Protein 5IY2 (pdb70)

CATH classification: 3.40.710.10

Organism: Acinetobacter baumannii (NCBI:txid470)

InterPro domains:
  IPR001460 Penicillin-binding protein, transpeptidase [PF00905] (71-269)
  IPR012338 Beta-lactamase/transpeptidase-like [G3DSA:3.40.710.10] (31-275)
  IPR012338 Beta-lactamase/transpeptidase-like [SSF56601] (67-267)

Nearest PDB structures (foldseek):
  5tg6-assembly1_A  TM=9.916E-01  e=1.988E-45  Acinetobacter baumannii
  5tg4-assembly1_A  TM=9.899E-01  e=1.759E-44  Acinetobacter baumannii
  5l2f-assembly4_D  TM=9.852E-01  e=3.954E-41  Acinetobacter baumannii
  6t1h-assembly1_A  TM=9.913E-01  e=1.077E-40  Acinetobacter baumannii
  5kzh-assembly4_D  TM=9.877E-01  e=3.498E-40  Acinetobacter baumannii

Structure (mmCIF, N/CA/C/O backbone):
data_5IY2
#
_entry.id   5IY2
#
_cell.length_a   40.955
_cell.length_b   62.333
_cell.length_c   87.093
_cell.angle_alpha   90.00
_cell.angle_beta   91.72
_cell.angle_gamma   90.00
#
_symmetry.space_group_name_H-M   'P 1 21 1'
#
loop_
_entity.id
_entity.type
_entity.pdbx_description
1 polymer 'Beta-lactamase OXA-143'
2 non-polymer GLYCEROL
3 water water
#
loop_
_atom_site.group_PDB
_atom_site.id
_atom_site.type_symbol
_atom_site.label_atom_id
_atom_site.label_alt_id
_atom_site.label_comp_id
_atom_site.label_asym_id
_atom_site.label_entity_id
_atom_site.label_seq_id
_atom_site.pdbx_PDB_ins_code
_atom_site.Cartn_x
_atom_site.Cartn_y
_atom_site.Cartn_z
_atom_site.occupancy
_atom_site.B_iso_or_equiv
_atom_site.auth_seq_id
_atom_site.auth_comp_id
_atom_site.auth_asym_id
_atom_site.auth_atom_id
_atom_site.pdbx_PDB_model_num
ATOM 1 N N . ASN A 1 1 ? -0.826 -9.885 13.507 1.00 38.88 35 ASN A N 1
ATOM 2 C CA . ASN A 1 1 ? -1.145 -9.401 14.846 1.00 38.44 35 ASN A CA 1
ATOM 3 C C . ASN A 1 1 ? -1.875 -10.449 15.676 1.00 36.07 35 ASN A C 1
ATOM 4 O O . ASN A 1 1 ? -1.523 -10.684 16.830 1.00 35.18 35 ASN A O 1
ATOM 9 N N . GLN A 1 2 ? -2.895 -11.074 15.081 1.00 34.22 36 GLN A N 1
ATOM 10 C CA . GLN A 1 2 ? -3.668 -12.082 15.801 1.00 32.04 36 GLN A CA 1
ATOM 11 C C . GLN A 1 2 ? -2.777 -13.208 16.314 1.00 27.16 36 GLN A C 1
ATOM 12 O O . GLN A 1 2 ? -2.942 -13.666 17.450 1.00 24.87 36 GLN A O 1
ATOM 18 N N . GLN A 1 3 ? -1.812 -13.652 15.502 1.00 24.81 37 GLN A N 1
ATOM 19 C CA . GLN A 1 3 ? -0.939 -14.745 15.923 1.00 23.61 37 GLN A CA 1
ATOM 20 C C . GLN A 1 3 ? -0.029 -14.328 17.074 1.00 19.40 37 GLN A C 1
ATOM 21 O O . GLN A 1 3 ? 0.150 -15.094 18.029 1.00 18.08 37 GLN A O 1
ATOM 27 N N . HIS A 1 4 ? 0.567 -13.131 16.997 1.00 18.10 38 HIS A N 1
ATOM 28 C CA . HIS A 1 4 ? 1.380 -12.635 18.106 1.00 16.09 38 HIS A CA 1
ATOM 29 C C . HIS A 1 4 ? 0.534 -12.435 19.353 1.00 13.59 38 HIS A C 1
ATOM 30 O O . HIS A 1 4 ? 0.966 -12.761 20.465 1.00 13.28 38 HIS A O 1
ATOM 37 N N . GLU A 1 5 ? -0.670 -11.880 19.189 1.00 13.08 39 GLU A N 1
ATOM 38 C CA . GLU A 1 5 ? -1.530 -11.633 20.341 1.00 13.09 39 GLU A CA 1
ATOM 39 C C . GLU A 1 5 ? -1.879 -12.933 21.048 1.00 12.21 39 GLU A C 1
ATOM 40 O O . GLU A 1 5 ? -1.822 -13.011 22.282 1.00 12.10 39 GLU A O 1
ATOM 46 N N . LYS A 1 6 ? -2.211 -13.973 20.279 1.00 12.98 40 LYS A N 1
ATOM 47 C CA A LYS A 1 6 ? -2.560 -15.262 20.866 0.64 13.54 40 LYS A CA 1
ATOM 48 C CA B LYS A 1 6 ? -2.562 -15.250 20.885 0.36 13.39 40 LYS A CA 1
ATOM 49 C C . LYS A 1 6 ? -1.359 -15.901 21.557 1.00 12.06 40 LYS A C 1
ATOM 50 O O . LYS A 1 6 ? -1.493 -16.483 22.641 1.00 11.63 40 LYS A O 1
ATOM 61 N N . ALA A 1 7 ? -0.178 -15.804 20.938 1.00 11.29 41 ALA A N 1
ATOM 62 C CA . ALA A 1 7 ? 1.023 -16.402 21.517 1.00 10.92 41 ALA A CA 1
ATOM 63 C C . ALA A 1 7 ? 1.399 -15.720 22.823 1.00 10.43 41 ALA A C 1
ATOM 64 O O . ALA A 1 7 ? 1.666 -16.383 23.832 1.00 10.55 41 ALA A O 1
ATOM 66 N N . ILE A 1 8 ? 1.430 -14.390 22.825 1.00 10.15 42 ILE A N 1
ATOM 67 C CA . ILE A 1 8 ? 1.835 -13.682 24.035 1.00 10.50 42 ILE A CA 1
ATOM 68 C C . ILE A 1 8 ? 0.810 -13.880 25.147 1.00 10.53 42 ILE A C 1
ATOM 69 O O . ILE A 1 8 ? 1.174 -14.118 26.303 1.00 10.04 42 ILE A O 1
ATOM 74 N N . LYS A 1 9 ? -0.484 -13.822 24.815 1.00 10.30 43 LYS A N 1
ATOM 75 C CA . LYS A 1 9 ? -1.512 -14.201 25.780 1.00 10.57 43 LYS A CA 1
ATOM 76 C C . LYS A 1 9 ? -1.212 -15.563 26.396 1.00 9.54 43 LYS A C 1
ATOM 77 O O . LYS A 1 9 ? -1.339 -15.748 27.614 1.00 9.99 43 LYS A O 1
ATOM 83 N N . SER A 1 10 ? -0.791 -16.524 25.568 1.00 9.71 44 SER A N 1
ATOM 84 C CA . SER A 1 10 ? -0.537 -17.872 26.066 1.00 10.22 44 SER A CA 1
ATOM 85 C C . SER A 1 10 ? 0.610 -17.921 27.071 1.00 9.07 44 SER A C 1
ATOM 86 O O . SER A 1 10 ? 0.636 -18.811 27.926 1.00 10.35 44 SER A O 1
ATOM 89 N N . TYR A 1 11 ? 1.583 -17.005 26.971 1.00 8.99 45 TYR A N 1
ATOM 90 C CA . TYR A 1 11 ? 2.678 -17.014 27.939 1.00 8.86 45 TYR A CA 1
ATOM 91 C C . TYR A 1 11 ? 2.192 -16.590 29.319 1.00 9.17 45 TYR A C 1
ATOM 92 O O . TYR A 1 11 ? 2.678 -17.107 30.331 1.00 10.05 45 TYR A O 1
ATOM 101 N N . PHE A 1 12 ? 1.237 -15.657 29.383 1.00 8.46 46 PHE A N 1
ATOM 102 C CA . PHE A 1 12 ? 0.634 -15.306 30.664 1.00 8.64 46 PHE A CA 1
ATOM 103 C C . PHE A 1 12 ? -0.274 -16.421 31.168 1.00 9.14 46 PHE A C 1
ATOM 104 O O . PHE A 1 12 ? -0.266 -16.741 32.363 1.00 9.59 46 PHE A O 1
ATOM 112 N N . ASP A 1 13 ? -1.048 -17.038 30.269 1.00 8.96 47 ASP A N 1
ATOM 113 C CA . ASP A 1 13 ? -1.895 -18.150 30.690 1.00 9.39 47 ASP A CA 1
ATOM 114 C C . ASP A 1 13 ? -1.051 -19.308 31.225 1.00 10.14 47 ASP A C 1
ATOM 115 O O . ASP A 1 13 ? -1.419 -19.951 32.214 1.00 11.08 47 ASP A O 1
ATOM 120 N N . GLU A 1 14 ? 0.090 -19.583 30.584 1.00 10.95 48 GLU A N 1
ATOM 121 C CA . GLU A 1 14 ? 0.983 -20.644 31.044 1.00 12.93 48 GLU A CA 1
ATOM 122 C C . GLU A 1 14 ? 1.512 -20.344 32.441 1.00 10.73 48 GLU A C 1
ATOM 123 O O . GLU A 1 14 ? 1.703 -21.258 33.259 1.00 12.26 48 GLU A O 1
ATOM 129 N N . ALA A 1 15 ? 1.756 -19.066 32.730 1.00 9.91 49 ALA A N 1
ATOM 130 C CA . ALA A 1 15 ? 2.216 -18.618 34.036 1.00 10.73 49 ALA A CA 1
ATOM 131 C C . ALA A 1 15 ? 1.114 -18.654 35.088 1.00 9.99 49 ALA A C 1
ATOM 132 O O . ALA A 1 15 ? 1.396 -18.433 36.273 1.00 11.57 49 ALA A O 1
ATOM 134 N N A GLN A 1 16 ? -0.125 -18.912 34.673 0.64 9.60 50 GLN A N 1
ATOM 135 N N B GLN A 1 16 ? -0.129 -18.926 34.690 0.36 10.87 50 GLN A N 1
ATOM 136 C CA A GLN A 1 16 ? -1.262 -19.059 35.579 0.64 9.59 50 GLN A CA 1
ATOM 137 C CA B GLN A 1 16 ? -1.253 -19.059 35.622 0.36 11.78 50 GLN A CA 1
ATOM 138 C C A GLN A 1 16 ? -1.500 -17.796 36.408 0.64 9.35 50 GLN A C 1
ATOM 139 C C B GLN A 1 16 ? -1.501 -17.782 36.420 0.36 10.51 50 GLN A C 1
ATOM 140 O O A GLN A 1 16 ? -1.828 -17.853 37.598 0.64 10.49 50 GLN A O 1
ATOM 141 O O B GLN A 1 16 ? -1.830 -17.819 37.610 0.36 11.06 50 GLN A O 1
ATOM 152 N N . THR A 1 17 ? -1.357 -16.640 35.756 1.00 9.27 51 THR A N 1
ATOM 153 C CA . THR A 1 17 ? -1.665 -15.362 36.378 1.00 9.38 51 THR A CA 1
ATOM 154 C C . THR A 1 17 ? -2.167 -14.402 35.313 1.00 8.67 51 THR A C 1
ATOM 155 O O . THR A 1 17 ? -2.151 -14.705 34.122 1.00 11.97 51 THR A O 1
ATOM 159 N N . GLN A 1 18 ? -2.606 -13.230 35.760 1.00 9.15 52 GLN A N 1
ATOM 160 C CA . GLN A 1 18 ? -3.067 -12.183 34.858 1.00 9.43 52 GLN A CA 1
ATOM 161 C C . GLN A 1 18 ? -1.977 -11.139 34.660 1.00 8.30 52 GLN A C 1
ATOM 162 O O . GLN A 1 18 ? -1.288 -10.748 35.610 1.00 9.50 52 GLN A O 1
ATOM 168 N N . GLY A 1 19 ? -1.833 -10.675 33.424 1.00 8.28 53 GLY A N 1
ATOM 169 C CA . GLY A 1 19 ? -0.800 -9.697 33.149 1.00 8.47 53 GLY A CA 1
ATOM 170 C C . GLY A 1 19 ? -0.899 -9.125 31.754 1.00 7.88 53 GLY A C 1
ATOM 171 O O . GLY A 1 19 ? -1.697 -9.566 30.917 1.00 9.08 53 GLY A O 1
ATOM 172 N N . VAL A 1 20 ? -0.060 -8.112 31.531 1.00 7.67 54 VAL A N 1
ATOM 173 C CA . VAL A 1 20 ? 0.141 -7.496 30.230 1.00 7.90 54 VAL A CA 1
ATOM 174 C C . VAL A 1 20 ? 1.631 -7.296 30.007 1.00 7.14 54 VAL A C 1
ATOM 175 O O . VAL A 1 20 ? 2.426 -7.209 30.948 1.00 7.68 54 VAL A O 1
ATOM 179 N N . ILE A 1 21 ? 2.005 -7.190 28.736 1.00 7.26 55 ILE A N 1
ATOM 180 C CA . ILE A 1 21 ? 3.277 -6.586 28.368 1.00 7.80 55 ILE A CA 1
ATOM 181 C C . ILE A 1 21 ? 3.002 -5.538 27.300 1.00 7.25 55 ILE A C 1
ATOM 182 O O . ILE A 1 21 ? 2.323 -5.819 26.303 1.00 8.59 55 ILE A O 1
ATOM 187 N N . ILE A 1 22 ? 3.480 -4.322 27.540 1.00 7.27 56 ILE A N 1
ATOM 188 C CA . ILE A 1 22 ? 3.352 -3.222 26.593 1.00 7.74 56 ILE A CA 1
ATOM 189 C C . ILE A 1 22 ? 4.663 -3.115 25.838 1.00 7.50 56 ILE A C 1
ATOM 190 O O . ILE A 1 22 ? 5.745 -3.203 26.437 1.00 8.33 56 ILE A O 1
ATOM 195 N N . ILE A 1 23 ? 4.573 -2.900 24.527 1.00 8.38 57 ILE A N 1
ATOM 196 C CA . ILE A 1 23 ? 5.732 -2.811 23.643 1.00 8.82 57 ILE A CA 1
ATOM 197 C C . ILE A 1 23 ? 5.653 -1.479 22.916 1.00 9.90 57 ILE A C 1
ATOM 198 O O . ILE A 1 23 ? 4.605 -1.135 22.361 1.00 11.60 57 ILE A O 1
ATOM 203 N N . LYS A 1 24 ? 6.758 -0.741 22.888 1.00 10.56 58 LYS A N 1
ATOM 204 C CA . LYS A 1 24 ? 6.793 0.523 22.160 1.00 12.31 58 LYS A CA 1
ATOM 205 C C . LYS A 1 24 ? 7.890 0.463 21.108 1.00 13.89 58 LYS A C 1
ATOM 206 O O . LYS A 1 24 ? 9.077 0.399 21.443 1.00 14.39 58 LYS A O 1
ATOM 212 N N . LYS A 1 25 ? 7.485 0.477 19.843 1.00 16.97 59 LYS A N 1
ATOM 213 C CA . LYS A 1 25 ? 8.395 0.492 18.704 1.00 19.45 59 LYS A CA 1
ATOM 214 C C . LYS A 1 25 ? 8.194 1.824 18.000 1.00 18.22 59 LYS A C 1
ATOM 215 O O . LYS A 1 25 ? 7.141 2.057 17.397 1.00 17.76 59 LYS A O 1
ATOM 221 N N . GLY A 1 26 ? 9.192 2.695 18.079 1.00 17.77 60 GLY A N 1
ATOM 222 C CA . GLY A 1 26 ? 9.065 3.984 17.417 1.00 16.81 60 GLY A CA 1
ATOM 223 C C . GLY A 1 26 ? 7.869 4.751 17.952 1.00 15.08 60 GLY A C 1
ATOM 224 O O . GLY A 1 26 ? 7.697 4.911 19.165 1.00 16.55 60 GLY A O 1
ATOM 225 N N . LYS A 1 27 ? 7.004 5.201 17.042 1.00 12.78 61 LYS A N 1
ATOM 226 C CA A LYS A 1 27 ? 5.848 6.016 17.397 0.34 13.04 61 LYS A CA 1
ATOM 227 C CA B LYS A 1 27 ? 5.859 6.017 17.425 0.66 12.23 61 LYS A CA 1
ATOM 228 C C . LYS A 1 27 ? 4.653 5.200 17.869 1.00 12.20 61 LYS A C 1
ATOM 229 O O . LYS A 1 27 ? 3.628 5.796 18.216 1.00 11.73 61 LYS A O 1
ATOM 240 N N . ASN A 1 28 ? 4.752 3.869 17.889 1.00 12.85 62 ASN A N 1
ATOM 241 C CA . ASN A 1 28 ? 3.594 2.997 18.046 1.00 14.04 62 ASN A CA 1
ATOM 242 C C . ASN A 1 28 ? 3.685 2.128 19.293 1.00 14.42 62 ASN A C 1
ATOM 243 O O . ASN A 1 28 ? 4.687 1.436 19.509 1.00 17.30 62 ASN A O 1
ATOM 248 N N . ILE A 1 29 ? 2.613 2.131 20.075 1.00 12.70 63 ILE A N 1
ATOM 249 C CA A ILE A 1 29 ? 2.487 1.317 21.284 0.57 13.08 63 ILE A CA 1
ATOM 250 C CA B ILE A 1 29 ? 2.505 1.313 21.271 0.43 12.27 63 ILE A CA 1
ATOM 251 C C . ILE A 1 29 ? 1.557 0.150 20.993 1.00 12.31 63 ILE A C 1
ATOM 252 O O . ILE A 1 29 ? 0.525 0.314 20.328 1.00 15.11 63 ILE A O 1
ATOM 261 N N . SER A 1 30 ? 1.917 -1.037 21.482 1.00 10.77 64 SER A N 1
ATOM 262 C CA . SER A 1 30 ? 1.084 -2.225 21.355 1.00 11.60 64 SER A CA 1
ATOM 263 C C . SER A 1 30 ? 0.929 -2.867 22.725 1.00 10.05 64 SER A C 1
ATOM 264 O O . SER A 1 30 ? 1.887 -2.930 23.499 1.00 10.82 64 SER A O 1
ATOM 267 N N . THR A 1 31 ? -0.270 -3.366 23.013 1.00 9.88 65 THR A N 1
ATOM 268 C CA . THR A 1 31 ? -0.590 -4.000 24.286 1.00 10.03 65 THR A CA 1
ATOM 269 C C . THR A 1 31 ? -0.883 -5.475 24.051 1.00 9.54 65 THR A C 1
ATOM 270 O O . THR A 1 31 ? -1.699 -5.818 23.190 1.00 10.86 65 THR A O 1
ATOM 274 N N . TYR A 1 32 ? -0.225 -6.341 24.815 1.00 9.48 66 TYR A N 1
ATOM 275 C CA . TYR A 1 32 ? -0.425 -7.779 24.746 1.00 8.90 66 TYR A CA 1
ATOM 276 C C . TYR A 1 32 ? -0.667 -8.313 26.152 1.00 8.87 66 TYR A C 1
ATOM 277 O O . TYR A 1 32 ? -0.317 -7.677 27.146 1.00 9.44 66 TYR A O 1
ATOM 286 N N . GLY A 1 33 ? -1.255 -9.502 26.237 1.00 9.99 67 GLY A N 1
ATOM 287 C CA . GLY A 1 33 ? -1.417 -10.155 27.518 1.00 10.81 67 GLY A CA 1
ATOM 288 C C . GLY A 1 33 ? -2.728 -10.906 27.594 1.00 9.54 67 GLY A C 1
ATOM 289 O O . GLY A 1 33 ? -3.427 -11.093 26.601 1.00 11.03 67 GLY A O 1
ATOM 290 N N . ASN A 1 34 ? -3.070 -11.350 28.801 1.00 8.83 68 ASN A N 1
ATOM 291 C CA . ASN A 1 34 ? -4.330 -12.045 29.021 1.00 9.97 68 ASN A CA 1
ATOM 292 C C . ASN A 1 34 ? -5.328 -11.253 29.856 1.00 10.55 68 ASN A C 1
ATOM 293 O O . ASN A 1 34 ? -6.447 -11.721 30.065 1.00 12.46 68 ASN A O 1
ATOM 298 N N . ASN A 1 35 ? -4.963 -10.074 30.356 1.00 10.61 69 ASN A N 1
ATOM 299 C CA . ASN A 1 35 ? -5.953 -9.180 30.963 1.00 11.30 69 ASN A CA 1
ATOM 300 C C . ASN A 1 35 ? -5.577 -7.769 30.534 1.00 10.18 69 ASN A C 1
ATOM 301 O O . ASN A 1 35 ? -4.876 -7.056 31.259 1.00 10.46 69 ASN A O 1
ATOM 306 N N . LEU A 1 36 ? -6.079 -7.369 29.367 1.00 10.67 70 LEU A N 1
ATOM 307 C CA . LEU A 1 36 ? -5.648 -6.121 28.755 1.00 10.97 70 LEU A CA 1
ATOM 308 C C . LEU A 1 36 ? -6.051 -4.891 29.561 1.00 11.00 70 LEU A C 1
ATOM 309 O O . LEU A 1 36 ? -5.440 -3.829 29.388 1.00 11.48 70 LEU A O 1
ATOM 314 N N . THR A 1 37 ? -7.058 -5.007 30.435 1.00 11.52 71 THR A N 1
ATOM 315 C CA . THR A 1 37 ? -7.451 -3.866 31.254 1.00 13.17 71 THR A CA 1
ATOM 316 C C . THR A 1 37 ? -6.348 -3.430 32.208 1.00 10.87 71 THR A C 1
ATOM 317 O O . THR A 1 37 ? -6.384 -2.294 32.695 1.00 12.00 71 THR A O 1
ATOM 321 N N . ARG A 1 38 ? -5.365 -4.295 32.481 1.00 9.35 72 ARG A N 1
ATOM 322 C CA . ARG A 1 38 ? -4.252 -3.894 33.332 1.00 8.55 72 ARG A CA 1
ATOM 323 C C . ARG A 1 38 ? -3.430 -2.764 32.710 1.00 8.50 72 ARG A C 1
ATOM 324 O O . ARG A 1 38 ? -2.763 -2.020 33.441 1.00 8.48 72 ARG A O 1
ATOM 332 N N . ALA A 1 39 ? -3.467 -2.613 31.379 1.00 8.69 73 ALA A N 1
ATOM 333 C CA . ALA A 1 39 ? -2.599 -1.649 30.704 1.00 8.74 73 ALA A CA 1
ATOM 334 C C . ALA A 1 39 ? -2.863 -0.219 31.157 1.00 8.30 73 ALA A C 1
ATOM 335 O O . ALA A 1 39 ? -1.933 0.594 31.200 1.00 8.47 73 ALA A O 1
ATOM 337 N N . HIS A 1 40 ? -4.117 0.108 31.494 1.00 8.42 74 HIS A N 1
ATOM 338 C CA . HIS A 1 40 ? -4.492 1.433 31.978 1.00 9.35 74 HIS A CA 1
ATOM 339 C C . HIS A 1 40 ? -4.841 1.446 33.463 1.00 9.13 74 HIS A C 1
ATOM 340 O O . HIS A 1 40 ? -5.451 2.408 33.946 1.00 10.64 74 HIS A O 1
ATOM 347 N N . THR A 1 41 ? -4.474 0.399 34.194 1.00 8.58 75 THR A N 1
ATOM 348 C CA . THR A 1 41 ? -4.680 0.354 35.635 1.00 8.55 75 THR A CA 1
ATOM 349 C C . THR A 1 41 ? -3.419 0.823 36.349 1.00 7.66 75 THR A C 1
ATOM 350 O O . THR A 1 41 ? -2.305 0.474 35.946 1.00 8.21 75 THR A O 1
ATOM 354 N N . GLU A 1 42 ? -3.609 1.645 37.389 1.00 8.18 76 GLU A N 1
ATOM 355 C CA A GLU A 1 42 ? -2.486 2.142 38.168 0.74 8.28 76 GLU A CA 1
ATOM 356 C CA B GLU A 1 42 ? -2.530 2.177 38.223 0.26 9.38 76 GLU A CA 1
ATOM 357 C C . GLU A 1 42 ? -2.068 1.129 39.229 1.00 8.15 76 GLU A C 1
ATOM 358 O O . GLU A 1 42 ? -2.900 0.513 39.900 1.00 9.72 76 GLU A O 1
ATOM 369 N N . TYR A 1 43 ? -0.747 0.977 39.385 1.00 7.24 77 TYR A N 1
ATOM 370 C CA . TYR A 1 43 ? -0.157 0.116 40.411 1.00 7.40 77 TYR A CA 1
ATOM 371 C C . TYR A 1 43 ? 1.008 0.862 41.050 1.00 6.81 77 TYR A C 1
ATOM 372 O O . TYR A 1 43 ? 1.591 1.757 40.436 1.00 8.02 77 TYR A O 1
ATOM 381 N N . VAL A 1 44 ? 1.371 0.471 42.273 1.00 7.19 78 VAL A N 1
ATOM 382 C CA . VAL A 1 44 ? 2.604 1.066 42.815 1.00 7.53 78 VAL A CA 1
ATOM 383 C C . VAL A 1 44 ? 3.771 0.704 41.908 1.00 6.89 78 VAL A C 1
ATOM 384 O O . VAL A 1 44 ? 3.803 -0.413 41.349 1.00 7.54 78 VAL A O 1
ATOM 388 N N . PRO A 1 45 ? 4.750 1.592 41.725 1.00 6.81 79 PRO A N 1
ATOM 389 C CA . PRO A 1 45 ? 5.884 1.256 40.854 1.00 7.11 79 PRO A CA 1
ATOM 390 C C . PRO A 1 45 ? 6.842 0.277 41.492 1.00 7.39 79 PRO A C 1
ATOM 391 O O . PRO A 1 45 ? 7.613 -0.378 40.772 1.00 7.68 79 PRO A O 1
ATOM 395 N N . ALA A 1 46 ? 6.815 0.155 42.822 1.00 7.72 80 ALA A N 1
ATOM 396 C CA . ALA A 1 46 ? 7.779 -0.671 43.541 1.00 7.79 80 ALA A CA 1
ATOM 397 C C . ALA A 1 46 ? 9.187 -0.291 43.093 1.00 7.26 80 ALA A C 1
ATOM 398 O O . ALA A 1 46 ? 9.445 0.884 42.818 1.00 7.61 80 ALA A O 1
ATOM 400 N N . SER A 1 47 ? 10.104 -1.257 43.033 1.00 7.28 81 SER A N 1
ATOM 401 C CA . SER A 1 47 ? 11.517 -0.916 42.715 1.00 7.55 81 SER A CA 1
ATOM 402 C C . SER A 1 47 ? 11.741 -0.340 41.305 1.00 6.86 81 SER A C 1
ATOM 403 O O . SER A 1 47 ? 12.829 0.107 41.024 1.00 7.30 81 SER A O 1
ATOM 406 N N . THR A 1 48 ? 10.747 -0.373 40.394 1.00 6.83 82 THR A N 1
ATOM 407 C CA . THR A 1 48 ? 10.967 0.345 39.138 1.00 6.90 82 THR A CA 1
ATOM 408 C C . THR A 1 48 ? 11.242 1.822 39.385 1.00 7.00 82 THR A C 1
ATOM 409 O O . THR A 1 48 ? 11.901 2.473 38.566 1.00 7.42 82 THR A O 1
ATOM 413 N N . PHE A 1 49 ? 10.752 2.365 40.501 1.00 6.88 83 PHE A N 1
ATOM 414 C CA . PHE A 1 49 ? 11.005 3.759 40.827 1.00 7.27 83 PHE A CA 1
ATOM 415 C C . PHE A 1 49 ? 12.496 4.063 41.031 1.00 6.93 83 PHE A C 1
ATOM 416 O O . PHE A 1 49 ? 12.909 5.216 40.914 1.00 7.23 83 PHE A O 1
ATOM 436 N N . MET A 1 51 ? 14.853 3.706 39.110 1.00 7.17 85 MET A N 1
ATOM 437 C CA . MET A 1 51 ? 15.372 4.385 37.929 1.00 7.44 85 MET A CA 1
ATOM 438 C C . MET A 1 51 ? 15.254 5.905 38.079 1.00 7.60 85 MET A C 1
ATOM 439 O O . MET A 1 51 ? 16.211 6.643 37.836 1.00 8.25 85 MET A O 1
ATOM 444 N N . LEU A 1 52 ? 14.060 6.366 38.460 1.00 6.79 86 LEU A N 1
ATOM 445 C CA . LEU A 1 52 ? 13.822 7.799 38.586 1.00 7.50 86 LEU A CA 1
ATOM 446 C C . LEU A 1 52 ? 14.476 8.366 39.847 1.00 7.03 86 LEU A C 1
ATOM 447 O O . LEU A 1 52 ? 14.992 9.494 39.828 1.00 7.52 86 LEU A O 1
ATOM 452 N N . ASN A 1 53 ? 14.465 7.606 40.948 1.00 7.06 87 ASN A N 1
ATOM 453 C CA . ASN A 1 53 ? 15.161 8.028 42.161 1.00 6.57 87 ASN A CA 1
ATOM 454 C C . ASN A 1 53 ? 16.631 8.320 41.851 1.00 6.67 87 ASN A C 1
ATOM 455 O O . ASN A 1 53 ? 17.163 9.377 42.210 1.00 7.41 87 ASN A O 1
ATOM 460 N N . ALA A 1 54 ? 17.288 7.405 41.134 1.00 6.81 88 ALA A N 1
ATOM 461 C CA . ALA A 1 54 ? 18.691 7.587 40.762 1.00 6.73 88 ALA A CA 1
ATOM 462 C C . ALA A 1 54 ? 18.893 8.812 39.872 1.00 7.12 88 ALA A C 1
ATOM 463 O O . ALA A 1 54 ? 19.831 9.590 40.080 1.00 7.88 88 ALA A O 1
ATOM 465 N N . LEU A 1 55 ? 18.052 8.981 38.845 1.00 7.29 89 LEU A N 1
ATOM 466 C CA . LEU A 1 55 ? 18.180 10.148 37.969 1.00 7.26 89 LEU A CA 1
ATOM 467 C C . LEU A 1 55 ? 18.090 11.444 38.767 1.00 7.47 89 LEU A C 1
ATOM 468 O O . LEU A 1 55 ? 18.917 12.352 38.605 1.00 8.62 89 LEU A O 1
ATOM 473 N N . ILE A 1 56 ? 17.092 11.535 39.650 1.00 7.27 90 ILE A N 1
ATOM 474 C CA . ILE A 1 56 ? 16.889 12.741 40.455 1.00 7.59 90 ILE A CA 1
ATOM 475 C C . ILE A 1 56 ? 18.079 12.981 41.380 1.00 8.58 90 ILE A C 1
ATOM 476 O O . ILE A 1 56 ? 18.568 14.108 41.513 1.00 8.42 90 ILE A O 1
ATOM 481 N N . GLY A 1 57 ? 18.557 11.926 42.042 1.00 8.35 91 GLY A N 1
ATOM 482 C CA . GLY A 1 57 ? 19.630 12.107 43.006 1.00 8.88 91 GLY A CA 1
ATOM 483 C C . GLY A 1 57 ? 20.938 12.513 42.354 1.00 9.28 91 GLY A C 1
ATOM 484 O O . GLY A 1 57 ? 21.663 13.370 42.872 1.00 10.19 91 GLY A O 1
ATOM 485 N N . LEU A 1 58 ? 21.252 11.920 41.202 1.00 8.95 92 LEU A N 1
ATOM 486 C CA . LEU A 1 58 ? 22.470 12.298 40.491 1.00 9.14 92 LEU A CA 1
ATOM 487 C C . LEU A 1 58 ? 22.364 13.705 39.917 1.00 8.93 92 LEU A C 1
ATOM 488 O O . LEU A 1 58 ? 23.297 14.506 40.039 1.00 9.93 92 LEU A O 1
ATOM 493 N N . GLU A 1 59 ? 21.221 14.039 39.324 1.00 8.98 93 GLU A N 1
ATOM 494 C CA . GLU A 1 59 ? 21.060 15.344 38.691 1.00 9.62 93 GLU A CA 1
ATOM 495 C C . GLU A 1 59 ? 21.211 16.474 39.705 1.00 10.27 93 GLU A C 1
ATOM 496 O O . GLU A 1 59 ? 21.775 17.529 39.395 1.00 11.45 93 GLU A O 1
ATOM 502 N N . ASN A 1 60 ? 20.702 16.278 40.918 1.00 9.39 94 ASN A N 1
ATOM 503 C CA A ASN A 1 60 ? 20.701 17.288 41.963 1.00 9.53 94 ASN A CA 1
ATOM 504 C CA B ASN A 1 60 ? 20.731 17.330 41.926 0.00 9.99 94 ASN A CA 1
ATOM 505 C C . ASN A 1 60 ? 21.921 17.206 42.868 1.00 10.48 94 ASN A C 1
ATOM 506 O O . ASN A 1 60 ? 21.914 17.801 43.950 1.00 11.12 94 ASN A O 1
ATOM 515 N N . HIS A 1 61 ? 22.956 16.470 42.462 1.00 10.46 95 HIS A N 1
ATOM 516 C CA . HIS A 1 61 ? 24.232 16.432 43.180 1.00 11.17 95 HIS A CA 1
ATOM 517 C C . HIS A 1 61 ? 24.095 15.846 44.582 1.00 9.76 95 HIS A C 1
ATOM 518 O O . HIS A 1 61 ? 24.848 16.207 45.496 1.00 10.62 95 HIS A O 1
ATOM 525 N N . LYS A 1 62 ? 23.157 14.914 44.755 1.00 8.83 96 LYS A N 1
ATOM 526 C CA . LYS A 1 62 ? 22.977 14.250 46.033 1.00 9.24 96 LYS A CA 1
ATOM 527 C C . LYS A 1 62 ? 23.779 12.967 46.138 1.00 9.78 96 LYS A C 1
ATOM 528 O O . LYS A 1 62 ? 23.849 12.392 47.225 1.00 13.52 96 LYS A O 1
ATOM 534 N N . ALA A 1 63 ? 24.382 12.518 45.042 1.00 9.29 97 ALA A N 1
ATOM 535 C CA . ALA A 1 63 ? 25.174 11.297 45.018 1.00 9.45 97 ALA A CA 1
ATOM 536 C C . ALA A 1 63 ? 26.015 11.330 43.751 1.00 9.82 97 ALA A C 1
ATOM 537 O O . ALA A 1 63 ? 25.847 12.205 42.896 1.00 11.33 97 ALA A O 1
ATOM 539 N N . THR A 1 64 ? 26.933 10.371 43.642 1.00 9.42 98 THR A N 1
ATOM 540 C CA . THR A 1 64 ? 27.606 10.075 42.384 1.00 9.20 98 THR A CA 1
ATOM 541 C C . THR A 1 64 ? 27.597 8.569 42.182 1.00 9.11 98 THR A C 1
ATOM 542 O O . THR A 1 64 ? 27.242 7.802 43.081 1.00 9.78 98 THR A O 1
ATOM 546 N N . THR A 1 65 ? 28.032 8.147 40.990 1.00 9.80 99 THR A N 1
ATOM 547 C CA . THR A 1 65 ? 28.069 6.724 40.663 1.00 9.93 99 THR A CA 1
ATOM 548 C C . THR A 1 65 ? 29.212 5.987 41.355 1.00 10.07 99 THR A C 1
ATOM 549 O O . THR A 1 65 ? 29.193 4.754 41.407 1.00 10.99 99 THR A O 1
ATOM 553 N N . THR A 1 66 ? 30.220 6.695 41.859 1.00 9.54 100 THR A N 1
ATOM 554 C CA . THR A 1 66 ? 31.326 6.043 42.548 1.00 9.86 100 THR A CA 1
ATOM 555 C C . THR A 1 66 ? 31.218 6.145 44.062 1.00 9.72 100 THR A C 1
ATOM 556 O O . THR A 1 66 ? 31.969 5.462 44.767 1.00 11.09 100 THR A O 1
ATOM 560 N N . GLU A 1 67 ? 30.304 6.969 44.570 1.00 9.38 101 GLU A N 1
ATOM 561 C CA . GLU A 1 67 ? 30.110 7.101 46.005 1.00 9.79 101 GLU A C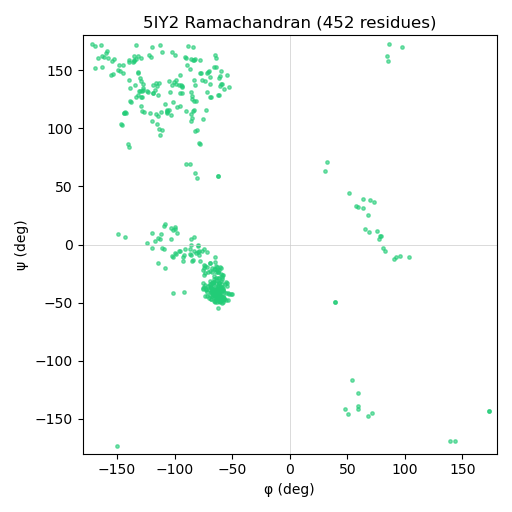A 1
ATOM 562 C C . GLU A 1 67 ? 29.750 5.758 46.628 1.00 9.65 101 GLU A C 1
ATOM 563 O O . GLU A 1 67 ? 28.932 5.006 46.093 1.00 10.23 101 GLU A O 1
ATOM 569 N N . ILE A 1 68 ? 30.344 5.470 47.782 1.00 9.87 102 ILE A N 1
ATOM 570 C CA . ILE A 1 68 ? 30.030 4.266 48.536 1.00 9.87 102 ILE A CA 1
ATOM 571 C C . ILE A 1 68 ? 29.030 4.627 49.628 1.00 9.78 102 ILE A C 1
ATOM 572 O O . ILE A 1 68 ? 29.323 5.449 50.506 1.00 12.06 102 ILE A O 1
ATOM 577 N N . PHE A 1 69 ? 27.841 4.024 49.565 1.00 9.45 103 PHE A N 1
ATOM 578 C CA . PHE A 1 69 ? 26.832 4.152 50.613 1.00 9.55 103 PHE A CA 1
ATOM 579 C C . PHE A 1 69 ? 27.150 3.132 51.703 1.00 10.53 103 PHE A C 1
ATOM 580 O O . PHE A 1 69 ? 27.081 1.918 51.476 1.00 12.21 103 PHE A O 1
ATOM 588 N N . LYS A 1 70 ? 27.491 3.619 52.890 1.00 11.90 104 LYS A N 1
ATOM 589 C CA . LYS A 1 70 ? 27.948 2.735 53.953 1.00 13.11 104 LYS A CA 1
ATOM 590 C C . LYS A 1 70 ? 26.765 2.125 54.694 1.00 11.99 104 LYS A C 1
ATOM 591 O O . LYS A 1 70 ? 25.763 2.792 54.949 1.00 13.35 104 LYS A O 1
ATOM 597 N N . TRP A 1 71 ? 26.893 0.852 55.055 1.00 11.42 105 TRP A N 1
ATOM 598 C CA . TRP A 1 71 ? 25.915 0.248 55.944 1.00 11.29 105 TRP A CA 1
ATOM 599 C C . TRP A 1 71 ? 26.066 0.854 57.334 1.00 12.04 105 TRP A C 1
ATOM 600 O O . TRP A 1 71 ? 27.183 1.070 57.813 1.00 13.08 105 TRP A O 1
ATOM 611 N N . ASP A 1 72 ? 24.936 1.151 57.972 1.00 12.41 106 ASP A N 1
ATOM 612 C CA . ASP A 1 72 ? 24.914 1.752 59.298 1.00 13.50 106 ASP A CA 1
ATOM 613 C C . ASP A 1 72 ? 24.697 0.738 60.412 1.00 13.17 106 ASP A C 1
ATOM 614 O O . ASP A 1 72 ? 24.471 1.135 61.561 1.00 15.24 106 ASP A O 1
ATOM 619 N N . GLY A 1 73 ? 24.757 -0.556 60.100 1.00 12.29 107 GLY A N 1
ATOM 620 C CA . GLY A 1 73 ? 24.574 -1.594 61.085 1.00 13.74 107 GLY A CA 1
ATOM 621 C C . GLY A 1 73 ? 23.140 -1.949 61.403 1.00 14.04 107 GLY A C 1
ATOM 622 O O . GLY A 1 73 ? 22.914 -2.892 62.172 1.00 15.98 107 GLY A O 1
ATOM 623 N N . LYS A 1 74 ? 22.163 -1.232 60.855 1.00 14.10 108 LYS A N 1
ATOM 624 C CA . LYS A 1 74 ? 20.772 -1.556 61.125 1.00 14.78 108 LYS A CA 1
ATOM 625 C C . LYS A 1 74 ? 20.349 -2.772 60.314 1.00 14.52 108 LYS A C 1
ATOM 626 O O . LYS A 1 74 ? 20.810 -2.986 59.189 1.00 14.82 108 LYS A O 1
ATOM 632 N N . LYS A 1 75 ? 19.446 -3.560 60.894 1.00 15.73 109 LYS A N 1
ATOM 633 C CA . LYS A 1 75 ? 19.006 -4.795 60.267 1.00 17.04 109 LYS A CA 1
ATOM 634 C C . LYS A 1 75 ? 18.348 -4.500 58.928 1.00 15.38 109 LYS A C 1
ATOM 635 O O . LYS A 1 75 ? 17.458 -3.651 58.836 1.00 16.21 109 LYS A O 1
ATOM 641 N N . ARG A 1 76 ? 18.790 -5.195 57.888 1.00 14.14 110 ARG A N 1
ATOM 642 C CA . ARG A 1 76 ? 18.174 -5.089 56.574 1.00 12.89 110 ARG A CA 1
ATOM 643 C C . ARG A 1 76 ? 17.455 -6.392 56.240 1.00 13.41 110 ARG A C 1
ATOM 644 O O . ARG A 1 76 ? 17.633 -7.413 56.906 1.00 14.78 110 ARG A O 1
ATOM 652 N N . SER A 1 77 ? 16.605 -6.346 55.212 1.00 13.99 111 SER A N 1
ATOM 653 C CA . SER A 1 77 ? 15.763 -7.504 54.916 1.00 14.14 111 SER A CA 1
ATOM 654 C C . SER A 1 77 ? 16.574 -8.717 54.475 1.00 13.42 111 SER A C 1
ATOM 655 O O . SER A 1 77 ? 16.142 -9.855 54.690 1.00 15.17 111 SER A O 1
ATOM 658 N N . TYR A 1 78 ? 17.727 -8.505 53.842 1.00 10.91 112 TYR A N 1
ATOM 659 C CA . TYR A 1 78 ? 18.571 -9.589 53.362 1.00 11.02 112 TYR A CA 1
ATOM 660 C C . TYR A 1 78 ? 19.977 -9.369 53.902 1.00 10.54 112 TYR A C 1
ATOM 661 O O . TYR A 1 78 ? 20.491 -8.243 53.834 1.00 11.27 112 TYR A O 1
ATOM 670 N N . PRO A 1 79 ? 20.631 -10.408 54.431 1.00 10.55 113 PRO A N 1
ATOM 671 C CA . PRO A 1 79 ? 22.032 -10.253 54.854 1.00 11.15 113 PRO A CA 1
ATOM 672 C C . PRO A 1 79 ? 22.941 -9.725 53.758 1.00 10.67 113 PRO A C 1
ATOM 673 O O . PRO A 1 79 ? 23.872 -8.966 54.054 1.00 10.59 113 PRO A O 1
ATOM 677 N N . MET A 1 80 ? 22.679 -10.077 52.492 1.00 10.72 114 MET A N 1
ATOM 678 C CA . MET A 1 80 ? 23.484 -9.553 51.388 1.00 10.96 114 MET A CA 1
ATOM 679 C C . MET A 1 80 ? 23.519 -8.031 51.378 1.00 11.01 114 MET A C 1
ATOM 680 O O . MET A 1 80 ? 24.518 -7.437 50.956 1.00 13.03 114 MET A O 1
ATOM 685 N N . TRP A 1 81 ? 22.442 -7.382 51.819 1.00 9.81 115 TRP A N 1
ATOM 686 C CA . TRP A 1 81 ? 22.372 -5.930 51.777 1.00 10.20 115 TRP A CA 1
ATOM 687 C C . TRP A 1 81 ? 23.142 -5.266 52.905 1.00 10.06 115 TRP A C 1
ATOM 688 O O . TRP A 1 81 ? 23.288 -4.040 52.894 1.00 10.33 115 TRP A O 1
ATOM 699 N N . GLU A 1 82 ? 23.613 -6.035 53.883 1.00 9.36 116 GLU A N 1
ATOM 700 C CA . GLU A 1 82 ? 24.293 -5.476 55.051 1.00 10.49 116 GLU A CA 1
ATOM 701 C C . GLU A 1 82 ? 25.778 -5.306 54.732 1.00 10.45 116 GLU A C 1
ATOM 702 O O . GLU A 1 82 ? 26.652 -5.993 55.255 1.00 12.12 116 GLU A O 1
ATOM 708 N N . LYS A 1 83 ? 26.043 -4.358 53.835 1.00 10.38 117 LYS A N 1
ATOM 709 C CA . LYS A 1 83 ? 27.384 -4.092 53.335 1.00 10.14 117 LYS A CA 1
ATOM 710 C C . LYS A 1 83 ? 27.390 -2.699 52.728 1.00 10.31 117 LYS A C 1
ATOM 711 O O . LYS A 1 83 ? 26.339 -2.145 52.401 1.00 10.96 117 LYS A O 1
ATOM 717 N N . ASP A 1 84 ? 28.589 -2.145 52.570 1.00 10.30 118 ASP A N 1
ATOM 718 C CA . ASP A 1 84 ? 28.748 -0.899 51.833 1.00 10.24 118 ASP A CA 1
ATOM 719 C C . ASP A 1 84 ? 28.589 -1.170 50.339 1.00 9.82 118 ASP A C 1
ATOM 720 O O . ASP A 1 84 ? 29.057 -2.195 49.836 1.00 12.03 118 ASP A O 1
ATOM 725 N N . MET A 1 85 ? 27.930 -0.258 49.615 1.00 9.80 119 MET A N 1
ATOM 726 C CA . MET A 1 85 ? 27.758 -0.495 48.183 1.00 10.56 119 MET A CA 1
ATOM 727 C C . MET A 1 85 ? 27.462 0.808 47.446 1.00 9.05 119 MET A C 1
ATOM 728 O O . MET A 1 85 ? 27.116 1.824 48.049 1.00 9.70 119 MET A O 1
ATOM 733 N N . THR A 1 86 ? 27.597 0.762 46.120 1.00 8.53 120 THR A N 1
ATOM 734 C CA . THR A 1 86 ? 27.285 1.906 45.271 1.00 8.43 120 THR A CA 1
ATOM 735 C C . THR A 1 86 ? 25.809 1.901 44.862 1.00 8.54 120 THR A C 1
ATOM 736 O O . THR A 1 86 ? 25.082 0.923 45.055 1.00 8.36 120 THR A O 1
ATOM 740 N N . LEU A 1 87 ? 25.379 3.008 44.243 1.00 8.56 121 LEU A N 1
ATOM 741 C CA . LEU A 1 87 ? 24.035 3.057 43.667 1.00 8.78 121 LEU A CA 1
ATOM 742 C C . LEU A 1 87 ? 23.826 1.954 42.636 1.00 7.96 121 LEU A C 1
ATOM 743 O O . LEU A 1 87 ? 22.738 1.368 42.562 1.00 8.42 121 LEU A O 1
ATOM 748 N N . GLY A 1 88 ? 24.846 1.669 41.823 1.00 8.37 122 GLY A N 1
ATOM 749 C CA . GLY A 1 88 ? 24.711 0.621 40.824 1.00 8.50 122 GLY A CA 1
ATOM 750 C C . GLY A 1 88 ? 24.631 -0.762 41.440 1.00 8.62 122 GLY A C 1
ATOM 751 O O . GLY A 1 88 ? 23.852 -1.611 40.988 1.00 8.96 122 GLY A O 1
ATOM 752 N N . ASP A 1 89 ? 25.425 -1.010 42.486 1.00 8.24 123 ASP A N 1
ATOM 753 C CA . ASP A 1 89 ? 25.286 -2.268 43.212 1.00 8.31 123 ASP A CA 1
ATOM 754 C C . ASP A 1 89 ? 23.866 -2.414 43.732 1.00 8.02 123 ASP A C 1
ATOM 755 O O . ASP A 1 89 ? 23.251 -3.481 43.616 1.00 8.77 123 ASP A O 1
ATOM 760 N N . ALA A 1 90 ? 23.351 -1.358 44.364 1.00 7.70 124 ALA A N 1
ATOM 761 C CA . ALA A 1 90 ? 22.023 -1.421 44.960 1.00 7.59 124 ALA A CA 1
ATOM 762 C C . ALA A 1 90 ? 20.935 -1.556 43.905 1.00 8.03 124 ALA A C 1
ATOM 763 O O . ALA A 1 90 ? 19.890 -2.169 44.164 1.00 8.36 124 ALA A O 1
ATOM 765 N N . MET A 1 91 ? 21.149 -0.974 42.722 1.00 7.35 125 MET A N 1
ATOM 766 C CA . MET A 1 91 ? 20.170 -1.109 41.649 1.00 7.39 125 MET A CA 1
ATOM 767 C C . MET A 1 91 ? 20.001 -2.571 41.266 1.00 7.36 125 MET A C 1
ATOM 768 O O . MET A 1 91 ? 18.875 -3.079 41.169 1.00 8.16 125 MET A O 1
ATOM 773 N N . ALA A 1 92 ? 21.119 -3.271 41.051 1.00 8.06 126 ALA A N 1
ATOM 774 C CA . ALA A 1 92 ? 21.052 -4.660 40.618 1.00 8.92 126 ALA A CA 1
ATOM 775 C C . ALA A 1 92 ? 20.453 -5.562 41.691 1.00 9.16 126 ALA A C 1
ATOM 776 O O . ALA A 1 92 ? 19.775 -6.542 41.359 1.00 10.09 126 ALA A O 1
ATOM 778 N N . LEU A 1 93 ? 20.678 -5.251 42.968 1.00 8.37 127 LEU A N 1
ATOM 779 C CA . LEU A 1 93 ? 20.143 -6.022 44.083 1.00 8.56 127 LEU A CA 1
ATOM 780 C C . LEU A 1 93 ? 18.746 -5.578 44.497 1.00 8.72 127 LEU A C 1
ATOM 781 O O . LEU A 1 93 ? 18.123 -6.241 45.335 1.00 9.59 127 LEU A O 1
ATOM 786 N N . SER A 1 94 ? 18.251 -4.477 43.938 1.00 8.02 128 SER A N 1
ATOM 787 C CA A SER A 1 94 ? 17.029 -3.835 44.415 0.25 8.03 128 SER A CA 1
ATOM 788 C CA B SER A 1 94 ? 17.019 -3.845 44.422 0.75 7.84 128 SER A CA 1
ATOM 789 C C . SER A 1 94 ? 17.100 -3.546 45.916 1.00 7.81 128 SER A C 1
ATOM 790 O O . SER A 1 94 ? 16.137 -3.739 46.658 1.00 9.14 128 SER A O 1
ATOM 795 N N . ALA A 1 95 ? 18.266 -3.071 46.367 1.00 7.89 129 ALA A N 1
ATOM 796 C CA . ALA A 1 95 ? 18.516 -2.839 47.796 1.00 8.10 129 ALA A CA 1
ATOM 797 C C . ALA A 1 95 ? 17.860 -1.530 48.243 1.00 8.11 129 ALA A C 1
ATOM 798 O O . ALA A 1 95 ? 18.484 -0.467 48.304 1.00 8.44 129 ALA A O 1
ATOM 800 N N . VAL A 1 96 ? 16.591 -1.668 48.632 1.00 7.77 130 VAL A N 1
ATOM 801 C CA A VAL A 1 96 ? 15.782 -0.509 48.986 0.61 8.16 130 VAL A CA 1
ATOM 802 C CA B VAL A 1 96 ? 15.747 -0.534 49.044 0.39 7.98 130 VAL A CA 1
ATOM 803 C C . VAL A 1 96 ? 16.423 0.423 50.019 1.00 8.35 130 VAL A C 1
ATOM 804 O O . VAL A 1 96 ? 16.297 1.643 49.841 1.00 8.72 130 VAL A O 1
ATOM 811 N N . PRO A 1 97 ? 17.102 -0.043 51.082 1.00 8.84 131 PRO A N 1
ATOM 812 C CA . PRO A 1 97 ? 17.608 0.935 52.064 1.00 9.34 131 PRO A CA 1
ATOM 813 C C . PRO A 1 97 ? 18.562 1.961 51.480 1.00 8.58 131 PRO A C 1
ATOM 814 O O . PRO A 1 97 ? 18.574 3.108 51.947 1.00 9.40 131 PRO A O 1
ATOM 818 N N . VAL A 1 98 ? 19.370 1.585 50.485 1.00 8.78 132 VAL A N 1
ATOM 819 C CA . VAL A 1 98 ? 20.271 2.545 49.848 1.00 9.00 132 VAL A CA 1
ATOM 820 C C . VAL A 1 98 ? 19.473 3.630 49.140 1.00 8.44 132 VAL A C 1
ATOM 821 O O . VAL A 1 98 ? 19.788 4.824 49.238 1.00 8.77 132 VAL A O 1
ATOM 825 N N . TYR A 1 99 ? 18.402 3.232 48.447 1.00 7.68 133 TYR A N 1
ATOM 826 C CA . TYR A 1 99 ? 17.564 4.189 47.736 1.00 8.23 133 TYR A CA 1
ATOM 827 C C . TYR A 1 99 ? 16.680 5.006 48.678 1.00 8.47 133 TYR A C 1
ATOM 828 O O . TYR A 1 99 ? 16.315 6.146 48.348 1.00 8.26 133 TYR A O 1
ATOM 837 N N . GLN A 1 100 ? 16.349 4.469 49.856 1.00 8.35 134 GLN A N 1
ATOM 838 C CA . GLN A 1 100 ? 15.712 5.296 50.875 1.00 9.09 134 GLN A CA 1
ATOM 839 C C . GLN A 1 100 ? 16.661 6.376 51.369 1.00 8.97 134 GLN A C 1
ATOM 840 O O . GLN A 1 100 ? 16.246 7.520 51.591 1.00 9.31 134 GLN A O 1
ATOM 846 N N . GLU A 1 101 ? 17.933 6.020 51.586 1.00 9.09 135 GLU A N 1
ATOM 847 C CA A GLU A 1 101 ? 18.909 7.026 51.985 0.46 9.23 135 GLU A CA 1
ATOM 848 C CA B GLU A 1 101 ? 18.925 7.019 51.977 0.54 10.04 135 GLU A CA 1
ATOM 849 C C . GLU A 1 101 ? 19.039 8.109 50.922 1.00 9.51 135 GLU A C 1
ATOM 850 O O . GLU A 1 101 ? 19.069 9.302 51.245 1.00 9.76 135 GLU A O 1
ATOM 861 N N . LEU A 1 102 ? 19.078 7.718 49.647 1.00 8.61 136 LEU A N 1
ATOM 862 C CA . LEU A 1 102 ? 19.141 8.712 48.580 1.00 8.80 136 LEU A CA 1
ATOM 863 C C . LEU A 1 102 ? 17.902 9.602 48.581 1.00 8.45 136 LEU A C 1
ATOM 864 O O . LEU A 1 102 ? 18.011 10.828 48.467 1.00 9.04 136 LEU A O 1
ATOM 869 N N . ALA A 1 103 ? 16.719 9.000 48.715 1.00 8.53 137 ALA A N 1
ATOM 870 C CA . ALA A 1 103 ? 15.484 9.782 48.729 1.00 9.26 137 ALA A CA 1
ATOM 871 C C . ALA A 1 103 ? 15.476 10.797 49.866 1.00 8.85 137 ALA A C 1
ATOM 872 O O . ALA A 1 103 ? 14.985 11.921 49.701 1.00 9.24 137 ALA A O 1
ATOM 874 N N . ARG A 1 104 ? 16.013 10.421 51.029 1.00 9.45 138 ARG A N 1
ATOM 875 C CA . ARG A 1 104 ? 16.051 11.352 52.150 1.00 10.30 138 ARG A CA 1
ATOM 876 C C . ARG A 1 104 ? 16.990 12.524 51.887 1.00 9.91 138 ARG A C 1
ATOM 877 O O . ARG A 1 104 ? 16.729 13.634 52.366 1.00 11.07 138 ARG A O 1
ATOM 885 N N . ARG A 1 105 ? 18.088 12.303 51.157 1.00 9.70 139 ARG A N 1
ATOM 886 C CA . ARG A 1 105 ? 18.958 13.415 50.768 1.00 9.67 139 ARG A CA 1
ATOM 887 C C . ARG A 1 105 ? 18.220 14.375 49.850 1.00 9.85 139 ARG A C 1
ATOM 888 O O . ARG A 1 105 ? 18.271 15.597 50.026 1.00 10.84 139 ARG A O 1
ATOM 896 N N . THR A 1 106 ? 17.536 13.832 48.847 1.00 8.62 140 THR A N 1
ATOM 897 C CA . THR A 1 106 ? 16.757 14.670 47.947 1.00 8.98 140 THR A CA 1
ATOM 898 C C . THR A 1 106 ? 15.715 15.470 48.720 1.00 9.80 140 THR A C 1
ATOM 899 O O . THR A 1 106 ? 15.578 16.685 48.530 1.00 9.91 140 THR A O 1
ATOM 903 N N . GLY A 1 107 ? 15.012 14.815 49.635 1.00 9.09 141 GLY A N 1
ATOM 904 C CA . GLY A 1 107 ? 14.019 15.463 50.465 1.00 10.11 141 GLY A CA 1
ATOM 905 C C . GLY A 1 107 ? 12.658 15.547 49.794 1.00 8.95 141 GLY A C 1
ATOM 906 O O . GLY A 1 107 ? 12.525 15.503 48.569 1.00 9.45 141 GLY A O 1
ATOM 907 N N . LEU A 1 108 ? 11.633 15.696 50.632 1.00 10.11 142 LEU A N 1
ATOM 908 C CA . LEU A 1 108 ? 10.253 15.608 50.160 1.00 10.43 142 LEU A CA 1
ATOM 909 C C . LEU A 1 108 ? 9.936 16.674 49.120 1.00 9.34 142 LEU A C 1
ATOM 910 O O . LEU A 1 108 ? 9.339 16.380 48.081 1.00 10.56 142 LEU A O 1
ATOM 915 N N . ASP A 1 109 ? 10.301 17.928 49.392 1.00 10.17 143 ASP A N 1
ATOM 916 C CA . ASP A 1 109 ? 9.876 19.010 48.507 1.00 11.12 143 ASP A CA 1
ATOM 917 C C . ASP A 1 109 ? 10.484 18.871 47.116 1.00 10.12 143 ASP A C 1
ATOM 918 O O . ASP A 1 109 ? 9.775 18.957 46.103 1.00 10.27 143 ASP A O 1
ATOM 923 N N . LEU A 1 110 ? 11.801 18.663 47.046 1.00 9.56 144 LEU A N 1
ATOM 924 C CA . LEU A 1 110 ? 12.452 18.497 45.752 1.00 9.05 144 LEU A CA 1
ATOM 925 C C . LEU A 1 110 ? 11.983 17.223 45.057 1.00 8.87 144 LEU A C 1
ATOM 926 O O . LEU A 1 110 ? 11.729 17.226 43.845 1.00 9.20 144 LEU A O 1
ATOM 931 N N . MET A 1 111 ? 11.858 16.119 45.804 1.00 8.74 145 MET A N 1
ATOM 932 C CA . MET A 1 111 ? 11.383 14.882 45.185 1.00 8.58 145 MET A CA 1
ATOM 933 C C . MET A 1 111 ? 10.008 15.080 44.556 1.00 8.03 145 MET A C 1
ATOM 934 O O . MET A 1 111 ? 9.757 14.622 43.433 1.00 8.42 145 MET A O 1
ATOM 939 N N . GLN A 1 112 ? 9.104 15.758 45.267 1.00 8.68 146 GLN A N 1
ATOM 940 C CA . GLN A 1 112 ? 7.766 15.981 44.730 1.00 8.57 146 GLN A CA 1
ATOM 941 C C . GLN A 1 112 ? 7.814 16.854 43.482 1.00 9.25 146 GLN A C 1
ATOM 942 O O . GLN A 1 112 ? 7.129 16.573 42.489 1.00 8.99 146 GLN A O 1
ATOM 948 N N . LYS A 1 113 ? 8.613 17.920 43.510 1.00 9.11 147 LYS A N 1
ATOM 949 C CA . LYS A 1 113 ? 8.687 18.785 42.339 1.00 9.51 147 LYS A CA 1
ATOM 950 C C . LYS A 1 113 ? 9.243 18.033 41.136 1.00 9.13 147 LYS A C 1
ATOM 951 O O . LYS A 1 113 ? 8.764 18.208 40.007 1.00 9.83 147 LYS A O 1
ATOM 957 N N . GLU A 1 114 ? 10.228 17.162 41.369 1.00 8.64 148 GLU A N 1
ATOM 958 C CA . GLU A 1 114 ? 10.819 16.380 40.285 1.00 8.97 148 GLU A CA 1
ATOM 959 C C . GLU A 1 114 ? 9.842 15.355 39.723 1.00 8.77 148 GLU A C 1
ATOM 960 O O . GLU A 1 114 ? 9.720 15.205 38.501 1.00 9.18 148 GLU A O 1
ATOM 966 N N . VAL A 1 115 ? 9.164 14.614 40.599 1.00 8.68 149 VAL A N 1
ATOM 967 C CA . VAL A 1 115 ? 8.214 13.610 40.126 1.00 8.79 149 VAL A CA 1
ATOM 968 C C . VAL A 1 115 ? 7.096 14.266 39.322 1.00 9.04 149 VAL A C 1
ATOM 969 O O . VAL A 1 115 ? 6.647 13.733 38.296 1.00 9.51 149 VAL A O 1
ATOM 973 N N . LYS A 1 116 ? 6.633 15.434 39.772 1.00 9.25 150 LYS A N 1
ATOM 974 C CA . LYS A 1 116 ? 5.631 16.175 39.014 1.00 10.10 150 LYS A CA 1
ATOM 975 C C . LYS A 1 116 ? 6.192 16.656 37.683 1.00 9.16 150 LYS A C 1
ATOM 976 O O . LYS A 1 116 ? 5.533 16.528 36.646 1.00 10.66 150 LYS A O 1
ATOM 982 N N . ARG A 1 117 ? 7.418 17.186 37.688 1.00 9.51 151 ARG A N 1
ATOM 983 C CA . ARG A 1 117 ? 8.015 17.713 36.464 1.00 10.46 151 ARG A CA 1
ATOM 984 C C . ARG A 1 117 ? 8.192 16.626 35.413 1.00 10.75 151 ARG A C 1
ATOM 985 O O . ARG A 1 117 ? 7.976 16.865 34.221 1.00 11.67 151 ARG A O 1
ATOM 993 N N . VAL A 1 118 ? 8.609 15.430 35.836 1.00 10.04 152 VAL A N 1
ATOM 994 C CA . VAL A 1 118 ? 8.782 14.310 34.918 1.00 10.76 152 VAL A CA 1
ATOM 995 C C . VAL A 1 118 ? 7.440 13.734 34.474 1.00 10.28 152 VAL A C 1
ATOM 996 O O . VAL A 1 118 ? 7.371 13.025 33.463 1.00 12.97 152 VAL A O 1
ATOM 1000 N N . GLY A 1 119 ? 6.366 14.011 35.205 1.00 10.01 153 GLY A N 1
ATOM 1001 C CA . GLY A 1 119 ? 5.055 13.503 34.837 1.00 10.17 153 GLY A CA 1
ATOM 1002 C C . GLY A 1 119 ? 4.894 12.019 35.099 1.00 9.95 153 GLY A C 1
ATOM 1003 O O . GLY A 1 119 ? 4.223 11.331 34.325 1.00 12.61 153 GLY A O 1
ATOM 1004 N N . PHE A 1 120 ? 5.475 11.508 36.185 1.00 9.05 154 PHE A N 1
ATOM 1005 C CA . PHE A 1 120 ? 5.536 10.067 36.444 1.00 8.82 154 PHE A CA 1
ATOM 1006 C C . PHE A 1 120 ? 4.257 9.603 37.138 1.00 8.28 154 PHE A C 1
ATOM 1007 O O . PHE A 1 120 ? 4.002 9.961 38.296 1.00 8.60 154 PHE A O 1
ATOM 1015 N N . GLY A 1 121 ? 3.465 8.796 36.434 1.00 8.70 155 GLY A N 1
ATOM 1016 C CA . GLY A 1 121 ? 2.263 8.223 37.029 1.00 9.02 155 GLY A CA 1
ATOM 1017 C C . GLY A 1 121 ? 1.288 9.288 37.500 1.00 8.77 155 GLY A C 1
ATOM 1018 O O . GLY A 1 121 ? 1.077 10.309 36.838 1.00 9.58 155 GLY A O 1
ATOM 1019 N N . ASN A 1 122 ? 0.685 9.056 38.669 1.00 8.49 156 ASN A N 1
ATOM 1020 C CA . ASN A 1 122 ? -0.252 10.013 39.247 1.00 8.29 156 ASN A CA 1
ATOM 1021 C C . ASN A 1 122 ? 0.447 11.175 39.940 1.00 8.60 156 ASN A C 1
ATOM 1022 O O . ASN A 1 122 ? -0.229 12.058 40.483 1.00 9.44 156 ASN A O 1
ATOM 1027 N N . MET A 1 123 ? 1.777 11.186 39.943 1.00 7.94 157 MET A N 1
ATOM 1028 C CA . MET A 1 123 ? 2.605 12.324 40.326 1.00 8.18 157 MET A CA 1
ATOM 1029 C C . MET A 1 123 ? 2.551 12.680 41.801 1.00 8.84 157 MET A C 1
ATOM 1030 O O . MET A 1 123 ? 3.082 13.723 42.175 1.00 10.78 157 MET A O 1
ATOM 1035 N N . ASN A 1 124 ? 1.970 11.843 42.656 1.00 8.53 158 ASN A N 1
ATOM 1036 C CA . ASN A 1 124 ? 1.873 12.169 44.076 1.00 8.84 158 ASN A CA 1
ATOM 1037 C C . ASN A 1 124 ? 2.821 11.299 44.888 1.00 8.35 158 ASN A C 1
ATOM 1038 O O . ASN A 1 124 ? 2.692 10.071 44.882 1.00 9.34 158 ASN A O 1
ATOM 1043 N N . ILE A 1 125 ? 3.744 11.932 45.618 1.00 7.90 159 ILE A N 1
ATOM 1044 C CA . ILE A 1 125 ? 4.597 11.190 46.545 1.00 8.53 159 ILE A CA 1
ATOM 1045 C C . ILE A 1 125 ? 4.116 11.262 47.989 1.00 9.01 159 ILE A C 1
ATOM 1046 O O . ILE A 1 125 ? 4.675 10.566 48.849 1.00 9.87 159 ILE A O 1
ATOM 1051 N N . GLY A 1 126 ? 3.115 12.088 48.290 1.00 9.58 160 GLY A N 1
ATOM 1052 C CA . GLY A 1 126 ? 2.613 12.142 49.654 1.00 9.68 160 GLY A CA 1
ATOM 1053 C C . GLY A 1 126 ? 3.598 12.805 50.601 1.00 10.14 160 GLY A C 1
ATOM 1054 O O . GLY A 1 126 ? 4.322 13.738 50.240 1.00 11.39 160 GLY A O 1
ATOM 1055 N N . THR A 1 127 ? 3.626 12.313 51.839 1.00 10.43 161 THR A N 1
ATOM 1056 C CA . THR A 1 127 ? 4.362 12.959 52.917 1.00 12.32 161 THR A CA 1
ATOM 1057 C C . THR A 1 127 ? 5.451 12.087 53.529 1.00 11.91 161 THR A C 1
ATOM 1058 O O . THR A 1 127 ? 6.170 12.563 54.418 1.00 13.99 161 THR A O 1
ATOM 1062 N N . GLN A 1 128 ? 5.588 10.834 53.092 1.00 11.39 162 GLN A N 1
ATOM 1063 C CA . GLN A 1 128 ? 6.562 9.884 53.630 1.00 12.71 162 GLN A CA 1
ATOM 1064 C C . GLN A 1 128 ? 7.601 9.649 52.534 1.00 11.97 162 GLN A C 1
ATOM 1065 O O . GLN A 1 128 ? 7.381 8.854 51.615 1.00 11.31 162 GLN A O 1
ATOM 1071 N N . VAL A 1 129 ? 8.737 10.348 52.635 1.00 12.65 163 VAL A N 1
ATOM 1072 C CA . VAL A 1 129 ? 9.685 10.432 51.526 1.00 13.09 163 VAL A CA 1
ATOM 1073 C C . VAL A 1 129 ? 10.387 9.108 51.236 1.00 11.59 163 VAL A C 1
ATOM 1074 O O . VAL A 1 129 ? 10.990 8.954 50.164 1.00 11.50 163 VAL A O 1
ATOM 1078 N N . ASP A 1 130 ? 10.341 8.147 52.161 1.00 11.54 164 ASP A N 1
ATOM 1079 C CA . ASP A 1 130 ? 11.141 6.936 52.029 1.00 12.07 164 ASP A CA 1
ATOM 1080 C C . ASP A 1 130 ? 10.334 5.664 51.783 1.00 11.18 164 ASP A C 1
ATOM 1081 O O . ASP A 1 130 ? 10.911 4.576 51.800 1.00 12.35 164 ASP A O 1
ATOM 1086 N N . ASN A 1 131 ? 9.026 5.755 51.520 1.00 10.43 165 ASN A N 1
ATOM 1087 C CA . ASN A 1 131 ? 8.303 4.531 51.187 1.00 10.46 165 ASN A CA 1
ATOM 1088 C C . ASN A 1 131 ? 7.228 4.718 50.123 1.00 9.82 165 ASN A C 1
ATOM 1089 O O . ASN A 1 131 ? 6.479 3.765 49.855 1.00 10.36 165 ASN A O 1
ATOM 1094 N N . PHE A 1 132 ? 7.133 5.901 49.504 1.00 8.97 166 PHE A N 1
ATOM 1095 C CA . PHE A 1 132 ? 5.965 6.212 48.684 1.00 8.97 166 PHE A CA 1
ATOM 1096 C C . PHE A 1 132 ? 5.876 5.358 47.424 1.00 8.97 166 PHE A C 1
ATOM 1097 O O . PHE A 1 132 ? 4.780 5.204 46.874 1.00 11.26 166 PHE A O 1
ATOM 1105 N N . TRP A 1 133 ? 6.994 4.822 46.948 1.00 7.58 167 TRP A N 1
ATOM 1106 C CA . TRP A 1 133 ? 6.985 3.982 45.760 1.00 7.73 167 TRP A CA 1
ATOM 1107 C C . TRP A 1 133 ? 6.645 2.533 46.070 1.00 7.90 167 TRP A C 1
ATOM 1108 O O . TRP A 1 133 ? 6.359 1.766 45.141 1.00 8.63 167 TRP A O 1
ATOM 1119 N N . LEU A 1 134 ? 6.669 2.155 47.345 1.00 8.94 168 LEU A N 1
ATOM 1120 C CA . LEU A 1 134 ? 6.378 0.798 47.781 1.00 9.69 168 LEU A CA 1
ATOM 1121 C C . LEU A 1 134 ? 4.908 0.608 48.110 1.00 9.20 168 LEU A C 1
ATOM 1122 O O . LEU A 1 134 ? 4.326 -0.432 47.784 1.00 10.65 168 LEU A O 1
ATOM 1127 N N . VAL A 1 135 ? 4.297 1.590 48.770 1.00 9.59 169 VAL A N 1
ATOM 1128 C CA . VAL A 1 135 ? 2.962 1.429 49.326 1.00 10.55 169 VAL A CA 1
ATOM 1129 C C . VAL A 1 135 ? 1.984 2.476 48.829 1.00 10.81 169 VAL A C 1
ATOM 1130 O O . VAL A 1 135 ? 0.818 2.455 49.234 1.00 13.06 169 VAL A O 1
ATOM 1134 N N . GLY A 1 136 ? 2.415 3.378 47.957 1.00 10.56 170 GLY A N 1
ATOM 1135 C CA . GLY A 1 136 ? 1.600 4.509 47.573 1.00 10.33 170 GLY A CA 1
ATOM 1136 C C . GLY A 1 136 ? 2.017 5.712 48.392 1.00 9.67 170 GLY A C 1
ATOM 1137 O O . GLY A 1 136 ? 2.754 5.584 49.361 1.00 10.05 170 GLY A O 1
ATOM 1138 N N . PRO A 1 137 ? 1.512 6.895 48.036 1.00 9.03 171 PRO A N 1
ATOM 1139 C CA . PRO A 1 137 ? 0.410 7.120 47.093 1.00 9.49 171 PRO A CA 1
ATOM 1140 C C . PRO A 1 137 ? 0.795 7.099 45.616 1.00 8.58 171 PRO A C 1
ATOM 1141 O O . PRO A 1 137 ? -0.100 7.121 44.774 1.00 9.71 171 PRO A O 1
ATOM 1145 N N . LEU A 1 138 ? 2.085 7.040 45.301 1.00 7.79 172 LEU A N 1
ATOM 1146 C CA . LEU A 1 138 ? 2.506 7.080 43.906 1.00 7.64 172 LEU A CA 1
ATOM 1147 C C . LEU A 1 138 ? 2.104 5.789 43.202 1.00 6.88 172 LEU A C 1
ATOM 1148 O O . LEU A 1 138 ? 2.391 4.685 43.680 1.00 7.95 172 LEU A O 1
ATOM 1153 N N . LYS A 1 139 ? 1.404 5.933 42.079 1.00 6.98 173 LYS A N 1
ATOM 1154 C CA A LYS A 1 139 ? 0.983 4.795 41.277 0.46 7.80 173 LYS A CA 1
ATOM 1155 C CA B LYS A 1 139 ? 0.981 4.796 41.275 0.54 8.20 173 LYS A CA 1
ATOM 1156 C C . LYS A 1 139 ? 1.135 5.167 39.809 1.00 7.51 173 LYS A C 1
ATOM 1157 O O . LYS A 1 139 ? 1.137 6.344 39.445 1.00 8.64 173 LYS A O 1
ATOM 1168 N N . ILE A 1 140 ? 1.266 4.145 38.965 1.00 7.23 174 ILE A N 1
ATOM 1169 C CA . ILE A 1 140 ? 1.588 4.335 37.553 1.00 7.58 174 ILE A CA 1
ATOM 1170 C C . ILE A 1 140 ? 1.027 3.152 36.774 1.00 7.25 174 ILE A C 1
ATOM 1171 O O . ILE A 1 140 ? 0.989 2.026 37.280 1.00 7.94 174 ILE A O 1
ATOM 1176 N N . THR A 1 141 ? 0.588 3.407 35.506 1.00 7.30 175 THR A N 1
ATOM 1177 C CA . THR A 1 141 ? 0.072 2.314 34.686 1.00 7.49 175 THR A CA 1
ATOM 1178 C C . THR A 1 141 ? 1.191 1.687 33.868 1.00 7.24 175 THR A C 1
ATOM 1179 O O . THR A 1 141 ? 2.254 2.289 33.671 1.00 7.28 175 THR A O 1
ATOM 1183 N N . PRO A 1 142 ? 0.978 0.468 33.363 1.00 6.96 176 PRO A N 1
ATOM 1184 C CA . PRO A 1 142 ? 1.985 -0.130 32.472 1.00 7.12 176 PRO A CA 1
ATOM 1185 C C . PRO A 1 142 ? 2.264 0.688 31.215 1.00 7.09 176 PRO A C 1
ATOM 1186 O O . PRO A 1 142 ? 3.415 0.755 30.765 1.00 7.26 176 PRO A O 1
ATOM 1190 N N . ILE A 1 143 ? 1.240 1.319 30.632 1.00 7.12 177 ILE A N 1
ATOM 1191 C CA . ILE A 1 143 ? 1.479 2.186 29.481 1.00 8.12 177 ILE A CA 1
ATOM 1192 C C . ILE A 1 143 ? 2.327 3.394 29.873 1.00 8.34 177 ILE A C 1
ATOM 1193 O O . ILE A 1 143 ? 3.244 3.791 29.141 1.00 8.16 177 ILE A O 1
ATOM 1198 N N . GLN A 1 144 ? 2.046 3.998 31.030 1.00 8.24 178 GLN A N 1
ATOM 1199 C CA . GLN A 1 144 ? 2.912 5.074 31.510 1.00 7.65 178 GLN A CA 1
ATOM 1200 C C . GLN A 1 144 ? 4.347 4.591 31.712 1.00 7.67 178 GLN A C 1
ATOM 1201 O O . GLN A 1 144 ? 5.299 5.314 31.391 1.00 8.63 178 GLN A O 1
ATOM 1207 N N . GLU A 1 145 ? 4.534 3.384 32.265 1.00 7.14 179 GLU A N 1
ATOM 1208 C CA . GLU A 1 145 ? 5.892 2.865 32.435 1.00 7.42 179 GLU A CA 1
ATOM 1209 C C . GLU A 1 145 ? 6.600 2.658 31.099 1.00 7.22 179 GLU A C 1
ATOM 1210 O O . GLU A 1 145 ? 7.798 2.949 30.986 1.00 7.87 179 GLU A O 1
ATOM 1216 N N . VAL A 1 146 ? 5.894 2.142 30.081 1.00 8.17 180 VAL A N 1
ATOM 1217 C CA . VAL A 1 146 ? 6.572 1.935 28.800 1.00 8.48 180 VAL A CA 1
ATOM 1218 C C . VAL A 1 146 ? 6.953 3.263 28.164 1.00 8.38 180 VAL A C 1
ATOM 1219 O O . VAL A 1 146 ? 7.990 3.362 27.500 1.00 8.61 180 VAL A O 1
ATOM 1223 N N . ASN A 1 147 ? 6.138 4.304 28.363 1.00 9.02 181 ASN A N 1
ATOM 1224 C CA . ASN A 1 147 ? 6.476 5.609 27.808 1.00 9.18 181 ASN A CA 1
ATOM 1225 C C . ASN A 1 147 ? 7.658 6.232 28.540 1.00 8.99 181 ASN A C 1
ATOM 1226 O O . ASN A 1 147 ? 8.492 6.898 27.917 1.00 9.53 181 ASN A O 1
ATOM 1231 N N . PHE A 1 148 ? 7.754 6.017 29.855 1.00 8.58 182 PHE A N 1
ATOM 1232 C CA . PHE A 1 148 ? 8.950 6.411 30.598 1.00 8.65 182 PHE A CA 1
ATOM 1233 C C . PHE A 1 148 ? 10.181 5.690 30.063 1.00 8.31 182 PHE A C 1
ATOM 1234 O O . PHE A 1 148 ? 11.224 6.309 29.809 1.00 8.74 182 PHE A O 1
ATOM 1242 N N . ALA A 1 149 ? 10.071 4.370 29.873 1.00 8.47 183 ALA A N 1
ATOM 1243 C CA . ALA A 1 149 ? 11.201 3.584 29.385 1.00 8.78 183 ALA A CA 1
ATOM 1244 C C . ALA A 1 149 ? 11.605 3.999 27.977 1.00 8.57 183 ALA A C 1
ATOM 1245 O O . ALA A 1 149 ? 12.797 4.029 27.652 1.00 8.90 183 ALA A O 1
ATOM 1247 N N . ASP A 1 150 ? 10.619 4.283 27.117 1.00 9.48 184 ASP A N 1
ATOM 1248 C CA . ASP A 1 150 ? 10.891 4.750 25.759 1.00 10.20 184 ASP A CA 1
ATOM 1249 C C . ASP A 1 150 ? 11.655 6.070 25.778 1.00 9.59 184 ASP A C 1
ATOM 1250 O O . ASP A 1 150 ? 12.633 6.249 25.040 1.00 10.25 184 ASP A O 1
ATOM 1255 N N . ASP A 1 151 ? 11.211 7.019 26.604 1.00 9.73 185 ASP A N 1
ATOM 1256 C CA . ASP A 1 151 ? 11.945 8.276 26.735 1.00 10.09 185 ASP A CA 1
ATOM 1257 C C . ASP A 1 151 ? 13.363 8.031 27.237 1.00 9.50 185 ASP A C 1
ATOM 1258 O O . ASP A 1 151 ? 14.329 8.594 26.710 1.00 10.70 185 ASP A O 1
ATOM 1263 N N . PHE A 1 152 ? 13.503 7.198 28.270 1.00 9.12 186 PHE A N 1
ATOM 1264 C CA . PHE A 1 152 ? 14.823 6.913 28.836 1.00 8.66 186 PHE A CA 1
ATOM 1265 C C . PHE A 1 152 ? 15.735 6.299 27.779 1.00 8.75 186 PHE A C 1
ATOM 1266 O O . PHE A 1 152 ? 16.877 6.737 27.593 1.00 9.91 186 PHE A O 1
ATOM 1274 N N . ALA A 1 153 ? 15.229 5.298 27.049 1.00 9.68 187 ALA A N 1
ATOM 1275 C CA . ALA A 1 153 ? 16.029 4.644 26.021 1.00 9.73 187 ALA A CA 1
ATOM 1276 C C . ALA A 1 153 ? 16.548 5.637 24.996 1.00 10.35 187 ALA A C 1
ATOM 1277 O O . ALA A 1 153 ? 17.647 5.460 24.457 1.00 12.11 187 ALA A O 1
ATOM 1279 N N . ASN A 1 154 ? 15.766 6.668 24.701 1.00 10.48 188 ASN A N 1
ATOM 1280 C CA . ASN A 1 154 ? 16.114 7.636 23.675 1.00 11.46 188 ASN A CA 1
ATOM 1281 C C . ASN A 1 154 ? 16.708 8.919 24.239 1.00 11.67 188 ASN A C 1
ATOM 1282 O O . ASN A 1 154 ? 16.842 9.903 23.503 1.00 12.78 188 ASN A O 1
ATOM 1287 N N . ASN A 1 155 ? 17.087 8.916 25.519 1.00 12.50 189 ASN A N 1
ATOM 1288 C CA . ASN A 1 155 ? 17.679 10.082 26.175 1.00 12.66 189 ASN A CA 1
ATOM 1289 C C . ASN A 1 155 ? 16.767 11.304 26.109 1.00 12.47 189 ASN A C 1
ATOM 1290 O O . ASN A 1 155 ? 17.243 12.443 26.042 1.00 13.82 189 ASN A O 1
ATOM 1295 N N . ARG A 1 156 ? 15.451 11.074 26.145 1.00 11.72 190 ARG A N 1
ATOM 1296 C CA A ARG A 1 156 ? 14.450 12.130 26.052 0.51 12.84 190 ARG A CA 1
ATOM 1297 C CA B ARG A 1 156 ? 14.473 12.148 26.056 0.49 13.08 190 ARG A CA 1
ATOM 1298 C C . ARG A 1 156 ? 13.864 12.521 27.399 1.00 12.48 190 ARG A C 1
ATOM 1299 O O . ARG A 1 156 ? 13.024 13.423 27.450 1.00 13.83 190 ARG A O 1
ATOM 1314 N N . LEU A 1 157 ? 14.251 11.856 28.482 1.00 11.18 191 LEU A N 1
ATOM 1315 C CA . LEU A 1 157 ? 13.782 12.306 29.780 1.00 11.18 191 LEU A CA 1
ATOM 1316 C C . LEU A 1 157 ? 14.373 13.684 30.063 1.00 10.70 191 LEU A C 1
ATOM 1317 O O . LEU A 1 157 ? 15.437 14.024 29.540 1.00 10.67 191 LEU A O 1
ATOM 1322 N N . PRO A 1 158 ? 13.699 14.502 30.870 1.00 10.98 192 PRO A N 1
ATOM 1323 C CA . PRO A 1 158 ? 14.174 15.879 31.111 1.00 10.61 192 PRO A CA 1
ATOM 1324 C C . PRO A 1 158 ? 15.257 15.947 32.186 1.00 10.38 192 PRO A C 1
ATOM 1325 O O . PRO A 1 158 ? 15.097 16.568 33.241 1.00 10.41 192 PRO A O 1
ATOM 1329 N N . PHE A 1 159 ? 16.375 15.281 31.905 1.00 9.57 193 PHE A N 1
ATOM 1330 C CA . PHE A 1 159 ? 17.589 15.320 32.705 1.00 9.54 193 PHE A CA 1
ATOM 1331 C C . PHE A 1 159 ? 18.752 15.469 31.737 1.00 9.89 193 PHE A C 1
ATOM 1332 O O . PHE A 1 159 ? 18.615 15.196 30.543 1.00 10.88 193 PHE A O 1
ATOM 1340 N N . LYS A 1 160 ? 19.903 15.893 32.255 1.00 10.27 194 LYS A N 1
ATOM 1341 C CA . LYS A 1 160 ? 21.097 15.947 31.423 1.00 10.80 194 LYS A CA 1
ATOM 1342 C C . LYS A 1 160 ? 21.354 14.592 30.777 1.00 10.76 194 LYS A C 1
ATOM 1343 O O . LYS A 1 160 ? 21.099 13.535 31.365 1.00 11.32 194 LYS A O 1
ATOM 1349 N N . LEU A 1 161 ? 21.889 14.633 29.554 1.00 11.96 195 LEU A N 1
ATOM 1350 C CA A LEU A 1 161 ? 22.253 13.403 28.860 0.50 12.27 195 LEU A CA 1
ATOM 1351 C CA B LEU A 1 161 ? 22.240 13.397 28.866 0.50 12.45 195 LEU A CA 1
ATOM 1352 C C . LEU A 1 161 ? 23.193 12.551 29.703 1.00 11.76 195 LEU A C 1
ATOM 1353 O O . LEU A 1 161 ? 23.027 11.328 29.799 1.00 12.07 195 LEU A O 1
ATOM 1362 N N . GLU A 1 162 ? 24.193 13.184 30.330 1.00 11.52 196 GLU A N 1
ATOM 1363 C CA . GLU A 1 162 ? 25.161 12.407 31.098 1.00 12.24 196 GLU A CA 1
ATOM 1364 C C . GLU A 1 162 ? 24.511 11.701 32.279 1.00 10.61 196 GLU A C 1
ATOM 1365 O O . GLU A 1 162 ? 24.919 10.593 32.638 1.00 11.17 196 GLU A O 1
ATOM 1371 N N . THR A 1 163 ? 23.489 12.313 32.882 1.00 10.39 197 THR A N 1
ATOM 1372 C CA . THR A 1 163 ? 22.797 11.663 33.986 1.00 9.79 197 THR A CA 1
ATOM 1373 C C . THR A 1 163 ? 22.047 10.427 33.506 1.00 8.94 197 THR A C 1
ATOM 1374 O O . THR A 1 163 ? 22.073 9.380 34.168 1.00 9.30 197 THR A O 1
ATOM 1378 N N . GLN A 1 164 ? 21.359 10.538 32.367 1.00 9.00 198 GLN A N 1
ATOM 1379 C CA . GLN A 1 164 ? 20.647 9.391 31.811 1.00 9.14 198 GLN A CA 1
ATOM 1380 C C . GLN A 1 164 ? 21.614 8.261 31.472 1.00 9.12 198 GLN A C 1
ATOM 1381 O O . GLN A 1 164 ? 21.343 7.090 31.774 1.00 9.83 198 GLN A O 1
ATOM 1387 N N . GLU A 1 165 ? 22.773 8.597 30.893 1.00 9.68 199 GLU A N 1
ATOM 1388 C CA . GLU A 1 165 ? 23.768 7.575 30.573 1.00 10.83 199 GLU A CA 1
ATOM 1389 C C . GLU A 1 165 ? 24.289 6.891 31.832 1.00 9.89 199 G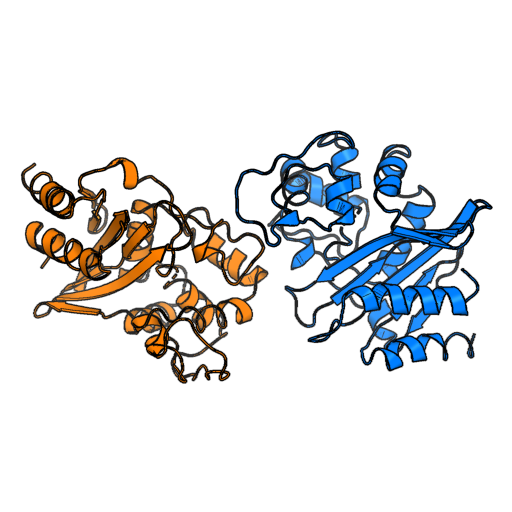LU A C 1
ATOM 1390 O O . GLU A 1 165 ? 24.504 5.675 31.840 1.00 11.27 199 GLU A O 1
ATOM 1396 N N . GLU A 1 166 ? 24.515 7.656 32.902 1.00 9.66 200 GLU A N 1
ATOM 1397 C CA . GLU A 1 166 ? 25.000 7.057 34.143 1.00 10.19 200 GLU A CA 1
ATOM 1398 C C . GLU A 1 166 ? 24.010 6.041 34.700 1.00 9.92 200 GLU A C 1
ATOM 1399 O O . GLU A 1 166 ? 24.405 4.960 35.158 1.00 10.62 200 GLU A O 1
ATOM 1405 N N . VAL A 1 167 ? 22.721 6.372 34.696 1.00 9.16 201 VAL A N 1
ATOM 1406 C CA . VAL A 1 167 ? 21.739 5.438 35.247 1.00 9.04 201 VAL A CA 1
ATOM 1407 C C . VAL A 1 167 ? 21.544 4.248 34.312 1.00 8.73 201 VAL A C 1
ATOM 1408 O O . VAL A 1 167 ? 21.411 3.105 34.767 1.00 9.28 201 VAL A O 1
ATOM 1412 N N . LYS A 1 168 ? 21.547 4.492 32.993 1.00 9.29 202 LYS A N 1
ATOM 1413 C CA . LYS A 1 168 ? 21.455 3.393 32.030 1.00 9.99 202 LYS A CA 1
ATOM 1414 C C . LYS A 1 168 ? 22.494 2.310 32.318 1.00 9.78 202 LYS A C 1
ATOM 1415 O O . LYS A 1 168 ? 22.198 1.110 32.251 1.00 10.16 202 LYS A O 1
ATOM 1421 N N . LYS A 1 169 ? 23.725 2.718 32.636 1.00 10.57 203 LYS A N 1
ATOM 1422 C CA . LYS A 1 169 ? 24.795 1.756 32.868 1.00 11.89 203 LYS A CA 1
ATOM 1423 C C . LYS A 1 169 ? 24.499 0.841 34.049 1.00 12.10 203 LYS A C 1
ATOM 1424 O O . LYS A 1 169 ? 25.039 -0.269 34.112 1.00 15.30 203 LYS A O 1
ATOM 1430 N N . MET A 1 170 ? 23.654 1.277 34.978 1.00 9.43 204 MET A N 1
ATOM 1431 C CA . MET A 1 170 ? 23.291 0.473 36.136 1.00 9.54 204 MET A CA 1
ATOM 1432 C C . MET A 1 170 ? 22.242 -0.582 35.826 1.00 9.32 204 MET A C 1
ATOM 1433 O O . MET A 1 170 ? 21.951 -1.393 36.706 1.00 10.07 204 MET A O 1
ATOM 1438 N N . LEU A 1 171 ? 21.673 -0.580 34.620 1.00 9.19 205 LEU A N 1
ATOM 1439 C CA . LEU A 1 171 ? 20.471 -1.345 34.309 1.00 8.89 205 LEU A CA 1
ATOM 1440 C C . LEU A 1 171 ? 20.690 -2.499 33.333 1.00 8.77 205 LEU A C 1
ATOM 1441 O O . LEU A 1 171 ? 19.709 -3.139 32.937 1.00 9.12 205 LEU A O 1
ATOM 1446 N N . LEU A 1 172 ? 21.926 -2.780 32.920 1.00 9.68 206 LEU A N 1
ATOM 1447 C CA . LEU A 1 172 ? 22.164 -3.881 31.992 1.00 11.26 206 LEU A CA 1
ATOM 1448 C C . LEU A 1 172 ? 21.985 -5.218 32.712 1.00 11.26 206 LEU A C 1
ATOM 1449 O O . LEU A 1 172 ? 22.757 -5.553 33.620 1.00 13.29 206 LEU A O 1
ATOM 1454 N N . ILE A 1 173 ? 20.989 -6.000 32.295 1.00 11.40 207 ILE A N 1
ATOM 1455 C CA . ILE A 1 173 ? 20.679 -7.251 32.978 1.00 12.66 207 ILE A CA 1
ATOM 1456 C C . ILE A 1 173 ? 20.924 -8.500 32.139 1.00 14.23 207 ILE A C 1
ATOM 1457 O O . ILE A 1 173 ? 20.992 -9.598 32.714 1.00 15.95 207 ILE A O 1
ATOM 1462 N N . LYS A 1 174 ? 21.071 -8.379 30.820 1.00 14.69 208 LYS A N 1
ATOM 1463 C CA . LYS A 1 174 ? 21.139 -9.559 29.967 1.00 16.13 208 LYS A CA 1
ATOM 1464 C C . LYS A 1 174 ? 21.581 -9.132 28.573 1.00 14.77 208 LYS A C 1
ATOM 1465 O O . LYS A 1 174 ? 21.339 -7.998 28.158 1.00 14.79 208 LYS A O 1
ATOM 1471 N N . GLU A 1 175 ? 22.230 -10.044 27.853 1.00 17.06 209 GLU A N 1
ATOM 1472 C CA . GLU A 1 175 ? 22.518 -9.819 26.445 1.00 20.14 209 GLU A CA 1
ATOM 1473 C C . GLU A 1 175 ? 22.176 -11.059 25.633 1.00 22.47 209 GLU A C 1
ATOM 1474 O O . GLU A 1 175 ? 22.460 -12.184 26.056 1.00 24.44 209 GLU A O 1
ATOM 1480 N N . PHE A 1 176 ? 21.555 -10.841 24.472 1.00 22.96 210 PHE A N 1
ATOM 1481 C CA . PHE A 1 176 ? 21.271 -11.884 23.489 1.00 23.79 210 PHE A CA 1
ATOM 1482 C C . PHE A 1 176 ? 21.990 -11.502 22.198 1.00 27.09 210 PHE A C 1
ATOM 1483 O O . PHE A 1 176 ? 21.549 -10.587 21.495 1.00 28.25 210 PHE A O 1
ATOM 1491 N N . ASN A 1 177 ? 23.087 -12.203 21.886 1.00 30.60 211 ASN A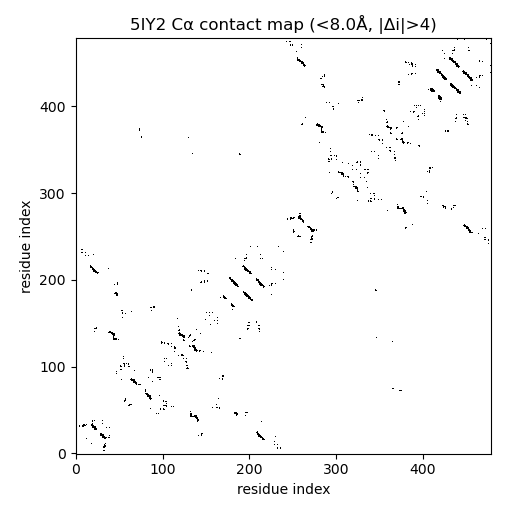 N 1
ATOM 1492 C CA . ASN A 1 177 ? 23.862 -12.031 20.652 1.00 32.86 211 ASN A CA 1
ATOM 1493 C C . ASN A 1 177 ? 23.852 -10.612 20.080 1.00 33.26 211 ASN A C 1
ATOM 1494 O O . ASN A 1 177 ? 23.345 -10.390 18.976 1.00 33.63 211 ASN A O 1
ATOM 1499 N N . GLY A 1 178 ? 24.389 -9.642 20.816 1.00 32.84 212 GLY A N 1
ATOM 1500 C CA . GLY A 1 178 ? 24.418 -8.269 20.355 1.00 31.63 212 GLY A CA 1
ATOM 1501 C C . GLY A 1 178 ? 23.227 -7.418 20.749 1.00 30.07 212 GLY A C 1
ATOM 1502 O O . GLY A 1 178 ? 23.288 -6.190 20.589 1.00 31.47 212 GLY A O 1
ATOM 1503 N N . SER A 1 179 ? 22.146 -8.019 21.249 1.00 26.11 213 SER A N 1
ATOM 1504 C CA . SER A 1 179 ? 20.986 -7.283 21.738 1.00 23.67 213 SER A CA 1
ATOM 1505 C C . SER A 1 179 ? 21.043 -7.239 23.259 1.00 20.83 213 SER A C 1
ATOM 1506 O O . SER A 1 179 ? 21.074 -8.285 23.917 1.00 23.88 213 SER A O 1
ATOM 1509 N N . LYS A 1 180 ? 21.046 -6.036 23.814 1.00 15.59 214 LYS A N 1
ATOM 1510 C CA . LYS A 1 180 ? 21.216 -5.838 25.245 1.00 13.85 214 LYS A CA 1
ATOM 1511 C C . LYS A 1 180 ? 19.881 -5.471 25.880 1.00 12.54 214 LYS A C 1
ATOM 1512 O O . LYS A 1 180 ? 19.091 -4.725 25.295 1.00 13.90 214 LYS A O 1
ATOM 1518 N N . ILE A 1 181 ? 19.634 -6.006 27.074 1.00 11.63 215 ILE A N 1
ATOM 1519 C CA . ILE A 1 181 ? 18.431 -5.716 27.848 1.00 11.02 215 ILE A CA 1
ATOM 1520 C C . ILE A 1 181 ? 18.811 -4.772 28.980 1.00 9.88 215 ILE A C 1
ATOM 1521 O O . ILE A 1 181 ? 19.572 -5.150 29.879 1.00 10.79 215 ILE A O 1
ATOM 1526 N N . TYR A 1 182 ? 18.269 -3.560 28.950 1.00 9.27 216 TYR A N 1
ATOM 1527 C CA . TYR A 1 182 ? 18.365 -2.594 30.043 1.00 8.87 216 TYR A CA 1
ATOM 1528 C C . TYR A 1 182 ? 17.000 -2.537 30.707 1.00 8.98 216 TYR A C 1
ATOM 1529 O O . TYR A 1 182 ? 16.028 -2.119 30.075 1.00 11.47 216 TYR A O 1
ATOM 1538 N N . ALA A 1 183 ? 16.909 -2.970 31.963 1.00 7.95 217 ALA A N 1
ATOM 1539 C CA . ALA A 1 183 ? 15.594 -3.056 32.582 1.00 8.71 217 ALA A CA 1
ATOM 1540 C C . ALA A 1 183 ? 15.719 -3.039 34.097 1.00 7.24 217 ALA A C 1
ATOM 1541 O O . ALA A 1 183 ? 16.777 -3.339 34.650 1.00 9.44 217 ALA A O 1
ATOM 1543 N N . LYS A 1 184 ? 14.609 -2.706 34.756 1.00 7.01 218 LYS A N 1
ATOM 1544 C CA . LYS A 1 184 ? 14.505 -2.732 36.210 1.00 7.57 218 LYS A CA 1
ATOM 1545 C C . LYS A 1 184 ? 13.278 -3.538 36.614 1.00 6.97 218 LYS A C 1
ATOM 1546 O O . LYS A 1 184 ? 12.166 -3.270 36.143 1.00 7.48 218 LYS A O 1
ATOM 1552 N N . SER A 1 185 ? 13.481 -4.519 37.488 1.00 7.21 219 SER A N 1
ATOM 1553 C CA . SER A 1 185 ? 12.381 -5.296 38.029 1.00 7.35 219 SER A CA 1
ATOM 1554 C C . SER A 1 185 ? 11.713 -4.558 39.190 1.00 7.27 219 SER A C 1
ATOM 1555 O O . SER A 1 185 ? 12.296 -3.679 39.827 1.00 8.01 219 SER A O 1
ATOM 1558 N N . GLY A 1 186 ? 10.481 -4.946 39.477 1.00 7.00 220 GLY A N 1
ATOM 1559 C CA . GLY A 1 186 ? 9.816 -4.494 40.686 1.00 8.01 220 GLY A CA 1
ATOM 1560 C C . GLY A 1 186 ? 8.891 -5.571 41.201 1.00 7.55 220 GLY A C 1
ATOM 1561 O O . GLY A 1 186 ? 8.333 -6.357 40.427 1.00 7.97 220 GLY A O 1
ATOM 1562 N N . TRP A 1 187 ? 8.715 -5.601 42.518 1.00 7.78 221 TRP A N 1
ATOM 1563 C CA . TRP A 1 187 ? 7.799 -6.552 43.137 1.00 8.18 221 TRP A CA 1
ATOM 1564 C C . TRP A 1 187 ? 7.207 -5.848 44.349 1.00 8.18 221 TRP A C 1
ATOM 1565 O O . TRP A 1 187 ? 7.879 -5.695 45.372 1.00 10.58 221 TRP A O 1
ATOM 1576 N N . GLY A 1 188 ? 5.963 -5.407 44.216 1.00 7.90 222 GLY A N 1
ATOM 1577 C CA . GLY A 1 188 ? 5.263 -4.787 45.319 1.00 9.25 222 GLY A CA 1
ATOM 1578 C C . GLY A 1 188 ? 4.723 -5.855 46.233 1.00 8.74 222 GLY A C 1
ATOM 1579 O O . GLY A 1 188 ? 3.689 -6.451 45.919 1.00 10.70 222 GLY A O 1
ATOM 1580 N N . MET A 1 189 ? 5.427 -6.134 47.332 1.00 9.51 223 MET A N 1
ATOM 1581 C CA . MET A 1 189 ? 5.020 -7.167 48.271 1.00 11.29 223 MET A CA 1
ATOM 1582 C C . MET A 1 189 ? 4.166 -6.617 49.397 1.00 11.29 223 MET A C 1
ATOM 1583 O O . MET A 1 189 ? 3.584 -7.403 50.153 1.00 13.97 223 MET A O 1
ATOM 1588 N N . ASP A 1 190 ? 4.075 -5.292 49.520 1.00 11.19 224 ASP A N 1
ATOM 1589 C CA . ASP A 1 190 ? 3.357 -4.652 50.614 1.00 12.50 224 ASP A CA 1
ATOM 1590 C C . ASP A 1 190 ? 2.056 -4.012 50.155 1.00 13.15 224 ASP A C 1
ATOM 1591 O O . ASP A 1 190 ? 1.487 -3.179 50.867 1.00 15.89 224 ASP A O 1
ATOM 1596 N N . VAL A 1 191 ? 1.576 -4.406 48.980 1.00 10.86 225 VAL A N 1
ATOM 1597 C CA . VAL A 1 191 ? 0.242 -4.095 48.501 1.00 10.70 225 VAL A CA 1
ATOM 1598 C C . VAL A 1 191 ? -0.444 -5.423 48.214 1.00 11.32 225 VAL A C 1
ATOM 1599 O O . VAL A 1 191 ? 0.201 -6.470 48.101 1.00 11.23 225 VAL A O 1
ATOM 1603 N N . THR A 1 192 ? -1.767 -5.377 48.110 1.00 13.03 226 THR A N 1
ATOM 1604 C CA A THR A 1 192 ? -2.555 -6.571 47.810 0.36 14.89 226 THR A CA 1
ATOM 1605 C CA B THR A 1 192 ? -2.527 -6.577 47.788 0.64 14.25 226 THR A CA 1
ATOM 1606 C C . THR A 1 192 ? -3.605 -6.290 46.735 1.00 14.42 226 THR A C 1
ATOM 1607 O O . THR A 1 192 ? -4.359 -5.334 46.854 1.00 15.93 226 THR A O 1
ATOM 1614 N N . PRO A 1 193 ? -3.642 -7.108 45.664 1.00 13.49 227 PRO A N 1
ATOM 1615 C CA . PRO A 1 193 ? -2.700 -8.188 45.333 1.00 12.22 227 PRO A CA 1
ATOM 1616 C C . PRO A 1 193 ? -1.295 -7.658 45.055 1.00 10.86 227 PRO A C 1
ATOM 1617 O O . PRO A 1 193 ? -1.133 -6.462 44.816 1.00 10.58 227 PRO A O 1
ATOM 1621 N N . GLN A 1 194 ? -0.300 -8.528 45.138 1.00 9.78 228 GLN A N 1
ATOM 1622 C CA . GLN A 1 194 ? 1.060 -8.124 44.832 1.00 8.92 228 GLN A CA 1
ATOM 1623 C C . GLN A 1 194 ? 1.214 -7.871 43.336 1.00 8.53 228 GLN A C 1
ATOM 1624 O O . GLN A 1 194 ? 0.535 -8.484 42.509 1.00 10.24 228 GLN A O 1
ATOM 1630 N N . VAL A 1 195 ? 2.113 -6.950 42.992 1.00 8.02 229 VAL A N 1
ATOM 1631 C CA . VAL A 1 195 ? 2.362 -6.565 41.610 1.00 7.77 229 VAL A CA 1
ATOM 1632 C C . VAL A 1 195 ? 3.805 -6.883 41.247 1.00 7.09 229 VAL A C 1
ATOM 1633 O O . VAL A 1 195 ? 4.727 -6.630 42.032 1.00 8.35 229 VAL A O 1
ATOM 1637 N N . GLY A 1 196 ? 3.994 -7.439 40.058 1.00 6.95 230 GLY A N 1
ATOM 1638 C CA . GLY A 1 196 ? 5.321 -7.676 39.510 1.00 6.77 230 GLY A CA 1
ATOM 1639 C C . GLY A 1 196 ? 5.533 -6.864 38.248 1.00 6.61 230 GLY A C 1
ATOM 1640 O O . GLY A 1 196 ? 4.636 -6.766 37.405 1.00 7.56 230 GLY A O 1
ATOM 1641 N N . TRP A 1 197 ? 6.728 -6.302 38.115 1.00 6.67 231 TRP A N 1
ATOM 1642 C CA . TRP A 1 197 ? 7.085 -5.454 36.995 1.00 6.20 231 TRP A CA 1
ATOM 1643 C C . TRP A 1 197 ? 8.423 -5.891 36.416 1.00 6.44 231 TRP A C 1
ATOM 1644 O O . TRP A 1 197 ? 9.327 -6.316 37.144 1.00 7.00 231 TRP A O 1
ATOM 1655 N N . LEU A 1 198 ? 8.566 -5.723 35.102 1.00 6.75 232 LEU A N 1
ATOM 1656 C CA . LEU A 1 198 ? 9.885 -5.643 34.475 1.00 6.66 232 LEU A CA 1
ATOM 1657 C C . LEU A 1 198 ? 9.781 -4.607 33.363 1.00 6.75 232 LEU A C 1
ATOM 1658 O O . LEU A 1 198 ? 9.040 -4.807 32.390 1.00 7.47 232 LEU A O 1
ATOM 1663 N N . THR A 1 199 ? 10.481 -3.488 33.521 1.00 6.76 233 THR A N 1
ATOM 1664 C CA . THR A 1 199 ? 10.336 -2.358 32.614 1.00 6.72 233 THR A CA 1
ATOM 1665 C C . THR A 1 199 ? 11.701 -1.939 32.101 1.00 7.23 233 THR A C 1
ATOM 1666 O O . THR A 1 199 ? 12.642 -1.772 32.881 1.00 7.81 233 THR A O 1
ATOM 1670 N N . GLY A 1 200 ? 11.802 -1.737 30.790 1.00 7.69 234 GLY A N 1
ATOM 1671 C CA . GLY A 1 200 ? 13.063 -1.298 30.229 1.00 8.57 234 GLY A CA 1
ATOM 1672 C C . GLY A 1 200 ? 13.044 -1.293 28.719 1.00 8.28 234 GLY A C 1
ATOM 1673 O O . GLY A 1 200 ? 12.018 -0.966 28.112 1.00 7.82 234 GLY A O 1
ATOM 1674 N N . TRP A 1 201 ? 14.161 -1.659 28.095 1.00 8.09 235 TRP A N 1
ATOM 1675 C CA . TRP A 1 201 ? 14.204 -1.684 26.644 1.00 8.61 235 TRP A CA 1
ATOM 1676 C C . TRP A 1 201 ? 15.248 -2.673 26.152 1.00 9.00 235 TRP A C 1
ATOM 1677 O O . TRP A 1 201 ? 16.194 -3.032 26.862 1.00 9.95 235 TRP A O 1
ATOM 1688 N N . VAL A 1 202 ? 15.055 -3.097 24.904 1.00 9.69 236 VAL A N 1
ATOM 1689 C CA . VAL A 1 202 ? 16.063 -3.825 24.144 1.00 10.10 236 VAL A CA 1
ATOM 1690 C C . VAL A 1 202 ? 16.848 -2.808 23.333 1.00 10.97 236 VAL A C 1
ATOM 1691 O O . VAL A 1 202 ? 16.260 -1.959 22.652 1.00 11.16 236 VAL A O 1
ATOM 1695 N N . GLU A 1 203 ? 18.172 -2.877 23.410 1.00 11.35 237 GLU A N 1
ATOM 1696 C CA . GLU A 1 203 ? 19.053 -2.042 22.605 1.00 13.96 237 GLU A CA 1
ATOM 1697 C C . GLU A 1 203 ? 19.765 -2.947 21.612 1.00 14.75 237 GLU A C 1
ATOM 1698 O O . GLU A 1 203 ? 20.554 -3.811 22.005 1.00 15.06 237 GLU A O 1
ATOM 1704 N N . LYS A 1 204 ? 19.479 -2.754 20.332 1.00 16.31 238 LYS A N 1
ATOM 1705 C CA . LYS A 1 204 ? 20.088 -3.581 19.306 1.00 18.94 238 LYS A CA 1
ATOM 1706 C C . LYS A 1 204 ? 21.448 -3.014 18.907 1.00 20.69 238 LYS A C 1
ATOM 1707 O O . LYS A 1 204 ? 21.744 -1.835 19.114 1.00 20.79 238 LYS A O 1
ATOM 1713 N N . SER A 1 205 ? 22.281 -3.875 18.316 1.00 24.00 239 SER A N 1
ATOM 1714 C CA . SER A 1 205 ? 23.625 -3.449 17.940 1.00 26.50 239 SER A CA 1
ATOM 1715 C C . SER A 1 205 ? 23.618 -2.327 16.906 1.00 25.95 239 SER A C 1
ATOM 1716 O O . SER A 1 205 ? 24.592 -1.571 16.825 1.00 27.20 239 SER A O 1
ATOM 1719 N N . ASN A 1 206 ? 22.545 -2.188 16.129 1.00 24.55 240 ASN A N 1
ATOM 1720 C CA . ASN A 1 206 ? 22.437 -1.105 15.159 1.00 23.52 240 ASN A CA 1
ATOM 1721 C C . ASN A 1 206 ? 21.895 0.187 15.760 1.00 24.30 240 ASN A C 1
ATOM 1722 O O . ASN A 1 206 ? 21.645 1.140 15.018 1.00 26.01 240 ASN A O 1
ATOM 1727 N N . GLY A 1 207 ? 21.680 0.235 17.075 1.00 23.46 241 GLY A N 1
ATOM 1728 C CA . GLY A 1 207 ? 21.238 1.443 17.738 1.00 23.22 241 GLY A CA 1
ATOM 1729 C C . GLY A 1 207 ? 19.744 1.550 17.953 1.00 22.15 241 GLY A C 1
ATOM 1730 O O . GLY A 1 207 ? 19.304 2.451 18.680 1.00 23.91 241 GLY A O 1
ATOM 1731 N N . GLU A 1 208 ? 18.952 0.663 17.360 1.00 19.50 242 GLU A N 1
ATOM 1732 C CA . GLU A 1 208 ? 17.515 0.714 17.574 1.00 17.86 242 GLU A CA 1
ATOM 1733 C C . GLU A 1 208 ? 17.161 0.283 18.988 1.00 15.73 242 GLU A C 1
ATOM 1734 O O . GLU A 1 208 ? 17.825 -0.559 19.597 1.00 15.78 242 GLU A O 1
ATOM 1740 N N . LYS A 1 209 ? 16.091 0.871 19.504 1.00 13.49 243 LYS A N 1
ATOM 1741 C CA . LYS A 1 209 ? 15.615 0.579 20.846 1.00 12.97 243 LYS A CA 1
ATOM 1742 C C . LYS A 1 209 ? 14.139 0.216 20.788 1.00 11.44 243 LYS A C 1
ATOM 1743 O O . LYS A 1 209 ? 13.370 0.828 20.041 1.00 12.39 243 LYS A O 1
ATOM 1749 N N . VAL A 1 210 ? 13.756 -0.802 21.554 1.00 10.21 244 VAL A N 1
ATOM 1750 C CA . VAL A 1 210 ? 12.359 -1.202 21.698 1.00 9.88 244 VAL A CA 1
ATOM 1751 C C . VAL A 1 210 ? 12.061 -1.282 23.187 1.00 8.69 244 VAL A C 1
ATOM 1752 O O . VAL A 1 210 ? 12.620 -2.132 23.888 1.00 9.52 244 VAL A O 1
ATOM 1756 N N . ALA A 1 211 ? 11.183 -0.415 23.667 1.00 8.79 245 ALA A N 1
ATOM 1757 C CA . ALA A 1 211 ? 10.849 -0.361 25.080 1.00 8.74 245 ALA A CA 1
ATOM 1758 C C . ALA A 1 211 ? 9.734 -1.347 25.403 1.00 8.06 245 ALA A C 1
ATOM 1759 O O . ALA A 1 211 ? 8.889 -1.661 24.557 1.00 8.56 245 ALA A O 1
ATOM 1761 N N . PHE A 1 212 ? 9.741 -1.837 26.640 1.00 8.31 246 PHE A N 1
ATOM 1762 C CA . PHE A 1 212 ? 8.725 -2.775 27.092 1.00 7.97 246 PHE A CA 1
ATOM 1763 C C . PHE A 1 212 ? 8.395 -2.532 28.561 1.00 7.09 246 PHE A C 1
ATOM 1764 O O . PHE A 1 212 ? 9.221 -2.030 29.332 1.00 7.63 246 PHE A O 1
ATOM 1772 N N . SER A 1 213 ? 7.181 -2.923 28.953 1.00 6.98 247 SER A N 1
ATOM 1773 C CA . SER A 1 213 ? 6.816 -2.965 30.368 1.00 7.25 247 SER A CA 1
ATOM 1774 C C . SER A 1 213 ? 5.912 -4.165 30.598 1.00 6.42 247 SER A C 1
ATOM 1775 O O . SER A 1 213 ? 4.780 -4.202 30.092 1.00 7.71 247 SER A O 1
ATOM 1778 N N . LEU A 1 214 ? 6.414 -5.133 31.357 1.00 6.62 248 LEU A N 1
ATOM 1779 C CA . LEU A 1 214 ? 5.625 -6.272 31.798 1.00 7.20 248 LEU A CA 1
ATOM 1780 C C . LEU A 1 214 ? 5.049 -5.972 33.177 1.00 6.53 248 LEU A C 1
ATOM 1781 O O . LEU A 1 214 ? 5.756 -5.472 34.064 1.00 6.64 248 LEU A O 1
ATOM 1786 N N . ASN A 1 215 ? 3.763 -6.288 33.352 1.00 6.64 249 ASN A N 1
ATOM 1787 C CA . ASN A 1 215 ? 3.061 -6.074 34.612 1.00 6.80 249 ASN A CA 1
ATOM 1788 C C . ASN A 1 215 ? 2.180 -7.292 34.862 1.00 7.06 249 ASN A C 1
ATOM 1789 O O . ASN A 1 215 ? 1.345 -7.639 34.020 1.00 8.58 249 ASN A O 1
ATOM 1794 N N . ILE A 1 216 ? 2.362 -7.944 36.012 1.00 6.61 250 ILE A N 1
ATOM 1795 C CA A ILE A 1 216 ? 1.623 -9.157 36.346 0.87 7.48 250 ILE A CA 1
ATOM 1796 C CA B ILE A 1 216 ? 1.597 -9.140 36.337 0.13 7.75 250 ILE A CA 1
ATOM 1797 C C . ILE A 1 216 ? 1.214 -9.139 37.811 1.00 7.26 250 ILE A C 1
ATOM 1798 O O . ILE A 1 216 ? 1.805 -8.439 38.640 1.00 8.26 250 ILE A O 1
ATOM 1807 N N . GLU A 1 217 ? 0.213 -9.957 38.133 1.00 7.99 251 GLU A N 1
ATOM 1808 C CA . GLU A 1 217 ? -0.092 -10.237 39.529 1.00 8.24 251 GLU A CA 1
ATOM 1809 C C . GLU A 1 217 ? 0.840 -11.348 40.018 1.00 8.95 251 GLU A C 1
ATOM 1810 O O . GLU A 1 217 ? 0.920 -12.419 39.404 1.00 10.00 251 GLU A O 1
ATOM 1816 N N . MET A 1 218 ? 1.586 -11.085 41.089 1.00 8.58 252 MET A N 1
ATOM 1817 C CA . MET A 1 218 ? 2.457 -12.118 41.649 1.00 9.09 252 MET A CA 1
ATOM 1818 C C . MET A 1 218 ? 1.655 -13.006 42.598 1.00 10.98 252 MET A C 1
ATOM 1819 O O . MET A 1 218 ? 0.977 -12.511 43.501 1.00 14.94 252 MET A O 1
ATOM 1824 N N . LYS A 1 219 ? 1.727 -14.316 42.394 1.00 10.53 253 LYS A N 1
ATOM 1825 C CA . LYS A 1 219 ? 0.970 -15.292 43.171 1.00 10.59 253 LYS A CA 1
ATOM 1826 C C . LYS A 1 219 ? 1.844 -15.906 44.257 1.00 10.68 253 LYS A C 1
ATOM 1827 O O . LYS A 1 219 ? 3.072 -15.848 44.205 1.00 11.47 253 LYS A O 1
ATOM 1833 N N . GLN A 1 220 ? 1.194 -16.527 45.241 1.00 11.04 254 GLN A N 1
ATOM 1834 C CA . GLN A 1 220 ? 1.932 -17.202 46.301 1.00 11.04 254 GLN A CA 1
ATOM 1835 C C . GLN A 1 220 ? 2.763 -18.330 45.705 1.00 11.54 254 GLN A C 1
ATOM 1836 O O . GLN A 1 220 ? 2.255 -19.152 44.941 1.00 12.37 254 GLN A O 1
ATOM 1842 N N . GLY A 1 221 ? 4.054 -18.353 46.035 1.00 12.55 255 GLY A N 1
ATOM 1843 C CA . GLY A 1 221 ? 4.935 -19.388 45.523 1.00 13.78 255 GLY A CA 1
ATOM 1844 C C . GLY A 1 221 ? 5.407 -19.194 44.101 1.00 12.58 255 GLY A C 1
ATOM 1845 O O . GLY A 1 221 ? 6.057 -20.091 43.549 1.00 13.85 255 GLY A O 1
ATOM 1846 N N . MET A 1 222 ? 5.113 -18.062 43.498 1.00 12.14 256 MET A N 1
ATOM 1847 C CA . MET A 1 222 ? 5.544 -17.749 42.142 1.00 11.21 256 MET A CA 1
ATOM 1848 C C . MET A 1 222 ? 6.946 -17.148 42.175 1.00 10.96 256 MET A C 1
ATOM 1849 O O . MET A 1 222 ? 7.204 -16.240 42.975 1.00 11.83 256 MET A O 1
ATOM 1854 N N . PRO A 1 223 ? 7.870 -17.626 41.344 1.00 10.58 257 PRO A N 1
ATOM 1855 C CA . PRO A 1 223 ? 9.242 -17.109 41.385 1.00 10.22 257 PRO A CA 1
ATOM 1856 C C . PRO A 1 223 ? 9.368 -15.756 40.699 1.00 9.72 257 PRO A C 1
ATOM 1857 O O . PRO A 1 223 ? 8.696 -15.467 39.709 1.00 9.93 257 PRO A O 1
ATOM 1861 N N . GLY A 1 224 ? 10.280 -14.927 41.222 1.00 9.78 258 GLY A N 1
ATOM 1862 C CA . GLY A 1 224 ? 10.542 -13.640 40.590 1.00 9.95 258 GLY A CA 1
ATOM 1863 C C . GLY A 1 224 ? 11.003 -13.769 39.150 1.00 9.65 258 GLY A C 1
ATOM 1864 O O . GLY A 1 224 ? 10.713 -12.904 38.312 1.00 9.59 258 GLY A O 1
ATOM 1865 N N . SER A 1 225 ? 11.678 -14.874 38.827 1.00 9.61 259 SER A N 1
ATOM 1866 C CA . SER A 1 225 ? 12.189 -15.127 37.485 1.00 10.84 259 SER A CA 1
ATOM 1867 C C . SER A 1 225 ? 11.087 -15.277 36.447 1.00 9.75 259 SER A C 1
ATOM 1868 O O . SER A 1 225 ? 11.382 -15.204 35.250 1.00 10.50 259 SER A O 1
ATOM 1871 N N . ILE A 1 226 ? 9.834 -15.474 36.865 1.00 9.20 260 ILE A N 1
ATOM 1872 C CA . ILE A 1 226 ? 8.740 -15.539 35.894 1.00 9.58 260 ILE A CA 1
ATOM 1873 C C . ILE A 1 226 ? 8.604 -14.239 35.108 1.00 8.87 260 ILE A C 1
ATOM 1874 O O . ILE A 1 226 ? 8.153 -14.248 33.956 1.00 9.33 260 ILE A O 1
ATOM 1879 N N . ARG A 1 227 ? 8.978 -13.108 35.712 1.00 8.17 261 ARG A N 1
ATOM 1880 C CA . ARG A 1 227 ? 8.890 -11.830 35.013 1.00 8.36 261 ARG A CA 1
ATOM 1881 C C . ARG A 1 227 ? 9.804 -11.817 33.796 1.00 9.32 261 ARG A C 1
ATOM 1882 O O . ARG A 1 227 ? 9.393 -11.430 32.692 1.00 9.52 261 ARG A O 1
ATOM 1890 N N . ASN A 1 228 ? 11.044 -12.269 33.981 1.00 9.51 262 ASN A N 1
ATOM 1891 C CA . ASN A 1 228 ? 11.992 -12.349 32.876 1.00 9.92 262 ASN A CA 1
ATOM 1892 C C . ASN A 1 228 ? 11.556 -13.389 31.858 1.00 9.81 262 ASN A C 1
ATOM 1893 O O . ASN A 1 228 ? 11.648 -13.154 30.649 1.00 10.54 262 ASN A O 1
ATOM 1898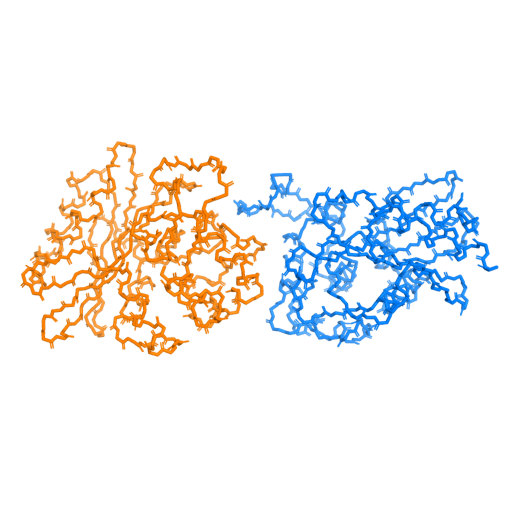 N N . GLU A 1 229 ? 11.050 -14.534 32.329 1.00 10.31 263 GLU A N 1
ATOM 1899 C CA . GLU A 1 229 ? 10.668 -15.612 31.425 1.00 11.47 263 GLU A CA 1
ATOM 1900 C C . GLU A 1 229 ? 9.568 -15.168 30.466 1.00 10.99 263 GLU A C 1
ATOM 1901 O O . GLU A 1 229 ? 9.665 -15.386 29.253 1.00 11.81 263 GLU A O 1
ATOM 1907 N N . ILE A 1 230 ? 8.505 -14.553 30.991 1.00 10.13 264 ILE A N 1
ATOM 1908 C CA . ILE A 1 230 ? 7.428 -14.084 30.118 1.00 9.52 264 ILE A CA 1
ATOM 1909 C C . ILE A 1 230 ? 7.937 -13.005 29.170 1.00 9.44 264 ILE A C 1
ATOM 1910 O O . ILE A 1 230 ? 7.605 -12.995 27.974 1.00 9.69 264 ILE A O 1
ATOM 1915 N N . THR A 1 231 ? 8.736 -12.070 29.694 1.00 8.79 265 THR A N 1
ATOM 1916 C CA . THR A 1 231 ? 9.242 -10.976 28.873 1.00 8.69 265 THR A CA 1
ATOM 1917 C C . THR A 1 231 ? 10.042 -11.514 27.698 1.00 9.19 265 THR A C 1
ATOM 1918 O O . THR A 1 231 ? 9.815 -11.126 26.546 1.00 10.11 265 THR A O 1
ATOM 1922 N N . TYR A 1 232 ? 10.986 -12.413 27.971 1.00 9.95 266 TYR A N 1
ATOM 1923 C CA . TYR A 1 232 ? 11.861 -12.883 26.903 1.00 10.09 266 TYR A CA 1
ATOM 1924 C C . TYR A 1 232 ? 11.104 -13.733 25.885 1.00 10.46 266 TYR A C 1
ATOM 1925 O O . TYR A 1 232 ? 11.364 -13.637 24.681 1.00 12.38 266 TYR A O 1
ATOM 1934 N N . LYS A 1 233 ? 10.157 -14.559 26.341 1.00 9.64 267 LYS A N 1
ATOM 1935 C CA . LYS A 1 233 ? 9.335 -15.312 25.395 1.00 10.61 267 LYS A CA 1
ATOM 1936 C C . LYS A 1 233 ? 8.555 -14.369 24.492 1.00 10.51 267 LYS A C 1
ATOM 1937 O O . LYS A 1 233 ? 8.412 -14.621 23.289 1.00 11.23 267 LYS A O 1
ATOM 1943 N N . SER A 1 234 ? 8.039 -13.277 25.061 1.00 9.59 268 SER A N 1
ATOM 1944 C CA . SER A 1 234 ? 7.261 -12.317 24.282 1.00 9.73 268 SER A CA 1
ATOM 1945 C C . SER A 1 234 ? 8.137 -11.581 23.274 1.00 9.71 268 SER A C 1
ATOM 1946 O O . SER A 1 234 ? 7.772 -11.443 22.100 1.00 10.81 268 SER A O 1
ATOM 1949 N N . LEU A 1 235 ? 9.296 -11.091 23.718 1.00 10.47 269 LEU A N 1
ATOM 1950 C CA . LEU A 1 235 ? 10.207 -10.395 22.813 1.00 11.25 269 LEU A CA 1
ATOM 1951 C C . LEU A 1 235 ? 10.687 -11.309 21.692 1.00 11.68 269 LEU A C 1
ATOM 1952 O O . LEU A 1 235 ? 10.813 -10.879 20.541 1.00 12.75 269 LEU A O 1
ATOM 1957 N N . GLU A 1 236 ? 10.969 -12.574 22.010 1.00 11.64 270 GLU A N 1
ATOM 1958 C CA . GLU A 1 236 ? 11.360 -13.537 20.982 1.00 13.01 270 GLU A CA 1
ATOM 1959 C C . GLU A 1 236 ? 10.236 -13.765 19.980 1.00 12.57 270 GLU A C 1
ATOM 1960 O O . GLU A 1 236 ? 10.475 -13.802 18.765 1.00 13.99 270 GLU A O 1
ATOM 1966 N N . ASN A 1 237 ? 9.004 -13.925 20.469 1.00 12.02 271 ASN A N 1
ATOM 1967 C CA . ASN A 1 237 ? 7.888 -14.168 19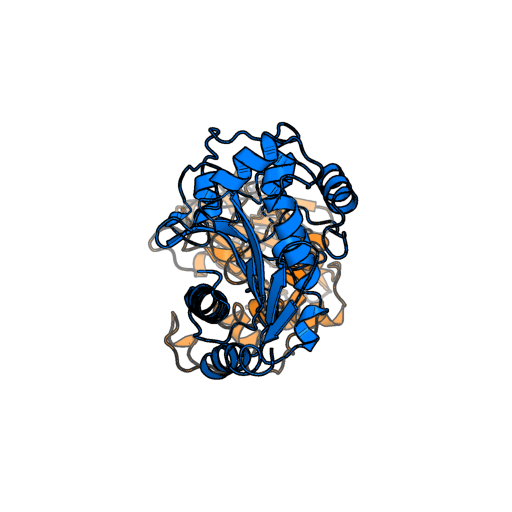.560 1.00 12.95 271 ASN A CA 1
ATOM 1968 C C . ASN A 1 237 ? 7.719 -13.013 18.582 1.00 13.07 271 ASN A C 1
ATOM 1969 O O . ASN A 1 237 ? 7.382 -13.223 17.409 1.00 14.13 271 ASN A O 1
ATOM 1974 N N . LEU A 1 238 ? 7.950 -11.786 19.052 1.00 12.44 272 LEU A N 1
ATOM 1975 C CA . LEU A 1 238 ? 7.840 -10.593 18.225 1.00 13.21 272 LEU A CA 1
ATOM 1976 C C . LEU A 1 238 ? 9.047 -10.377 17.323 1.00 14.66 272 LEU A C 1
ATOM 1977 O O . LEU A 1 238 ? 9.023 -9.458 16.499 1.00 17.69 272 LEU A O 1
ATOM 1982 N N . GLY A 1 239 ? 10.089 -11.197 17.447 1.00 14.34 273 GLY A N 1
ATOM 1983 C CA . GLY A 1 239 ? 11.288 -11.012 16.653 1.00 15.54 273 GLY A CA 1
ATOM 1984 C C . GLY A 1 239 ? 12.178 -9.879 17.110 1.00 16.06 273 GLY A C 1
ATOM 1985 O O . GLY A 1 239 ? 13.099 -9.493 16.378 1.00 17.80 273 GLY A O 1
ATOM 1986 N N . ILE A 1 240 ? 11.927 -9.327 18.298 1.00 15.82 274 ILE A N 1
ATOM 1987 C CA . ILE A 1 240 ? 12.754 -8.245 18.821 1.00 16.09 274 ILE A CA 1
ATOM 1988 C C . ILE A 1 240 ? 14.092 -8.782 19.316 1.00 17.35 274 ILE A C 1
ATOM 1989 O O . ILE A 1 240 ? 15.117 -8.093 19.229 1.00 19.77 274 ILE A O 1
ATOM 1994 N N . ILE A 1 241 ? 14.104 -9.999 19.847 1.00 17.90 275 ILE A N 1
ATOM 1995 C CA . ILE A 1 241 ? 15.340 -10.698 20.165 1.00 19.99 275 ILE A CA 1
ATOM 1996 C C . ILE A 1 241 ? 15.322 -12.050 19.472 1.00 22.91 275 ILE A C 1
ATOM 1997 O O . ILE A 1 241 ? 16.345 -12.731 19.388 1.00 24.90 275 ILE A O 1
ATOM 2003 N N . GLN B 1 2 ? 18.099 10.954 98.550 1.00 43.56 36 GLN B N 1
ATOM 2004 C CA . GLN B 1 2 ? 16.746 10.451 98.761 1.00 42.99 36 GLN B CA 1
ATOM 2005 C C . GLN B 1 2 ? 16.752 8.973 99.141 1.00 40.34 36 GLN B C 1
ATOM 2006 O O . GLN B 1 2 ? 17.496 8.174 98.569 1.00 39.20 36 GLN B O 1
ATOM 2012 N N . GLN B 1 3 ? 15.911 8.620 100.116 1.00 38.97 37 GLN B N 1
ATOM 2013 C CA . GLN B 1 3 ? 15.849 7.239 100.582 1.00 37.38 37 GLN B CA 1
ATOM 2014 C C . GLN B 1 3 ? 15.159 6.326 99.575 1.00 33.91 37 GLN B C 1
ATOM 2015 O O . GLN B 1 3 ? 15.530 5.152 99.459 1.00 33.46 37 GLN B O 1
ATOM 2021 N N . HIS B 1 4 ? 14.149 6.833 98.857 1.00 31.09 38 HIS B N 1
ATOM 2022 C CA . HIS B 1 4 ? 13.536 6.047 97.788 1.00 28.79 38 HIS B CA 1
ATOM 2023 C C . HIS B 1 4 ? 14.552 5.718 96.705 1.00 26.17 38 HIS B C 1
ATOM 2024 O O . HIS B 1 4 ? 14.606 4.586 96.211 1.00 25.20 38 HIS B O 1
ATOM 2031 N N . GLU B 1 5 ? 15.360 6.704 96.315 1.00 25.08 39 GLU B N 1
ATOM 2032 C CA . GLU B 1 5 ? 16.362 6.471 95.282 1.00 24.17 39 GLU B CA 1
ATOM 2033 C C . GLU B 1 5 ? 17.340 5.377 95.696 1.00 23.24 39 GLU B C 1
ATOM 2034 O O . GLU B 1 5 ? 17.650 4.481 94.904 1.00 22.12 39 GLU B O 1
ATOM 2040 N N . LYS B 1 6 ? 17.812 5.418 96.946 1.00 23.81 40 LYS B N 1
ATOM 2041 C CA A LYS B 1 6 ? 18.776 4.422 97.405 0.53 24.08 40 LYS B CA 1
ATOM 2042 C CA B LYS B 1 6 ? 18.774 4.423 97.413 0.47 24.09 40 LYS B CA 1
ATOM 2043 C C . LYS B 1 6 ? 18.148 3.035 97.486 1.00 22.90 40 LYS B C 1
ATOM 2044 O O . LYS B 1 6 ? 18.782 2.039 97.114 1.00 21.78 40 LYS B O 1
ATOM 2055 N N . ALA B 1 7 ? 16.905 2.946 97.961 1.00 21.65 41 ALA B N 1
ATOM 2056 C CA . ALA B 1 7 ? 16.243 1.648 98.064 1.00 21.64 41 ALA B CA 1
ATOM 2057 C C . ALA B 1 7 ? 16.026 1.028 96.688 1.00 20.93 41 ALA B C 1
ATOM 2058 O O . ALA B 1 7 ? 16.336 -0.148 96.465 1.00 20.56 41 ALA B O 1
ATOM 2060 N N . ILE B 1 8 ? 15.490 1.806 95.747 1.00 19.93 42 ILE B N 1
ATOM 2061 C CA . ILE B 1 8 ? 15.200 1.243 94.432 1.00 19.60 42 ILE B CA 1
ATOM 2062 C C . ILE B 1 8 ? 16.490 0.894 93.698 1.00 18.91 42 ILE B C 1
ATOM 2063 O O . ILE B 1 8 ? 16.579 -0.147 93.035 1.00 19.19 42 ILE B O 1
ATOM 2068 N N . LYS B 1 9 ? 17.523 1.730 93.836 1.00 18.70 43 LYS B N 1
ATOM 2069 C CA . LYS B 1 9 ? 18.830 1.382 93.289 1.00 19.06 43 LYS B CA 1
ATOM 2070 C C . LYS B 1 9 ? 19.288 0.016 93.786 1.00 19.72 43 LYS B C 1
ATOM 2071 O O . LYS B 1 9 ? 19.804 -0.796 93.009 1.00 19.96 43 LYS B O 1
ATOM 2077 N N . SER B 1 10 ? 19.079 -0.268 95.077 1.00 20.11 44 SER B N 1
ATOM 2078 C CA . SER B 1 10 ? 19.537 -1.536 95.637 1.00 20.94 44 SER B CA 1
ATOM 2079 C C . SER B 1 10 ? 18.839 -2.736 95.004 1.00 20.95 44 SER B C 1
ATOM 2080 O O . SER B 1 10 ? 19.435 -3.815 94.912 1.00 21.54 44 SER B O 1
ATOM 2083 N N . TYR B 1 11 ? 17.585 -2.579 94.566 1.00 20.42 45 TYR B N 1
ATOM 2084 C CA . TYR B 1 11 ? 16.883 -3.708 93.958 1.00 20.88 45 TYR B CA 1
ATOM 2085 C C . TYR B 1 11 ? 17.554 -4.125 92.657 1.00 21.43 45 TYR B C 1
ATOM 2086 O O . TYR B 1 11 ? 17.662 -5.321 92.355 1.00 22.94 45 TYR B O 1
ATOM 2095 N N . PHE B 1 12 ? 18.007 -3.149 91.870 1.00 20.39 46 PHE B N 1
ATOM 2096 C CA . PHE B 1 12 ? 18.714 -3.471 90.636 1.00 20.17 46 PHE B CA 1
ATOM 2097 C C . PHE B 1 12 ? 20.111 -4.005 90.929 1.00 21.56 46 PHE B C 1
ATOM 2098 O O . PHE B 1 12 ? 20.573 -4.944 90.271 1.00 22.36 46 PHE B O 1
ATOM 2106 N N . ASP B 1 13 ? 20.794 -3.428 91.921 1.00 22.16 47 ASP B N 1
ATOM 2107 C CA . ASP B 1 13 ? 22.133 -3.897 92.268 1.00 24.37 47 ASP B CA 1
ATOM 2108 C C . ASP B 1 13 ? 22.109 -5.355 92.714 1.00 26.66 47 ASP B C 1
ATOM 2109 O O . ASP B 1 13 ? 22.946 -6.158 92.288 1.00 27.04 47 ASP B O 1
ATOM 2114 N N . GLU B 1 14 ? 21.152 -5.719 93.573 1.00 28.16 48 GLU B N 1
ATOM 2115 C CA . GLU B 1 14 ? 21.099 -7.096 94.053 1.00 30.51 48 GLU B CA 1
ATOM 2116 C C . GLU B 1 14 ? 20.699 -8.074 92.958 1.00 31.27 48 GLU B C 1
ATOM 2117 O O . GLU B 1 14 ? 21.018 -9.264 93.061 1.00 32.33 48 GLU B O 1
ATOM 2123 N N . ALA B 1 15 ? 20.024 -7.600 91.909 1.00 30.44 49 ALA B N 1
ATOM 2124 C CA . ALA B 1 15 ? 19.733 -8.428 90.746 1.00 30.25 49 ALA B CA 1
ATOM 2125 C C . ALA B 1 15 ? 20.943 -8.618 89.841 1.00 30.68 49 ALA B C 1
ATOM 2126 O O . ALA B 1 15 ? 20.853 -9.375 88.868 1.00 31.21 49 ALA B O 1
ATOM 2128 N N . GLN B 1 16 ? 22.058 -7.943 90.131 1.00 30.74 50 GLN B N 1
ATOM 2129 C CA . GLN B 1 16 ? 23.308 -8.106 89.387 1.00 31.49 50 GLN B CA 1
ATOM 2130 C C . GLN B 1 16 ? 23.174 -7.664 87.930 1.00 30.08 50 GLN B C 1
ATOM 2131 O O . GLN B 1 16 ? 23.723 -8.289 87.022 1.00 30.79 50 GLN B O 1
ATOM 2137 N N . THR B 1 17 ? 22.450 -6.574 87.702 1.00 27.45 51 THR B N 1
ATOM 2138 C CA . THR B 1 17 ? 22.308 -6.042 86.353 1.00 25.46 51 THR B CA 1
ATOM 2139 C C . THR B 1 17 ? 22.126 -4.529 86.433 1.00 23.23 51 THR B C 1
ATOM 2140 O O . THR B 1 17 ? 22.242 -3.925 87.502 1.00 24.15 51 THR B O 1
ATOM 2144 N N . GLN B 1 18 ? 21.850 -3.919 85.286 1.00 20.07 52 GLN B N 1
ATOM 2145 C CA . GLN B 1 18 ? 21.655 -2.484 85.165 1.00 19.01 52 GLN B CA 1
ATOM 2146 C C . GLN B 1 18 ? 20.219 -2.218 84.737 1.00 16.47 52 GLN B C 1
ATOM 2147 O O . GLN B 1 18 ? 19.695 -2.890 83.841 1.00 16.34 52 GLN B O 1
ATOM 2153 N N . GLY B 1 19 ? 19.585 -1.234 85.361 1.00 15.46 53 GLY B N 1
ATOM 2154 C CA . GLY B 1 19 ? 18.210 -0.951 84.993 1.00 14.21 53 GLY B CA 1
ATOM 2155 C C . GLY B 1 19 ? 17.703 0.343 85.585 1.00 14.31 53 GLY B C 1
ATOM 2156 O O . GLY B 1 19 ? 18.357 0.977 86.421 1.00 15.92 53 GLY B O 1
ATOM 2157 N N . VAL B 1 20 ? 16.513 0.726 85.106 1.00 13.87 54 VAL B N 1
ATOM 2158 C CA A VAL B 1 20 ? 15.780 1.881 85.609 0.89 14.23 54 VAL B CA 1
ATOM 2159 C CA B VAL B 1 20 ? 15.780 1.896 85.570 0.11 13.71 54 VAL B CA 1
ATOM 2160 C C . VAL B 1 20 ? 14.309 1.518 85.704 1.00 13.29 54 VAL B C 1
ATOM 2161 O O . VAL B 1 20 ? 13.820 0.586 85.057 1.00 13.89 54 VAL B O 1
ATOM 2168 N N . ILE B 1 21 ? 13.599 2.263 86.545 1.00 13.33 55 ILE B N 1
ATOM 2169 C CA . ILE B 1 21 ? 12.144 2.280 86.532 1.00 13.46 55 ILE B CA 1
ATOM 2170 C C . ILE B 1 21 ? 11.690 3.735 86.545 1.00 13.53 55 ILE B C 1
ATOM 2171 O O . ILE B 1 21 ? 12.167 4.537 87.359 1.00 14.53 55 ILE B O 1
ATOM 2176 N N . ILE B 1 22 ? 10.814 4.082 85.605 1.00 12.84 56 ILE B N 1
ATOM 2177 C CA . ILE B 1 22 ? 10.234 5.414 85.489 1.00 14.14 56 ILE B CA 1
ATOM 2178 C C . ILE B 1 22 ? 8.825 5.357 86.054 1.00 14.14 56 ILE B C 1
ATOM 2179 O O . ILE B 1 22 ? 8.085 4.400 85.797 1.00 14.25 56 ILE B O 1
ATOM 2184 N N . ILE B 1 23 ? 8.452 6.378 86.826 1.00 14.43 57 ILE B N 1
ATOM 2185 C CA . ILE B 1 23 ? 7.132 6.490 87.440 1.00 15.39 57 ILE B CA 1
ATOM 2186 C C . ILE B 1 23 ? 6.527 7.810 86.992 1.00 16.98 57 ILE B C 1
ATOM 2187 O O . ILE B 1 23 ? 7.183 8.853 87.079 1.00 17.73 57 ILE B O 1
ATOM 2192 N N . LYS B 1 24 ? 5.281 7.777 86.526 1.00 18.23 58 LYS B N 1
ATOM 2193 C CA . LYS B 1 24 ? 4.586 8.994 86.117 1.00 19.44 58 LYS B CA 1
ATOM 2194 C C . LYS B 1 24 ? 3.255 9.075 86.848 1.00 21.47 58 LYS B C 1
ATOM 2195 O O . LYS B 1 24 ? 2.366 8.245 86.626 1.00 21.23 58 LYS B O 1
ATOM 2201 N N . LYS B 1 25 ? 3.121 10.069 87.719 1.00 23.79 59 LYS B N 1
ATOM 2202 C CA . LYS B 1 25 ? 1.858 10.358 88.391 1.00 27.43 59 LYS B CA 1
ATOM 2203 C C . LYS B 1 25 ? 1.418 11.737 87.918 1.00 28.78 59 LYS B C 1
ATOM 2204 O O . LYS B 1 25 ? 1.963 12.757 88.356 1.00 28.43 59 LYS B O 1
ATOM 2210 N N . GLY B 1 26 ? 0.436 11.760 87.022 1.00 30.44 60 GLY B N 1
ATOM 2211 C CA . GLY B 1 26 ? 0.054 12.980 86.346 1.00 31.59 60 GLY B CA 1
ATOM 2212 C C . GLY B 1 26 ? 1.231 13.650 85.670 1.00 32.92 60 GLY B C 1
ATOM 2213 O O . GLY B 1 26 ? 1.864 13.086 84.771 1.00 33.28 60 GLY B O 1
ATOM 2214 N N . LYS B 1 27 ? 1.552 14.852 86.143 1.00 34.36 61 LYS B N 1
ATOM 2215 C CA A LYS B 1 27 ? 2.617 15.641 85.539 0.55 35.21 61 LYS B CA 1
ATOM 2216 C CA B LYS B 1 27 ? 2.617 15.653 85.551 0.45 35.05 61 LYS B CA 1
ATOM 2217 C C . LYS B 1 27 ? 4.001 15.201 86.001 1.00 35.20 61 LYS B C 1
ATOM 2218 O O . LYS B 1 27 ? 4.982 15.404 85.278 1.00 36.41 61 LYS B O 1
ATOM 2229 N N . ASN B 1 28 ? 4.100 14.586 87.175 1.00 34.16 62 ASN B N 1
ATOM 2230 C CA . ASN B 1 28 ? 5.390 14.280 87.783 1.00 33.92 62 ASN B CA 1
ATOM 2231 C C . ASN B 1 28 ? 5.969 12.983 87.224 1.00 30.43 62 ASN B C 1
ATOM 2232 O O . ASN B 1 28 ? 5.405 11.903 87.430 1.00 29.46 62 ASN B O 1
ATOM 2237 N N . ILE B 1 29 ? 7.106 13.091 86.538 1.00 28.54 63 ILE B N 1
ATOM 2238 C CA . ILE B 1 29 ? 7.889 11.941 86.100 1.00 27.38 63 ILE B CA 1
ATOM 2239 C C . ILE B 1 29 ? 9.096 11.816 87.018 1.00 25.41 63 ILE B C 1
ATOM 2240 O O . ILE B 1 29 ? 9.803 12.802 87.261 1.00 26.28 63 ILE B O 1
ATOM 2245 N N . SER B 1 30 ? 9.336 10.612 87.526 1.00 23.16 64 SER B N 1
ATOM 2246 C CA . SER B 1 30 ? 10.479 10.341 88.387 1.00 22.51 64 SER B CA 1
ATOM 2247 C C . SER B 1 30 ? 11.221 9.115 87.879 1.00 20.68 64 SER B C 1
ATOM 2248 O O . SER B 1 30 ? 10.605 8.153 87.415 1.00 20.00 64 SER B O 1
ATOM 2251 N N . THR B 1 31 ? 12.544 9.150 87.993 1.00 20.00 65 THR B N 1
ATOM 2252 C CA . THR B 1 31 ? 13.426 8.107 87.490 1.00 19.41 65 THR B CA 1
ATOM 2253 C C . THR B 1 31 ? 14.199 7.514 88.659 1.00 18.94 65 THR B C 1
ATOM 2254 O O . THR B 1 31 ? 14.779 8.252 89.462 1.00 19.81 65 THR B O 1
ATOM 2258 N N . TYR B 1 32 ? 14.211 6.185 88.752 1.00 18.01 66 TYR B N 1
ATOM 2259 C CA . TYR B 1 32 ? 14.922 5.465 89.800 1.00 18.10 66 TYR B CA 1
ATOM 2260 C C . TYR B 1 32 ? 15.703 4.323 89.166 1.00 17.40 66 TYR B C 1
ATOM 2261 O O . TYR B 1 32 ? 15.396 3.891 88.056 1.00 17.98 66 TYR B O 1
ATOM 2270 N N . GLY B 1 33 ? 16.721 3.832 89.870 1.00 18.14 67 GLY B N 1
ATOM 2271 C CA . GLY B 1 33 ? 17.461 2.677 89.410 1.00 18.57 67 GLY B CA 1
ATOM 2272 C C . GLY B 1 33 ? 18.944 2.838 89.652 1.00 18.77 67 GLY B C 1
ATOM 2273 O O . GLY B 1 33 ? 19.392 3.742 90.358 1.00 19.42 67 GLY B O 1
ATOM 2274 N N . ASN B 1 34 ? 19.727 1.938 89.054 1.00 18.89 68 ASN B N 1
ATOM 2275 C CA . ASN B 1 34 ? 21.174 1.954 89.230 1.00 19.20 68 ASN B CA 1
ATOM 2276 C C . ASN B 1 34 ? 21.944 2.383 87.989 1.00 19.94 68 ASN B C 1
ATOM 2277 O O . ASN B 1 34 ? 23.167 2.509 88.057 1.00 20.33 68 ASN B O 1
ATOM 2282 N N . ASN B 1 35 ? 21.269 2.618 86.857 1.00 20.03 69 ASN B N 1
ATOM 2283 C CA . ASN B 1 35 ? 21.919 3.229 85.691 1.00 20.57 69 ASN B CA 1
ATOM 2284 C C . ASN B 1 35 ? 20.932 4.221 85.084 1.00 18.88 69 ASN B C 1
ATOM 2285 O O . ASN B 1 35 ? 20.238 3.914 84.117 1.00 19.09 69 ASN B O 1
ATOM 2290 N N . LEU B 1 36 ? 20.902 5.431 85.643 1.00 19.45 70 LEU B N 1
ATOM 2291 C CA . LEU B 1 36 ? 19.875 6.405 85.291 1.00 20.07 70 LEU B CA 1
ATOM 2292 C C . LEU B 1 36 ? 19.933 6.831 83.829 1.00 19.47 70 LEU B C 1
ATOM 2293 O O . LEU B 1 36 ? 18.916 7.289 83.293 1.00 19.52 70 LEU B O 1
ATOM 2298 N N . THR B 1 37 ? 21.085 6.680 83.165 1.00 19.57 71 THR B N 1
ATOM 2299 C CA . THR B 1 37 ? 21.180 7.066 81.759 1.00 19.18 71 THR B CA 1
ATOM 2300 C C . THR B 1 37 ? 20.287 6.220 80.862 1.00 17.49 71 THR B C 1
ATOM 2301 O O . THR B 1 37 ? 19.949 6.658 79.756 1.00 17.60 71 THR B O 1
ATOM 2305 N N . ARG B 1 38 ? 19.894 5.025 81.309 1.00 15.85 72 ARG B N 1
ATOM 2306 C CA . ARG B 1 38 ? 18.974 4.219 80.516 1.00 14.95 72 ARG B CA 1
ATOM 2307 C C . ARG B 1 38 ? 17.649 4.929 80.265 1.00 14.38 72 ARG B C 1
ATOM 2308 O O . ARG B 1 38 ? 16.978 4.626 79.274 1.00 14.05 72 ARG B O 1
ATOM 2316 N N . ALA B 1 39 ? 17.262 5.867 81.136 1.00 14.82 73 ALA B N 1
ATOM 2317 C CA . ALA B 1 39 ? 15.945 6.494 81.037 1.00 15.11 73 ALA B CA 1
ATOM 2318 C C . ALA B 1 39 ? 15.757 7.233 79.719 1.00 14.76 73 ALA B C 1
ATOM 2319 O O . ALA B 1 39 ? 14.637 7.296 79.196 1.00 15.08 73 ALA B O 1
ATOM 2321 N N . HIS B 1 40 ? 16.829 7.810 79.178 1.00 15.93 74 HIS B N 1
ATOM 2322 C CA A HIS B 1 40 ? 16.771 8.548 77.924 0.46 17.78 74 HIS B CA 1
ATOM 2323 C CA B HIS B 1 40 ? 16.776 8.551 77.925 0.54 17.85 74 HIS B CA 1
ATOM 2324 C C . HIS B 1 40 ? 17.450 7.811 76.777 1.00 16.77 74 HIS B C 1
ATOM 2325 O O . HIS B 1 40 ? 17.712 8.417 75.731 1.00 18.22 74 HIS B O 1
ATOM 2338 N N . THR B 1 41 ? 17.737 6.525 76.947 1.00 15.64 75 THR B N 1
ATOM 2339 C CA . THR B 1 41 ? 18.360 5.705 75.918 1.00 15.18 75 THR B CA 1
ATOM 2340 C C . THR B 1 41 ? 17.282 4.940 75.157 1.00 14.24 75 THR B C 1
ATOM 2341 O O . THR B 1 41 ? 16.338 4.415 75.757 1.00 13.67 75 THR B O 1
ATOM 2345 N N . GLU B 1 42 ? 17.419 4.887 73.833 1.00 14.74 76 GLU B N 1
ATOM 2346 C CA . GLU B 1 42 ? 16.465 4.165 72.998 1.00 14.60 76 GLU B CA 1
ATOM 2347 C C . GLU B 1 42 ? 16.783 2.673 72.958 1.00 13.45 76 GLU B C 1
ATOM 2348 O O . GLU B 1 42 ? 17.943 2.275 72.822 1.00 14.30 76 GLU B O 1
ATOM 2354 N N . TYR B 1 43 ? 15.736 1.849 73.067 1.00 12.29 77 TYR B N 1
ATOM 2355 C CA . TYR B 1 43 ? 15.841 0.399 72.940 1.00 11.19 77 TYR B CA 1
ATOM 2356 C C . TYR B 1 43 ? 14.701 -0.099 72.064 1.00 11.35 77 TYR B C 1
ATOM 2357 O O . TYR B 1 43 ? 13.670 0.565 71.921 1.00 12.04 77 TYR B O 1
ATOM 2366 N N . VAL B 1 44 ? 14.881 -1.287 71.488 1.00 11.00 78 VAL B N 1
ATOM 2367 C CA . VAL B 1 44 ? 13.720 -1.866 70.799 1.00 10.57 78 VAL B CA 1
ATOM 2368 C C . VAL B 1 44 ? 12.603 -2.079 71.807 1.00 10.47 78 VAL B C 1
ATOM 2369 O O . VAL B 1 44 ? 12.875 -2.435 72.975 1.00 10.77 78 VAL B O 1
ATOM 2373 N N . PRO B 1 45 ? 11.342 -1.870 71.431 1.00 9.84 79 PRO B N 1
ATOM 2374 C CA . PRO B 1 45 ? 10.246 -2.099 72.380 1.00 9.41 79 PRO B CA 1
ATOM 2375 C C . PRO B 1 45 ? 9.989 -3.570 72.660 1.00 9.59 79 PRO B C 1
ATOM 2376 O O . PRO B 1 45 ? 9.352 -3.883 73.678 1.00 9.44 79 PRO B O 1
ATOM 2380 N N . ALA B 1 46 ? 10.450 -4.473 71.788 1.00 9.65 80 ALA B N 1
ATOM 2381 C CA . ALA B 1 46 ? 10.115 -5.893 71.873 1.00 9.81 80 ALA B CA 1
ATOM 2382 C C . ALA B 1 46 ? 8.605 -6.042 72.064 1.00 8.85 80 ALA B C 1
ATOM 2383 O O . ALA B 1 46 ? 7.835 -5.261 71.491 1.00 9.32 80 ALA B O 1
ATOM 2385 N N . SER B 1 47 ? 8.158 -6.997 72.885 1.00 9.10 81 SER B N 1
ATOM 2386 C CA . SER B 1 47 ? 6.726 -7.275 72.942 1.00 8.76 81 SER B CA 1
ATOM 2387 C C . SER B 1 47 ? 5.907 -6.196 73.633 1.00 8.50 81 SER B C 1
ATOM 2388 O O . SER B 1 47 ? 4.676 -6.305 73.612 1.00 8.30 81 SER B O 1
ATOM 2391 N N . THR B 1 48 ? 6.520 -5.166 74.233 1.00 8.65 82 THR B N 1
ATOM 2392 C CA . THR B 1 48 ? 5.688 -4.045 74.665 1.00 7.85 82 THR B CA 1
ATOM 2393 C C . THR B 1 48 ? 4.927 -3.450 73.489 1.00 7.87 82 THR B C 1
ATOM 2394 O O . THR B 1 48 ? 3.850 -2.871 73.679 1.00 8.74 82 THR B O 1
ATOM 2398 N N . PHE B 1 49 ? 5.453 -3.599 72.272 1.00 7.97 83 PHE B N 1
ATOM 2399 C CA . PHE B 1 49 ? 4.767 -3.105 71.096 1.00 8.22 83 PHE B CA 1
ATOM 2400 C C . PHE B 1 49 ? 3.416 -3.787 70.867 1.00 7.93 83 PHE B C 1
ATOM 2401 O O . PHE B 1 49 ? 2.558 -3.224 70.186 1.00 8.35 83 PHE B O 1
ATOM 2421 N N . MET B 1 51 ? 0.973 -3.920 72.719 1.00 8.32 85 MET B N 1
ATOM 2422 C CA . MET B 1 51 ? -0.082 -2.995 73.137 1.00 8.21 85 MET B CA 1
ATOM 2423 C C . MET B 1 51 ? -0.546 -2.129 71.969 1.00 8.00 85 MET B C 1
ATOM 2424 O O . MET B 1 51 ? -1.748 -1.981 71.718 1.00 9.14 85 MET B O 1
ATOM 2429 N N . LEU B 1 52 ? 0.429 -1.538 71.275 1.00 8.27 86 LEU B N 1
ATOM 2430 C CA . LEU B 1 52 ? 0.118 -0.634 70.173 1.00 9.06 86 LEU B CA 1
ATOM 2431 C C . LEU B 1 52 ? -0.342 -1.394 68.929 1.00 8.66 86 LEU B C 1
ATOM 2432 O O . LEU B 1 52 ? -1.247 -0.940 68.221 1.00 9.39 86 LEU B O 1
ATOM 2437 N N . ASN B 1 53 ? 0.273 -2.545 68.645 1.00 8.23 87 ASN B N 1
ATOM 2438 C CA . ASN B 1 53 ? -0.180 -3.410 67.558 1.00 8.72 87 ASN B CA 1
ATOM 2439 C C . ASN B 1 53 ? -1.666 -3.739 67.721 1.00 8.12 87 ASN B C 1
ATOM 2440 O O . ASN B 1 53 ? -2.461 -3.605 66.777 1.00 8.68 87 ASN B O 1
ATOM 2445 N N . ALA B 1 54 ? -2.069 -4.145 68.933 1.00 8.58 88 ALA B N 1
ATOM 2446 C CA . ALA B 1 54 ? -3.474 -4.456 69.196 1.00 8.77 88 ALA B CA 1
ATOM 2447 C C . ALA B 1 54 ? -4.368 -3.234 69.005 1.00 9.28 88 ALA B C 1
ATOM 2448 O O . ALA B 1 54 ? -5.435 -3.332 68.390 1.00 9.69 88 ALA B O 1
ATOM 2450 N N . LEU B 1 55 ? -3.969 -2.077 69.554 1.00 8.90 89 LEU B N 1
ATOM 2451 C CA . LEU B 1 55 ? -4.766 -0.861 69.384 1.00 9.35 89 LEU B CA 1
ATOM 2452 C C . LEU B 1 55 ? -4.972 -0.543 67.908 1.00 9.34 89 LEU B C 1
ATOM 2453 O O . LEU B 1 55 ? -6.093 -0.252 67.471 1.00 9.98 89 LEU B O 1
ATOM 2458 N N . ILE B 1 56 ? -3.894 -0.604 67.123 1.00 8.99 90 ILE B N 1
ATOM 2459 C CA . ILE B 1 56 ? -3.963 -0.307 65.693 1.00 9.59 90 ILE B CA 1
ATOM 2460 C C . ILE B 1 56 ? -4.865 -1.302 64.972 1.00 9.86 90 ILE B C 1
ATOM 2461 O O . ILE B 1 56 ? -5.706 -0.918 64.150 1.00 10.19 90 ILE B O 1
ATOM 2466 N N . GLY B 1 57 ? -4.704 -2.595 65.268 1.00 10.20 91 GLY B N 1
ATOM 2467 C CA . GLY B 1 57 ? -5.477 -3.602 64.561 1.00 11.05 91 GLY B CA 1
ATOM 2468 C C . GLY B 1 57 ? -6.963 -3.512 64.848 1.00 11.01 91 GLY B C 1
ATOM 2469 O O . GLY B 1 57 ? -7.785 -3.673 63.945 1.00 11.98 91 GLY B O 1
ATOM 2470 N N . LEU B 1 58 ? -7.331 -3.250 66.103 1.00 11.23 92 LEU B N 1
ATOM 2471 C CA . LEU B 1 58 ? -8.741 -3.131 66.450 1.00 10.95 92 LEU B CA 1
ATOM 2472 C C . LEU B 1 58 ? -9.330 -1.828 65.927 1.00 10.82 92 LEU B C 1
ATOM 2473 O O . LEU B 1 58 ? -10.435 -1.821 65.372 1.00 11.95 92 LEU B O 1
ATOM 2478 N N . GLU B 1 59 ? -8.606 -0.716 66.092 1.00 11.22 93 GLU B N 1
ATOM 2479 C CA . GLU B 1 59 ? -9.106 0.580 65.641 1.00 11.41 93 GLU B CA 1
ATOM 2480 C C . GLU B 1 59 ? -9.417 0.559 64.150 1.00 11.79 93 GLU B C 1
ATOM 2481 O O . GLU B 1 59 ? -10.400 1.164 63.695 1.00 12.84 93 GLU B O 1
ATOM 2487 N N . ASN B 1 60 ? -8.594 -0.146 63.378 1.00 10.88 94 ASN B N 1
ATOM 2488 C CA . ASN B 1 60 ? -8.686 -0.163 61.928 1.00 11.86 94 ASN B CA 1
ATOM 2489 C C . ASN B 1 60 ? -9.395 -1.403 61.398 1.00 12.00 94 ASN B C 1
ATOM 2490 O O . ASN B 1 60 ? -9.308 -1.698 60.202 1.00 12.56 94 ASN B O 1
ATOM 2495 N N . HIS B 1 61 ? -10.095 -2.128 62.270 1.00 11.59 95 HIS B N 1
ATOM 2496 C CA . HIS B 1 61 ? -11.025 -3.187 61.871 1.00 13.17 95 HIS B CA 1
ATOM 2497 C C . HIS B 1 61 ? -10.325 -4.394 61.252 1.00 13.08 95 HIS B C 1
ATOM 2498 O O . HIS B 1 61 ? -10.930 -5.144 60.481 1.00 15.58 95 HIS B O 1
ATOM 2505 N N . LYS B 1 62 ? -9.058 -4.607 61.600 1.00 11.83 96 LYS B N 1
ATOM 2506 C CA . LYS B 1 62 ? -8.312 -5.738 61.060 1.00 12.60 96 LYS B CA 1
ATOM 2507 C C . LYS B 1 62 ? -8.546 -7.016 61.847 1.00 13.99 96 LYS B C 1
ATOM 2508 O O . LYS B 1 62 ? -8.209 -8.100 61.356 1.00 16.53 96 LYS B O 1
ATOM 2514 N N . ALA B 1 63 ? -9.118 -6.905 63.040 1.00 13.31 97 ALA B N 1
ATOM 2515 C CA . ALA B 1 63 ? -9.428 -8.045 63.890 1.00 13.14 97 ALA B CA 1
ATOM 2516 C C . ALA B 1 63 ? -10.507 -7.602 64.864 1.00 12.68 97 ALA B C 1
ATOM 2517 O O . ALA B 1 63 ? -10.787 -6.410 65.003 1.00 14.13 97 ALA B O 1
ATOM 2519 N N . THR B 1 64 ? -11.109 -8.575 65.539 1.00 13.59 98 THR B N 1
ATOM 2520 C CA . THR B 1 64 ? -11.972 -8.323 66.684 1.00 13.83 98 THR B CA 1
ATOM 2521 C C . THR B 1 64 ? -11.384 -9.030 67.897 1.00 13.55 98 THR B C 1
ATOM 2522 O O . THR B 1 64 ? -10.463 -9.842 67.784 1.00 13.74 98 THR B O 1
ATOM 2526 N N . THR B 1 65 ? -11.938 -8.724 69.070 1.00 12.74 99 THR B N 1
ATOM 2527 C CA . THR B 1 65 ? -11.454 -9.348 70.295 1.00 13.13 99 THR B CA 1
ATOM 2528 C C . THR B 1 65 ? -11.956 -10.775 70.480 1.00 12.88 99 THR B C 1
ATOM 2529 O O . THR B 1 65 ? -11.428 -11.493 71.335 1.00 14.62 99 THR B O 1
ATOM 2533 N N . THR B 1 66 ? -12.960 -11.206 69.717 1.00 13.56 100 THR B N 1
ATOM 2534 C CA . THR B 1 66 ? -13.420 -12.583 69.806 1.00 14.89 100 THR B CA 1
ATOM 2535 C C . THR B 1 66 ? -12.921 -13.451 68.664 1.00 14.64 100 THR B C 1
ATOM 2536 O O . THR B 1 66 ? -13.079 -14.676 68.723 1.00 15.69 100 THR B O 1
ATOM 2540 N N . GLU B 1 67 ? -12.312 -12.850 67.642 1.00 14.34 101 GLU B N 1
ATOM 2541 C CA . GLU B 1 67 ? -11.800 -13.617 66.518 1.00 15.20 101 GLU B CA 1
ATOM 2542 C C . GLU B 1 67 ? -10.760 -14.627 66.983 1.00 14.33 101 GLU B C 1
ATOM 2543 O O . GLU B 1 67 ? -9.901 -14.332 67.818 1.00 14.63 101 GLU B O 1
ATOM 2549 N N . ILE B 1 68 ? -10.841 -15.830 66.434 1.00 14.12 102 ILE B N 1
ATOM 2550 C CA . ILE B 1 68 ? -9.895 -16.891 66.740 1.00 14.63 102 ILE B CA 1
ATOM 2551 C C . ILE B 1 68 ? -8.814 -16.877 65.669 1.00 14.18 102 ILE B C 1
ATOM 2552 O O . ILE B 1 68 ? -9.107 -17.044 64.478 1.00 16.63 102 ILE B O 1
ATOM 2557 N N . PHE B 1 69 ? -7.570 -16.656 66.094 1.00 12.91 103 PHE B N 1
ATOM 2558 C CA . PHE B 1 69 ? -6.405 -16.775 65.224 1.00 12.27 103 PHE B CA 1
ATOM 2559 C C . PHE B 1 69 ? -5.986 -18.238 65.237 1.00 12.22 103 PHE B C 1
ATOM 2560 O O . PHE B 1 69 ? -5.459 -18.735 66.236 1.00 12.52 103 PHE B O 1
ATOM 2568 N N . LYS B 1 70 ? -6.257 -18.939 64.143 1.00 13.64 104 LYS B N 1
ATOM 2569 C CA . LYS B 1 70 ? -6.033 -20.374 64.112 1.00 13.82 104 LYS B CA 1
ATOM 2570 C C . LYS B 1 70 ? -4.551 -20.672 63.961 1.00 13.29 104 LYS B C 1
ATOM 2571 O O . LYS B 1 70 ? -3.837 -19.974 63.236 1.00 14.89 104 LYS B O 1
ATOM 2577 N N . TRP B 1 71 ? -4.089 -21.707 64.661 1.00 12.31 105 TRP B N 1
ATOM 2578 C CA . TRP B 1 71 ? -2.746 -22.213 64.430 1.00 12.28 105 TRP B CA 1
ATOM 2579 C C . TRP B 1 71 ? -2.721 -22.925 63.085 1.00 12.87 105 TRP B C 1
ATOM 2580 O O . TRP B 1 71 ? -3.599 -23.741 62.786 1.00 15.20 105 TRP B O 1
ATOM 2591 N N . ASP B 1 72 ? -1.725 -22.600 62.265 1.00 13.15 106 ASP B N 1
ATOM 2592 C CA . ASP B 1 72 ? -1.566 -23.204 60.951 1.00 13.98 106 ASP B CA 1
ATOM 2593 C C . ASP B 1 72 ? -0.853 -24.552 61.006 1.00 13.18 106 ASP B C 1
ATOM 2594 O O . ASP B 1 72 ? -0.546 -25.119 59.952 1.00 14.27 106 ASP B O 1
ATOM 2599 N N . GLY B 1 73 ? -0.583 -25.068 62.205 1.00 13.39 107 GLY B N 1
ATOM 2600 C CA . GLY B 1 73 ? 0.080 -26.343 62.362 1.00 13.37 107 GLY B CA 1
ATOM 2601 C C . GLY B 1 73 ? 1.574 -26.331 62.140 1.00 15.10 107 GLY B C 1
ATOM 2602 O O . GLY B 1 73 ? 2.197 -27.398 62.175 1.00 16.38 107 GLY B O 1
ATOM 2603 N N . LYS B 1 74 ? 2.173 -25.167 61.923 1.00 15.60 108 LYS B N 1
ATOM 2604 C CA . LYS B 1 74 ? 3.604 -25.068 61.687 1.00 17.15 108 LYS B CA 1
ATOM 2605 C C . LYS B 1 74 ? 4.324 -24.745 62.989 1.00 17.09 108 LYS B C 1
ATOM 2606 O O . LYS B 1 74 ? 3.799 -24.040 63.854 1.00 16.87 108 LYS B O 1
ATOM 2612 N N . LYS B 1 75 ? 5.535 -25.282 63.126 1.00 18.47 109 LYS B N 1
ATOM 2613 C CA . LYS B 1 75 ? 6.231 -25.215 64.405 1.00 19.81 109 LYS B CA 1
ATOM 2614 C C . LYS B 1 75 ? 6.398 -23.772 64.864 1.00 18.99 109 LYS B C 1
ATOM 2615 O O . LYS B 1 75 ? 6.774 -22.891 64.082 1.00 19.23 109 LYS B O 1
ATOM 2621 N N . ARG B 1 76 ? 6.088 -23.531 66.131 1.00 17.61 110 ARG B N 1
ATOM 2622 C CA . ARG B 1 76 ? 6.299 -22.242 66.768 1.00 17.06 110 ARG B CA 1
ATOM 2623 C C . ARG B 1 76 ? 7.380 -22.376 67.836 1.00 17.81 110 ARG B C 1
ATOM 2624 O O . ARG B 1 76 ? 7.845 -23.479 68.141 1.00 17.99 110 ARG B O 1
ATOM 2632 N N . SER B 1 77 ? 7.801 -21.229 68.382 1.00 18.28 111 SER B N 1
ATOM 2633 C CA . SER B 1 77 ? 8.964 -21.211 69.269 1.00 19.57 111 SER B CA 1
ATOM 2634 C C . SER B 1 77 ? 8.711 -21.968 70.565 1.00 20.13 111 SER B C 1
ATOM 2635 O O . SER B 1 77 ? 9.658 -22.467 71.181 1.00 20.68 111 SER B O 1
ATOM 2638 N N . TYR B 1 78 ? 7.455 -22.048 71.004 1.00 19.95 112 TYR B N 1
ATOM 2639 C CA . TYR B 1 78 ? 7.105 -22.713 72.247 1.00 20.96 112 TYR B CA 1
ATOM 2640 C C . TYR B 1 78 ? 5.817 -23.493 72.032 1.00 20.22 112 TYR B C 1
ATOM 2641 O O . TYR B 1 78 ? 4.908 -23.013 71.335 1.00 17.90 112 TYR B O 1
ATOM 2650 N N . PRO B 1 79 ? 5.708 -24.687 72.618 1.00 21.40 113 PRO B N 1
ATOM 2651 C CA . PRO B 1 79 ? 4.456 -25.453 72.493 1.00 21.82 113 PRO B CA 1
ATOM 2652 C C . PRO B 1 79 ? 3.238 -24.728 73.034 1.00 21.25 113 PRO B C 1
ATOM 2653 O O . PRO B 1 79 ? 2.125 -24.964 72.546 1.00 20.89 113 PRO B O 1
ATOM 2657 N N . MET B 1 80 ? 3.417 -23.836 74.016 1.00 21.16 114 MET B N 1
ATOM 2658 C CA . MET B 1 80 ? 2.300 -23.072 74.568 1.00 20.83 114 MET B CA 1
ATOM 2659 C C . MET B 1 80 ? 1.602 -22.221 73.516 1.00 18.11 114 MET B C 1
ATOM 2660 O O . MET B 1 80 ? 0.453 -21.813 73.724 1.00 18.37 114 MET B O 1
ATOM 2665 N N . TRP B 1 81 ? 2.268 -21.940 72.400 1.00 16.23 115 TRP B N 1
ATOM 2666 C CA . TRP B 1 81 ? 1.697 -21.130 71.338 1.00 14.41 115 TRP B CA 1
ATOM 2667 C C . TRP B 1 81 ? 1.060 -21.954 70.226 1.00 12.65 115 TRP B C 1
ATOM 2668 O O . TRP B 1 81 ? 0.450 -21.373 69.323 1.00 12.33 115 TRP B O 1
ATOM 2679 N N . GLU B 1 82 ? 1.180 -23.280 70.266 1.00 13.14 116 GLU B N 1
ATOM 2680 C CA . GLU B 1 82 ? 0.706 -24.124 69.166 1.00 13.35 116 GLU B CA 1
ATOM 2681 C C . GLU B 1 82 ? -0.749 -24.532 69.400 1.00 13.24 116 GLU B C 1
ATOM 2682 O O . GLU B 1 82 ? -1.081 -25.690 69.655 1.00 15.19 116 GLU B O 1
ATOM 2688 N N . LYS B 1 83 ? -1.628 -23.536 69.289 1.00 11.95 117 LYS B N 1
ATOM 2689 C CA . LYS B 1 83 ? -3.059 -23.704 69.514 1.00 11.69 117 LYS B CA 1
ATOM 2690 C C . LYS B 1 83 ? -3.756 -22.467 68.968 1.00 10.93 117 LYS B C 1
ATOM 2691 O O . LYS B 1 83 ? -3.132 -21.416 68.797 1.00 11.51 117 LYS B O 1
ATOM 2697 N N . ASP B 1 84 ? -5.059 -22.587 68.717 1.00 10.39 118 ASP B N 1
ATOM 2698 C CA . ASP B 1 84 ? -5.837 -21.418 68.322 1.00 10.36 118 ASP B CA 1
ATOM 2699 C C . ASP B 1 84 ? -5.958 -20.468 69.507 1.00 11.44 118 ASP B C 1
ATOM 2700 O O . ASP B 1 84 ? -6.115 -20.910 70.650 1.00 12.42 118 ASP B O 1
ATOM 2705 N N . MET B 1 85 ? -5.938 -19.160 69.229 1.00 11.73 119 MET B N 1
ATOM 2706 C CA . MET B 1 85 ? -5.911 -18.141 70.276 1.00 12.23 119 MET B CA 1
ATOM 2707 C C . MET B 1 85 ? -6.617 -16.875 69.813 1.00 11.41 119 MET B C 1
ATOM 2708 O O . MET B 1 85 ? -6.569 -16.524 68.634 1.00 11.90 119 MET B O 1
ATOM 2713 N N . THR B 1 86 ? -7.205 -16.152 70.771 1.00 11.41 120 THR B N 1
ATOM 2714 C CA . THR B 1 86 ? -7.639 -14.779 70.536 1.00 11.07 120 THR B CA 1
ATOM 2715 C C . THR B 1 86 ? -6.468 -13.812 70.731 1.00 10.25 120 THR B C 1
ATOM 2716 O O . THR B 1 86 ? -5.399 -14.186 71.218 1.00 10.11 120 THR B O 1
ATOM 2720 N N . LEU B 1 87 ? -6.681 -12.546 70.350 1.00 10.44 121 LEU B N 1
ATOM 2721 C CA . LEU B 1 87 ? -5.669 -11.524 70.617 1.00 10.41 121 LEU B CA 1
ATOM 2722 C C . LEU B 1 87 ? -5.362 -11.425 72.105 1.00 10.46 121 LEU B C 1
ATOM 2723 O O . LEU B 1 87 ? -4.205 -11.229 72.494 1.00 9.98 121 LEU B O 1
ATOM 2728 N N . GLY B 1 88 ? -6.385 -11.539 72.949 1.00 10.45 122 GLY B N 1
ATOM 2729 C CA . GLY B 1 88 ? -6.158 -11.460 74.383 1.00 10.80 122 GLY B CA 1
ATOM 2730 C C . GLY B 1 88 ? -5.382 -12.649 74.915 1.00 10.83 122 GLY B C 1
ATOM 2731 O O . GLY B 1 88 ? -4.498 -12.493 75.766 1.00 11.75 122 GLY B O 1
ATOM 2732 N N . ASP B 1 89 ? -5.700 -13.854 74.425 1.00 11.38 123 ASP B N 1
ATOM 2733 C CA . ASP B 1 89 ? -4.912 -15.033 74.780 1.00 11.66 123 ASP B CA 1
ATOM 2734 C C . ASP B 1 89 ? -3.455 -14.815 74.401 1.00 10.55 123 ASP B C 1
ATOM 2735 O O . ASP B 1 89 ? -2.540 -15.105 75.180 1.00 11.56 123 ASP B O 1
ATOM 2740 N N . ALA B 1 90 ? -3.228 -14.310 73.185 1.00 9.80 124 ALA B N 1
ATOM 2741 C CA . ALA B 1 90 ? -1.876 -14.128 72.681 1.00 10.00 124 ALA B CA 1
ATOM 2742 C C . ALA B 1 90 ? -1.140 -13.014 73.416 1.00 10.54 124 ALA B C 1
ATOM 2743 O O . ALA B 1 90 ? 0.085 -13.089 73.567 1.00 11.23 124 ALA B O 1
ATOM 2745 N N . MET B 1 91 ? -1.860 -11.985 73.883 1.00 10.20 125 MET B N 1
ATOM 2746 C CA . MET B 1 91 ? -1.223 -10.928 74.665 1.00 9.81 125 MET B CA 1
ATOM 2747 C C . MET B 1 91 ? -0.624 -11.497 75.944 1.00 10.45 125 MET B C 1
ATOM 2748 O O . MET B 1 91 ? 0.539 -11.233 76.277 1.00 10.91 125 MET B O 1
ATOM 2753 N N . ALA B 1 92 ? -1.404 -12.302 76.666 1.00 10.67 126 ALA B N 1
ATOM 2754 C CA . ALA B 1 92 ? -0.931 -12.843 77.935 1.00 11.79 126 ALA B CA 1
ATOM 2755 C C . ALA B 1 92 ? 0.235 -13.811 77.745 1.00 11.21 126 ALA B C 1
ATOM 2756 O O . ALA B 1 92 ? 1.140 -13.859 78.587 1.00 13.83 126 ALA B O 1
ATOM 2758 N N . LEU B 1 93 ? 0.243 -14.577 76.655 1.00 10.97 127 LEU B N 1
ATOM 2759 C CA . LEU B 1 93 ? 1.326 -15.503 76.348 1.00 11.19 127 LEU B CA 1
ATOM 2760 C C . LEU B 1 93 ? 2.463 -14.845 75.580 1.00 10.95 127 LEU B C 1
ATOM 2761 O O . LEU B 1 93 ? 3.474 -15.500 75.314 1.00 12.08 127 LEU B O 1
ATOM 2766 N N . SER B 1 94 ? 2.321 -13.572 75.212 1.00 10.04 128 SER B N 1
ATOM 2767 C CA . SER B 1 94 ? 3.274 -12.895 74.335 1.00 10.19 128 SER B CA 1
ATOM 2768 C C . SER B 1 94 ? 3.533 -13.697 73.058 1.00 10.03 128 SER B C 1
ATOM 2769 O O . SER B 1 94 ? 4.672 -13.832 72.611 1.00 10.32 128 SER B O 1
ATOM 2772 N N . ALA B 1 95 ? 2.457 -14.207 72.450 1.00 9.34 129 ALA B N 1
ATOM 2773 C CA . ALA B 1 95 ? 2.543 -15.088 71.281 1.00 9.61 129 ALA B CA 1
ATOM 2774 C C . ALA B 1 95 ? 2.811 -14.269 70.019 1.00 8.81 129 ALA B C 1
ATOM 2775 O O . ALA B 1 95 ? 1.897 -13.912 69.267 1.00 10.25 129 ALA B O 1
ATOM 2777 N N . VAL B 1 96 ? 4.100 -14.037 69.777 1.00 8.78 130 VAL B N 1
ATOM 2778 C CA A VAL B 1 96 ? 4.508 -13.215 68.645 0.65 9.85 130 VAL B CA 1
ATOM 2779 C CA B VAL B 1 96 ? 4.567 -13.253 68.622 0.35 9.62 130 VAL B CA 1
ATOM 2780 C C . VAL B 1 96 ? 3.906 -13.643 67.303 1.00 9.77 130 VAL B C 1
ATOM 2781 O O . VAL B 1 96 ? 3.538 -12.747 66.531 1.00 9.65 130 VAL B O 1
ATOM 2788 N N . PRO B 1 97 ? 3.769 -14.934 66.957 1.00 9.42 131 PRO B N 1
ATOM 2789 C CA . PRO B 1 97 ? 3.234 -15.239 65.617 1.00 10.26 131 PRO B CA 1
ATOM 2790 C C . PRO B 1 97 ? 1.829 -14.717 65.385 1.00 9.78 131 PRO B C 1
ATOM 2791 O O . PRO B 1 97 ? 1.497 -14.359 64.247 1.00 10.53 131 PRO B O 1
ATOM 2795 N N . VAL B 1 98 ? 0.994 -14.656 66.422 1.00 9.49 132 VAL B N 1
ATOM 2796 C CA . VAL B 1 98 ? -0.340 -14.089 66.265 1.00 9.66 132 VAL B CA 1
ATOM 2797 C C . VAL B 1 98 ? -0.257 -12.602 65.950 1.00 9.19 132 VAL B C 1
ATOM 2798 O O . VAL B 1 98 ? -0.967 -12.096 65.070 1.00 9.84 132 VAL B O 1
ATOM 2802 N N . TYR B 1 99 ? 0.618 -11.885 66.656 1.00 8.82 133 TYR B N 1
ATOM 2803 C CA . TYR B 1 99 ? 0.772 -10.452 66.430 1.00 9.02 133 TYR B CA 1
ATOM 2804 C C . TYR B 1 99 ? 1.504 -10.143 65.129 1.00 9.18 133 TYR B C 1
ATOM 2805 O O . TYR B 1 99 ? 1.291 -9.070 64.549 1.00 8.82 133 TYR B O 1
ATOM 2814 N N . GLN B 1 100 ? 2.328 -11.068 64.630 1.00 8.82 134 GLN B N 1
ATOM 2815 C CA . GLN B 1 100 ? 2.864 -10.898 63.283 1.00 10.08 134 GLN B CA 1
ATOM 2816 C C . GLN B 1 100 ? 1.767 -11.046 62.238 1.00 9.97 134 GLN B C 1
ATOM 2817 O O . GLN B 1 100 ? 1.724 -10.285 61.266 1.00 10.22 134 GLN B O 1
ATOM 2823 N N . GLU B 1 101 ? 0.862 -12.008 62.424 1.00 9.91 135 GLU B N 1
ATOM 2824 C CA A GLU B 1 101 ? -0.274 -12.109 61.515 0.48 10.93 135 GLU B CA 1
ATOM 2825 C CA B GLU B 1 101 ? -0.282 -12.115 61.523 0.52 10.88 135 GLU B CA 1
ATOM 2826 C C . GLU B 1 101 ? -1.110 -10.834 61.540 1.00 10.33 135 GLU B C 1
ATOM 2827 O O . GLU B 1 101 ? -1.522 -10.333 60.488 1.00 11.38 135 GLU B O 1
ATOM 2838 N N . LEU B 1 102 ? -1.353 -10.281 62.728 1.00 9.45 136 LEU B N 1
ATOM 2839 C CA . LEU B 1 102 ? -2.100 -9.027 62.812 1.00 10.19 136 LEU B CA 1
ATOM 2840 C C . LEU B 1 102 ? -1.367 -7.892 62.100 1.00 9.96 136 LEU B C 1
ATOM 2841 O O . LEU B 1 102 ? -1.984 -7.109 61.365 1.00 11.00 136 LEU B O 1
ATOM 2846 N N . ALA B 1 103 ? -0.054 -7.775 62.323 1.00 9.13 137 ALA B N 1
ATOM 2847 C CA . ALA B 1 103 ? 0.723 -6.722 61.672 1.00 9.44 137 ALA B CA 1
ATOM 2848 C C . ALA B 1 103 ? 0.644 -6.829 60.153 1.00 9.37 137 ALA B C 1
ATOM 2849 O O . ALA B 1 103 ? 0.575 -5.808 59.456 1.00 10.08 137 ALA B O 1
ATOM 2851 N N . ARG B 1 104 ? 0.678 -8.055 59.620 1.00 10.60 138 ARG B N 1
ATOM 2852 C CA . ARG B 1 104 ? 0.591 -8.227 58.172 1.00 11.84 138 ARG B CA 1
ATOM 2853 C C . ARG B 1 104 ? -0.776 -7.827 57.631 1.00 10.87 138 ARG B C 1
ATOM 2854 O O . ARG B 1 104 ? -0.863 -7.325 56.505 1.00 12.59 138 ARG B O 1
ATOM 2862 N N . ARG B 1 105 ? -1.847 -8.031 58.405 1.00 10.72 139 ARG B N 1
ATOM 2863 C CA . ARG B 1 105 ? -3.161 -7.547 57.991 1.00 11.73 139 ARG B CA 1
ATOM 2864 C C . ARG B 1 105 ? -3.184 -6.029 57.929 1.00 11.76 139 ARG B C 1
ATOM 2865 O O . ARG B 1 105 ? -3.700 -5.439 56.971 1.00 12.54 139 ARG B O 1
ATOM 2873 N N . THR B 1 106 ? -2.653 -5.380 58.965 1.00 11.20 140 THR B N 1
ATOM 2874 C CA . THR B 1 106 ? -2.563 -3.927 58.971 1.00 10.32 140 THR B CA 1
ATOM 2875 C C . THR B 1 106 ? -1.757 -3.427 57.777 1.00 9.88 140 THR B C 1
ATOM 2876 O O . THR B 1 106 ? -2.193 -2.518 57.061 1.00 10.64 140 THR B O 1
ATOM 2880 N N . GLY B 1 107 ? -0.602 -4.036 57.525 1.00 10.06 141 GLY B N 1
ATOM 2881 C CA . GLY B 1 107 ? 0.220 -3.706 56.382 1.00 10.87 141 GLY B CA 1
ATOM 2882 C C . GLY B 1 107 ? 1.138 -2.522 56.638 1.00 10.10 141 GLY B C 1
ATOM 2883 O O . GLY B 1 107 ? 0.934 -1.713 57.543 1.00 9.87 141 GLY B O 1
ATOM 2884 N N . LEU B 1 108 ? 2.157 -2.409 55.783 1.00 10.48 142 LEU B N 1
ATOM 2885 C CA . LEU B 1 108 ? 3.243 -1.464 56.022 1.00 10.47 142 LEU B CA 1
ATOM 2886 C C . LEU B 1 108 ? 2.761 -0.016 56.030 1.00 10.42 142 LEU B C 1
ATOM 2887 O O . LEU B 1 108 ? 3.148 0.771 56.902 1.00 10.43 142 LEU B O 1
ATOM 2892 N N . ASP B 1 109 ? 1.935 0.368 55.052 1.00 10.51 143 ASP B N 1
ATOM 2893 C CA . ASP B 1 109 ? 1.512 1.763 54.966 1.00 11.42 143 ASP B CA 1
ATOM 2894 C C . ASP B 1 109 ? 0.731 2.176 56.203 1.00 10.68 143 ASP B C 1
ATOM 2895 O O . ASP B 1 109 ? 1.070 3.162 56.872 1.00 11.01 143 ASP B O 1
ATOM 2900 N N . LEU B 1 110 ? -0.331 1.431 56.516 1.00 9.84 144 LEU B N 1
ATOM 2901 C CA . LEU B 1 110 ? -1.162 1.776 57.662 1.00 10.29 144 LEU B CA 1
ATOM 2902 C C . LEU B 1 110 ? -0.362 1.710 58.958 1.00 9.50 144 LEU B C 1
ATOM 2903 O O . LEU B 1 110 ? -0.479 2.593 59.814 1.00 10.12 144 LEU B O 1
ATOM 2908 N N . MET B 1 111 ? 0.485 0.688 59.109 1.00 9.32 145 MET B N 1
ATOM 2909 C CA . MET B 1 111 ? 1.290 0.601 60.326 1.00 9.93 145 MET B CA 1
ATOM 2910 C C . MET B 1 111 ? 2.175 1.829 60.496 1.00 10.07 145 MET B C 1
ATOM 2911 O O . MET B 1 111 ? 2.270 2.389 61.595 1.00 10.26 145 MET B O 1
ATOM 2916 N N . GLN B 1 112 ? 2.828 2.268 59.415 1.00 10.31 146 GLN B N 1
ATOM 2917 C CA . GLN B 1 112 ? 3.706 3.432 59.510 1.00 10.34 146 GLN B CA 1
ATOM 2918 C C . GLN B 1 112 ? 2.917 4.694 59.828 1.00 9.73 146 GLN B C 1
ATOM 2919 O O . GLN B 1 112 ? 3.337 5.504 60.663 1.00 10.48 146 GLN B O 1
ATOM 2925 N N . LYS B 1 113 ? 1.771 4.883 59.172 1.00 9.81 147 LYS B N 1
ATOM 2926 C CA . LYS B 1 113 ? 0.957 6.061 59.451 1.00 10.69 147 LYS B CA 1
ATOM 2927 C C . LYS B 1 113 ? 0.505 6.075 60.905 1.00 10.08 147 LYS B C 1
ATOM 2928 O O . LYS B 1 113 ? 0.507 7.126 61.557 1.00 10.73 147 LYS B O 1
ATOM 2934 N N . GLU B 1 114 ? 0.100 4.915 61.427 1.00 10.12 148 GLU B N 1
ATOM 2935 C CA . GLU B 1 114 ? -0.433 4.859 62.785 1.00 10.72 148 GLU B CA 1
ATOM 2936 C C . GLU B 1 114 ? 0.666 5.061 63.820 1.00 10.69 148 GLU B C 1
ATOM 2937 O O . GLU B 1 114 ? 0.482 5.802 64.794 1.00 11.52 148 GLU B O 1
ATOM 2943 N N . VAL B 1 115 ? 1.810 4.403 63.636 1.00 10.61 149 VAL B N 1
ATOM 2944 C CA . VAL B 1 115 ? 2.920 4.584 64.568 1.00 10.82 149 VAL B CA 1
ATOM 2945 C C . VAL B 1 115 ? 3.372 6.038 64.582 1.00 11.33 149 VAL B C 1
ATOM 2946 O O . VAL B 1 115 ? 3.670 6.603 65.644 1.00 12.17 149 VAL B O 1
ATOM 2950 N N . LYS B 1 116 ? 3.394 6.677 63.406 1.00 10.94 150 LYS B N 1
ATOM 2951 C CA . LYS B 1 116 ? 3.778 8.082 63.332 1.00 12.01 150 LYS B CA 1
ATOM 2952 C C . LYS B 1 116 ? 2.803 8.967 64.102 1.00 11.75 150 LYS B C 1
ATOM 2953 O O . LYS B 1 116 ? 3.218 9.800 64.916 1.00 12.57 150 LYS B O 1
ATOM 2959 N N . ARG B 1 117 ? 1.498 8.804 63.867 1.00 11.64 151 ARG B N 1
ATOM 2960 C CA . ARG B 1 117 ? 0.555 9.717 64.507 1.00 12.80 151 ARG B CA 1
ATOM 2961 C C . ARG B 1 117 ? 0.439 9.485 66.011 1.00 12.25 151 ARG B C 1
ATOM 2962 O O . ARG B 1 117 ? 0.061 10.407 66.742 1.00 13.83 151 ARG B O 1
ATOM 2970 N N . VAL B 1 118 ? 0.757 8.281 66.495 1.00 11.84 152 VAL B N 1
ATOM 2971 C CA . VAL B 1 118 ? 0.809 8.037 67.934 1.00 12.27 152 VAL B CA 1
ATOM 2972 C C . VAL B 1 118 ? 2.063 8.642 68.548 1.00 12.62 152 VAL B C 1
ATOM 2973 O O . VAL B 1 118 ? 2.094 8.914 69.752 1.00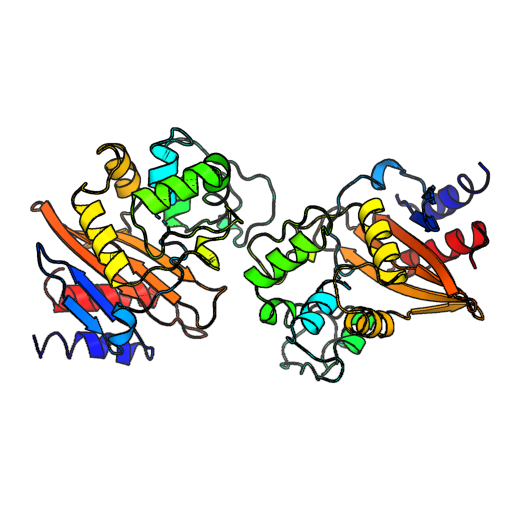 15.34 152 VAL B O 1
ATOM 2977 N N . GLY B 1 119 ? 3.090 8.882 67.742 1.00 12.68 153 GLY B N 1
ATOM 2978 C CA . GLY B 1 119 ? 4.344 9.410 68.253 1.00 14.14 153 GLY B CA 1
ATOM 2979 C C . GLY B 1 119 ? 5.106 8.410 69.096 1.00 14.84 153 GLY B C 1
ATOM 2980 O O . GLY B 1 119 ? 5.705 8.790 70.109 1.00 17.02 153 GLY B O 1
ATOM 2981 N N . PHE B 1 120 ? 5.089 7.139 68.707 1.00 13.81 154 PHE B N 1
ATOM 2982 C CA . PHE B 1 120 ? 5.671 6.066 69.514 1.00 12.50 154 PHE B CA 1
ATOM 2983 C C . PHE B 1 120 ? 7.167 5.964 69.233 1.00 12.99 154 PHE B C 1
ATOM 2984 O O . PHE B 1 120 ? 7.582 5.512 68.159 1.00 12.87 154 PHE B O 1
ATOM 2992 N N . GLY B 1 121 ? 7.978 6.374 70.203 1.00 12.67 155 GLY B N 1
ATOM 2993 C CA . GLY B 1 121 ? 9.421 6.295 70.050 1.00 13.52 155 GLY B CA 1
ATOM 2994 C C . GLY B 1 121 ? 9.911 7.091 68.858 1.00 13.64 155 GLY B C 1
ATOM 2995 O O . GLY B 1 121 ? 9.422 8.189 68.559 1.00 15.45 155 GLY B O 1
ATOM 2996 N N . ASN B 1 122 ? 10.899 6.532 68.159 1.00 12.56 156 ASN B N 1
ATOM 2997 C CA . ASN B 1 122 ? 11.425 7.195 66.972 1.00 13.26 156 ASN B CA 1
ATOM 2998 C C . ASN B 1 122 ? 10.494 7.090 65.770 1.00 13.63 156 ASN B C 1
ATOM 2999 O O . ASN B 1 122 ? 10.812 7.651 64.718 1.00 14.47 156 ASN B O 1
ATOM 3004 N N . MET B 1 123 ? 9.382 6.363 65.889 1.00 13.79 157 MET B N 1
ATOM 3005 C CA . MET B 1 123 ? 8.333 6.293 64.877 1.00 15.03 157 MET B CA 1
ATOM 3006 C C . MET B 1 123 ? 8.778 5.634 63.575 1.00 16.26 157 MET B C 1
ATOM 3007 O O . MET B 1 123 ? 8.068 5.729 62.569 1.00 18.31 157 MET B O 1
ATOM 3012 N N . ASN B 1 124 ? 9.926 4.961 63.555 1.00 15.98 158 ASN B N 1
ATOM 3013 C CA . ASN B 1 124 ? 10.469 4.394 62.322 1.00 16.63 158 ASN B CA 1
ATOM 3014 C C . ASN B 1 124 ? 10.215 2.892 62.304 1.00 14.33 158 ASN B C 1
ATOM 3015 O O . ASN B 1 124 ? 10.823 2.148 63.079 1.00 16.23 158 ASN B O 1
ATOM 3020 N N . ILE B 1 125 ? 9.344 2.433 61.402 1.00 13.58 159 ILE B N 1
ATOM 3021 C CA . ILE B 1 125 ? 9.106 0.996 61.276 1.00 13.23 159 ILE B CA 1
ATOM 3022 C C . ILE B 1 125 ? 9.870 0.359 60.126 1.00 12.55 159 ILE B C 1
ATOM 3023 O O . ILE B 1 125 ? 9.867 -0.878 60.009 1.00 12.51 159 ILE B O 1
ATOM 3028 N N . GLY B 1 126 ? 10.530 1.151 59.282 1.00 12.70 160 GLY B N 1
ATOM 3029 C CA . GLY B 1 126 ? 11.276 0.561 58.188 1.00 12.94 160 GLY B CA 1
ATOM 3030 C C . GLY B 1 126 ? 10.380 -0.083 57.140 1.00 12.27 160 GLY B C 1
ATOM 3031 O O . GLY B 1 126 ? 9.259 0.355 56.883 1.00 13.36 160 GLY B O 1
ATOM 3032 N N . THR B 1 127 ? 10.885 -1.158 56.535 1.00 11.93 161 THR B N 1
ATOM 3033 C CA . THR B 1 127 ? 10.204 -1.797 55.413 1.00 13.04 161 THR B CA 1
ATOM 3034 C C . THR B 1 127 ? 9.763 -3.233 55.685 1.00 13.08 161 THR B C 1
ATOM 3035 O O . THR B 1 127 ? 9.203 -3.874 54.786 1.00 14.25 161 THR B O 1
ATOM 3039 N N . GLN B 1 128 ? 9.971 -3.749 56.896 1.00 12.32 162 GLN B N 1
ATOM 3040 C CA . GLN B 1 128 ? 9.571 -5.107 57.263 1.00 13.10 162 GLN B CA 1
ATOM 3041 C C . GLN B 1 128 ? 8.475 -5.016 58.320 1.00 12.52 162 GLN B C 1
ATOM 3042 O O . GLN B 1 128 ? 8.763 -4.831 59.508 1.00 12.86 162 GLN B O 1
ATOM 3048 N N . VAL B 1 129 ? 7.218 -5.172 57.890 1.00 11.42 163 VAL B N 1
ATOM 3049 C CA . VAL B 1 129 ? 6.087 -4.944 58.787 1.00 10.80 163 VAL B CA 1
ATOM 3050 C C . VAL B 1 129 ? 5.968 -5.994 59.889 1.00 10.66 163 VAL B C 1
ATOM 3051 O O . VAL B 1 129 ? 5.256 -5.764 60.874 1.00 10.43 163 VAL B O 1
ATOM 3055 N N . ASP B 1 130 ? 6.634 -7.143 59.763 1.00 11.36 164 ASP B N 1
ATOM 3056 C CA . ASP B 1 130 ? 6.420 -8.232 60.708 1.00 11.70 164 ASP B CA 1
ATOM 3057 C C . ASP B 1 130 ? 7.523 -8.395 61.759 1.00 10.93 164 ASP B C 1
ATOM 3058 O O . ASP B 1 130 ? 7.449 -9.337 62.549 1.00 12.16 164 ASP B O 1
ATOM 3063 N N . ASN B 1 131 ? 8.533 -7.495 61.817 1.00 11.28 165 ASN B N 1
ATOM 3064 C CA . ASN B 1 131 ? 9.551 -7.671 62.853 1.00 11.61 1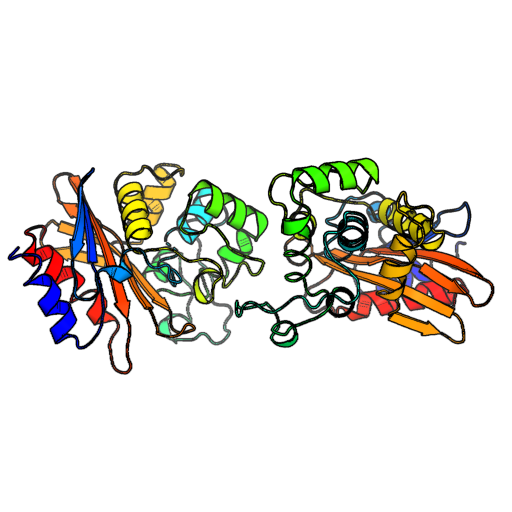65 ASN B CA 1
ATOM 3065 C C . ASN B 1 131 ? 10.176 -6.377 63.370 1.00 10.78 165 ASN B C 1
ATOM 3066 O O . ASN B 1 131 ? 11.158 -6.451 64.123 1.00 11.92 165 ASN B O 1
ATOM 3071 N N . PHE B 1 132 ? 9.661 -5.208 63.008 1.00 10.60 166 PHE B N 1
ATOM 3072 C CA . PHE B 1 132 ? 10.367 -3.965 63.283 1.00 11.36 166 PHE B CA 1
ATOM 3073 C C . PHE B 1 132 ? 10.450 -3.648 64.770 1.00 11.07 166 PHE B C 1
ATOM 3074 O O . PHE B 1 132 ? 11.303 -2.851 65.163 1.00 12.37 166 PHE B O 1
ATOM 3082 N N . TRP B 1 133 ? 9.581 -4.235 65.596 1.00 10.48 167 TRP B N 1
ATOM 3083 C CA . TRP B 1 133 ? 9.613 -4.027 67.040 1.00 10.16 167 TRP B CA 1
ATOM 3084 C C . TRP B 1 133 ? 10.571 -4.969 67.752 1.00 9.97 167 TRP B C 1
ATOM 3085 O O . TRP B 1 133 ? 10.840 -4.781 68.947 1.00 10.77 167 TRP B O 1
ATOM 3096 N N . LEU B 1 134 ? 11.102 -5.960 67.044 1.00 11.34 168 LEU B N 1
ATOM 3097 C CA . LEU B 1 134 ? 11.989 -6.954 67.617 1.00 12.10 168 LEU B CA 1
ATOM 3098 C C . LEU B 1 134 ? 13.451 -6.679 67.309 1.00 12.80 168 LEU B C 1
ATOM 3099 O O . LEU B 1 134 ? 14.305 -6.843 68.185 1.00 14.94 168 LEU B O 1
ATOM 3104 N N . VAL B 1 135 ? 13.756 -6.274 66.075 1.00 13.24 169 VAL B N 1
ATOM 3105 C CA . VAL B 1 135 ? 15.124 -6.114 65.604 1.00 14.25 169 VAL B CA 1
ATOM 3106 C C . VAL B 1 135 ? 15.425 -4.684 65.179 1.00 14.40 169 VAL B C 1
ATOM 3107 O O . VAL B 1 135 ? 16.477 -4.428 64.594 1.00 15.69 169 VAL B O 1
ATOM 3111 N N . GLY B 1 136 ? 14.528 -3.746 65.458 1.00 13.84 170 GLY B N 1
ATOM 3112 C CA . GLY B 1 136 ? 14.651 -2.407 64.908 1.00 13.49 170 GLY B CA 1
ATOM 3113 C C . GLY B 1 136 ? 14.008 -2.347 63.535 1.00 12.37 170 GLY B C 1
ATOM 3114 O O . GLY B 1 136 ? 13.651 -3.384 62.984 1.00 13.66 170 GLY B O 1
ATOM 3115 N N . PRO B 1 137 ? 13.898 -1.143 62.953 1.00 12.69 171 PRO B N 1
ATOM 3116 C CA . PRO B 1 137 ? 14.514 0.095 63.444 1.00 13.92 171 PRO B CA 1
ATOM 3117 C C . PRO B 1 137 ? 13.715 0.877 64.487 1.00 13.81 171 PRO B C 1
ATOM 3118 O O . PRO B 1 137 ? 14.180 1.924 64.938 1.00 13.97 171 PRO B O 1
ATOM 3122 N N . LEU B 1 138 ? 12.535 0.392 64.863 1.00 12.60 172 LEU B N 1
ATOM 3123 C CA . LEU B 1 138 ? 11.741 1.088 65.867 1.00 12.14 172 LEU B CA 1
ATOM 3124 C C . LEU B 1 138 ? 12.429 0.992 67.222 1.00 11.83 172 LEU B C 1
ATOM 3125 O O . LEU B 1 138 ? 12.773 -0.104 67.681 1.00 11.91 172 LEU B O 1
ATOM 3130 N N . LYS B 1 139 ? 12.638 2.141 67.858 1.00 11.93 173 LYS B N 1
ATOM 3131 C CA . LYS B 1 139 ? 13.214 2.190 69.191 1.00 12.39 173 LYS B CA 1
ATOM 3132 C C . LYS B 1 139 ? 12.493 3.255 69.998 1.00 12.25 173 LYS B C 1
ATOM 3133 O O . LYS B 1 139 ? 11.879 4.172 69.445 1.00 13.02 173 LYS B O 1
ATOM 3139 N N . ILE B 1 140 ? 12.584 3.125 71.322 1.00 11.44 174 ILE B N 1
ATOM 3140 C CA . ILE B 1 140 ? 11.835 3.973 72.240 1.00 11.65 174 ILE B CA 1
ATOM 3141 C C . ILE B 1 140 ? 12.588 4.015 73.563 1.00 11.34 174 ILE B C 1
ATOM 3142 O O . ILE B 1 140 ? 13.228 3.037 73.958 1.00 12.66 174 ILE B O 1
ATOM 3147 N N . THR B 1 141 ? 12.525 5.174 74.252 1.00 11.20 175 THR B N 1
ATOM 3148 C CA . THR B 1 141 ? 13.171 5.264 75.558 1.00 11.75 175 THR B CA 1
ATOM 3149 C C . THR B 1 141 ? 12.204 4.852 76.659 1.00 11.25 175 THR B C 1
ATOM 3150 O O . THR B 1 141 ? 10.983 4.858 76.464 1.00 11.34 175 THR B O 1
ATOM 3154 N N . PRO B 1 142 ? 12.718 4.501 77.844 1.00 11.06 176 PRO B N 1
ATOM 3155 C CA . PRO B 1 142 ? 11.810 4.231 78.975 1.00 11.71 176 PRO B CA 1
ATOM 3156 C C . PRO B 1 142 ? 10.920 5.407 79.342 1.00 11.84 176 PRO B C 1
ATOM 3157 O O . PRO B 1 142 ? 9.757 5.206 79.703 1.00 11.94 176 PRO B O 1
ATOM 3161 N N . ILE B 1 143 ? 11.426 6.639 79.249 1.00 11.95 177 ILE B N 1
ATOM 3162 C CA . ILE B 1 143 ? 10.563 7.793 79.492 1.00 13.67 177 ILE B CA 1
ATOM 3163 C C . ILE B 1 143 ? 9.437 7.849 78.463 1.00 13.00 177 ILE B C 1
ATOM 3164 O O . ILE B 1 143 ? 8.275 8.110 78.801 1.00 13.01 177 ILE B O 1
ATOM 3169 N N . GLN B 1 144 ? 9.755 7.588 77.197 1.00 13.35 178 GLN B N 1
ATOM 3170 C CA . GLN B 1 144 ? 8.709 7.568 76.181 1.00 13.03 178 GLN B CA 1
ATOM 3171 C C . GLN B 1 144 ? 7.703 6.451 76.439 1.00 12.48 178 GLN B C 1
ATOM 3172 O O . GLN B 1 144 ? 6.501 6.626 76.208 1.00 13.37 178 GLN B O 1
ATOM 3178 N N . GLU B 1 145 ? 8.168 5.294 76.928 1.00 11.49 179 GLU B N 1
ATOM 3179 C CA . GLU B 1 145 ? 7.228 4.217 77.247 1.00 11.47 179 GLU B CA 1
ATOM 3180 C C . GLU B 1 145 ? 6.313 4.588 78.409 1.00 11.85 179 GLU B C 1
ATOM 3181 O O . GLU B 1 145 ? 5.122 4.253 78.394 1.00 12.26 179 GLU B O 1
ATOM 3187 N N . VAL B 1 146 ? 6.838 5.281 79.426 1.00 11.93 180 VAL B N 1
ATOM 3188 C CA . VAL B 1 146 ? 5.969 5.669 80.539 1.00 13.32 180 VAL B CA 1
ATOM 3189 C C . VAL B 1 146 ? 4.967 6.729 80.101 1.00 13.07 180 VAL B C 1
ATOM 3190 O O . VAL B 1 146 ? 3.828 6.750 80.585 1.00 13.69 180 VAL B O 1
ATOM 3194 N N . ASN B 1 147 ? 5.361 7.618 79.182 1.00 14.79 181 ASN B N 1
ATOM 3195 C CA . ASN B 1 147 ? 4.413 8.590 78.651 1.00 15.90 181 ASN B CA 1
ATOM 3196 C C . ASN B 1 147 ? 3.299 7.895 77.883 1.00 14.23 181 ASN B C 1
ATOM 3197 O O . ASN B 1 147 ? 2.122 8.249 78.022 1.00 15.62 181 ASN B O 1
ATOM 3202 N N . PHE B 1 148 ? 3.654 6.896 77.070 1.00 14.53 182 PHE B N 1
ATOM 3203 C CA . PHE B 1 148 ? 2.653 6.098 76.373 1.00 13.45 182 PHE B CA 1
ATOM 3204 C C . PHE B 1 148 ? 1.730 5.404 77.367 1.00 12.73 182 PHE B C 1
ATOM 3205 O O . PHE B 1 148 ? 0.503 5.428 77.217 1.00 13.52 182 PHE B O 1
ATOM 3213 N N . ALA B 1 149 ? 2.309 4.789 78.403 1.00 12.71 183 ALA B N 1
ATOM 3214 C CA . ALA B 1 149 ? 1.500 4.081 79.390 1.00 12.89 183 ALA B CA 1
ATOM 3215 C C . ALA B 1 149 ? 0.543 5.023 80.110 1.00 13.24 183 ALA B C 1
ATOM 3216 O O . ALA B 1 149 ? -0.618 4.674 80.349 1.00 13.81 183 ALA B O 1
ATOM 3218 N N . ASP B 1 150 ? 1.013 6.216 80.477 1.00 13.98 184 ASP B N 1
ATOM 3219 C CA . ASP B 1 150 ? 0.138 7.144 81.185 1.00 14.51 184 ASP B CA 1
ATOM 3220 C C . ASP B 1 150 ? -0.970 7.668 80.276 1.00 14.10 184 ASP B C 1
ATOM 3221 O O . ASP B 1 150 ? -2.107 7.858 80.724 1.00 14.96 184 ASP B O 1
ATOM 3226 N N . ASP B 1 151 ? -0.665 7.899 78.993 1.00 15.13 185 ASP B N 1
ATOM 3227 C CA . ASP B 1 151 ? -1.721 8.272 78.053 1.00 15.68 185 ASP B CA 1
ATOM 3228 C C . ASP B 1 151 ? -2.749 7.154 77.916 1.00 14.14 185 ASP B C 1
ATOM 3229 O O . ASP B 1 151 ? -3.961 7.401 77.931 1.00 15.64 185 ASP B O 1
ATOM 3234 N N . PHE B 1 152 ? -2.277 5.915 77.777 1.00 13.98 186 PHE B N 1
ATOM 3235 C CA . PHE B 1 152 ? -3.165 4.762 77.673 1.00 13.12 186 PHE B CA 1
ATOM 3236 C C . PHE B 1 152 ? -4.027 4.637 78.928 1.00 13.66 186 PHE B C 1
ATOM 3237 O O . PHE B 1 152 ? -5.253 4.501 78.845 1.00 13.77 186 PHE B O 1
ATOM 3245 N N . ALA B 1 153 ? -3.398 4.719 80.104 1.00 13.78 187 ALA B N 1
ATOM 3246 C CA . ALA B 1 153 ? -4.130 4.625 81.369 1.00 14.69 187 ALA B CA 1
ATOM 3247 C C . ALA B 1 153 ? -5.267 5.636 81.450 1.00 14.91 187 ALA B C 1
ATOM 3248 O O . ALA B 1 153 ? -6.330 5.345 82.010 1.00 15.67 187 ALA B O 1
ATOM 3250 N N . ASN B 1 154 ? -5.061 6.825 80.896 1.00 16.05 188 ASN B N 1
ATOM 3251 C CA . ASN B 1 154 ? -6.024 7.912 80.998 1.00 17.38 188 ASN B CA 1
ATOM 3252 C C . ASN B 1 154 ? -6.831 8.108 79.723 1.00 16.70 188 ASN B C 1
ATOM 3253 O O . ASN B 1 154 ? -7.511 9.131 79.580 1.00 17.81 188 ASN B O 1
ATOM 3258 N N . ASN B 1 155 ? -6.788 7.137 78.809 1.00 16.63 189 ASN B N 1
ATOM 3259 C CA . ASN B 1 155 ? -7.564 7.164 77.567 1.00 16.69 189 ASN B CA 1
ATOM 3260 C C . ASN B 1 155 ? -7.241 8.376 76.697 1.00 17.44 189 ASN B C 1
ATOM 3261 O O . ASN B 1 155 ? -8.099 8.871 75.964 1.00 19.55 189 ASN B O 1
ATOM 3266 N N . ARG B 1 156 ? -5.992 8.842 76.750 1.00 16.58 190 ARG B N 1
ATOM 3267 C CA . ARG B 1 156 ? -5.557 9.996 75.976 1.00 17.58 190 ARG B CA 1
ATOM 3268 C C . ARG B 1 156 ? -4.886 9.626 74.658 1.00 17.00 190 ARG B C 1
ATOM 3269 O O . ARG B 1 156 ? -4.553 10.526 73.881 1.00 18.64 190 ARG B O 1
ATOM 3277 N N . LEU B 1 157 ? -4.664 8.341 74.390 1.00 16.20 191 LEU B N 1
ATOM 3278 C CA . LEU B 1 157 ? -4.126 7.952 73.096 1.00 14.98 191 LEU B CA 1
ATOM 3279 C C . LEU B 1 157 ? -5.120 8.316 71.991 1.00 14.45 191 LEU B C 1
ATOM 3280 O O . LEU B 1 157 ? -6.332 8.378 72.225 1.00 15.23 191 LEU B O 1
ATOM 3285 N N . PRO B 1 158 ? -4.623 8.576 70.737 1.00 14.71 192 PRO B N 1
ATOM 3286 C CA . PRO B 1 158 ? -5.529 8.963 69.638 1.00 14.31 192 PRO B CA 1
ATOM 3287 C C . PRO B 1 158 ? -6.233 7.766 69.005 1.00 14.45 192 PRO B C 1
ATOM 3288 O O . PRO B 1 158 ? -6.124 7.499 67.799 1.00 15.03 192 PRO B O 1
ATOM 3292 N N . PHE B 1 159 ? -6.953 7.024 69.843 1.00 13.69 193 PHE B N 1
ATOM 3293 C CA . PHE B 1 159 ? -7.807 5.925 69.436 1.00 13.73 193 PHE B CA 1
ATOM 3294 C C . PHE B 1 159 ? -9.149 6.121 70.118 1.00 14.13 193 PHE B C 1
ATOM 3295 O O . PHE B 1 159 ? -9.262 6.868 71.095 1.00 15.12 193 PHE B O 1
ATOM 3303 N N . LYS B 1 160 ? -10.169 5.449 69.597 1.00 14.40 194 LYS B N 1
ATOM 3304 C CA . LYS B 1 160 ? -11.474 5.499 70.239 1.00 16.32 194 LYS B CA 1
ATOM 3305 C C . LYS B 1 160 ? -11.374 4.976 71.666 1.00 15.91 194 LYS B C 1
ATOM 3306 O O . LYS B 1 160 ? -10.550 4.111 71.981 1.00 14.93 194 LYS B O 1
ATOM 3312 N N . LEU B 1 161 ? -12.229 5.516 72.536 1.00 16.68 195 LEU B N 1
ATOM 3313 C CA . LEU B 1 161 ? -12.280 5.041 73.913 1.00 17.40 195 LEU B CA 1
ATOM 3314 C C . LEU B 1 161 ? -12.523 3.538 73.961 1.00 16.91 195 LEU B C 1
ATOM 3315 O O . LEU B 1 161 ? -11.880 2.822 74.737 1.00 16.61 195 LEU B O 1
ATOM 3320 N N . GLU B 1 162 ? -13.421 3.038 73.105 1.00 17.05 196 GLU B N 1
ATOM 3321 C CA . GLU B 1 162 ? -13.728 1.609 73.089 1.00 17.75 196 GLU B CA 1
ATOM 3322 C C . GLU B 1 162 ? -12.506 0.776 72.716 1.00 15.33 196 GLU B C 1
ATOM 3323 O O . GLU B 1 162 ? -12.309 -0.321 73.253 1.00 15.55 196 GLU B O 1
ATOM 3329 N N . THR B 1 163 ? -11.681 1.274 71.792 1.00 14.20 197 THR B N 1
ATOM 3330 C CA . THR B 1 163 ? -10.472 0.551 71.405 1.00 13.24 197 THR B CA 1
ATOM 3331 C C . THR B 1 163 ? -9.502 0.453 72.574 1.00 11.55 197 THR B C 1
ATOM 3332 O O . THR B 1 163 ? -8.940 -0.619 72.846 1.00 11.63 197 THR B O 1
ATOM 3336 N N . GLN B 1 164 ? -9.297 1.567 73.282 1.00 12.45 198 GLN B N 1
ATOM 3337 C CA . GLN B 1 164 ? -8.397 1.555 74.427 1.00 12.64 198 GLN B CA 1
ATOM 3338 C C . GLN B 1 164 ? -8.912 0.629 75.521 1.00 11.83 198 GLN B C 1
ATOM 3339 O O . GLN B 1 164 ? -8.141 -0.137 76.110 1.00 12.09 198 GLN B O 1
ATOM 3345 N N . GLU B 1 165 ? -10.225 0.645 75.771 1.00 13.32 199 GLU B N 1
ATOM 3346 C CA . GLU B 1 165 ? -10.793 -0.238 76.786 1.00 14.00 199 GLU B CA 1
ATOM 3347 C C . GLU B 1 165 ? -10.637 -1.708 76.402 1.00 13.69 199 GLU B C 1
ATOM 3348 O O . GLU B 1 165 ? -10.373 -2.556 77.265 1.00 14.07 199 GLU B O 1
ATOM 3354 N N . GLU B 1 166 ? -10.797 -2.028 75.111 1.00 13.42 200 GLU B N 1
ATOM 3355 C CA . GLU B 1 166 ? -10.660 -3.411 74.655 1.00 13.92 200 GLU B CA 1
ATOM 3356 C C . GLU B 1 166 ? -9.253 -3.934 74.899 1.00 11.87 200 GLU B C 1
ATOM 3357 O O . GLU B 1 166 ? -9.072 -5.081 75.324 1.00 12.30 200 GLU B O 1
ATOM 3363 N N . VAL B 1 167 ? -8.244 -3.124 74.599 1.00 10.78 201 VAL B N 1
ATOM 3364 C CA . VAL B 1 167 ? -6.877 -3.587 74.784 1.00 10.42 201 VAL B CA 1
ATOM 3365 C C . VAL B 1 167 ? -6.508 -3.608 76.264 1.00 10.59 201 VAL B C 1
ATOM 3366 O O . VAL B 1 167 ? -5.805 -4.516 76.722 1.00 10.33 201 VAL B O 1
ATOM 3370 N N . LYS B 1 168 ? -6.995 -2.629 77.037 1.00 10.49 202 LYS B N 1
ATOM 3371 C CA . LYS B 1 168 ? -6.774 -2.633 78.480 1.00 11.52 202 LYS B CA 1
ATOM 3372 C C . LYS B 1 168 ? -7.200 -3.958 79.103 1.00 12.09 202 LYS B C 1
ATOM 3373 O O . LYS B 1 168 ? -6.499 -4.509 79.960 1.00 12.72 202 LYS B O 1
ATOM 3379 N N . LYS B 1 169 ? -8.345 -4.493 78.673 1.00 12.07 203 LYS B N 1
ATOM 3380 C CA . LYS B 1 169 ? -8.844 -5.752 79.217 1.00 13.66 203 LYS B CA 1
ATOM 3381 C C . LYS B 1 169 ? -7.893 -6.918 78.979 1.00 13.26 203 LYS B C 1
ATOM 3382 O O . LYS B 1 169 ? -7.959 -7.916 79.705 1.00 16.06 203 LYS B O 1
ATOM 3388 N N . MET B 1 170 ? -7.016 -6.817 77.983 1.00 11.90 204 MET B N 1
ATOM 3389 C CA . MET B 1 170 ? -6.059 -7.873 77.687 1.00 11.51 204 MET B CA 1
ATOM 3390 C C . MET B 1 170 ? -4.811 -7.812 78.555 1.00 11.21 204 MET B C 1
ATOM 3391 O O . MET B 1 170 ? -3.971 -8.710 78.448 1.00 12.04 204 MET B O 1
ATOM 3396 N N . LEU B 1 171 ? -4.660 -6.778 79.386 1.00 11.72 205 LEU B N 1
ATOM 3397 C CA . LEU B 1 171 ? -3.391 -6.444 80.023 1.00 11.02 205 LEU B CA 1
ATOM 3398 C C . LEU B 1 171 ? -3.410 -6.604 81.541 1.00 12.40 205 LEU B C 1
ATOM 3399 O O . LEU B 1 171 ? -2.435 -6.232 82.202 1.00 12.49 205 LEU B O 1
ATOM 3404 N N . LEU B 1 172 ? -4.488 -7.128 82.116 1.00 13.62 206 LEU B N 1
ATOM 3405 C CA . LEU B 1 172 ? -4.554 -7.288 83.566 1.00 15.04 206 LEU B CA 1
ATOM 3406 C C . LEU B 1 172 ? -3.694 -8.477 83.982 1.00 15.75 206 LEU B C 1
ATOM 3407 O O . LEU B 1 172 ? -4.055 -9.633 83.735 1.00 17.28 206 LEU B O 1
ATOM 3412 N N . ILE B 1 173 ? -2.553 -8.203 84.615 1.00 16.59 207 ILE B N 1
ATOM 3413 C CA . ILE B 1 173 ? -1.604 -9.254 84.964 1.00 17.99 207 ILE B CA 1
ATOM 3414 C C . ILE B 1 173 ? -1.544 -9.567 86.456 1.00 19.70 207 ILE B C 1
ATOM 3415 O O . ILE B 1 173 ? -1.074 -10.657 86.821 1.00 21.03 207 ILE B O 1
ATOM 3420 N N . LYS B 1 174 ? -1.988 -8.664 87.326 1.00 20.11 208 LYS B N 1
ATOM 3421 C CA . LYS B 1 174 ? -1.771 -8.846 88.755 1.00 22.45 208 LYS B CA 1
ATOM 3422 C C . LYS B 1 174 ? -2.722 -7.930 89.506 1.00 22.95 208 LYS B C 1
ATOM 3423 O O . LYS B 1 174 ? -3.127 -6.885 88.993 1.00 22.68 208 LYS B O 1
ATOM 3429 N N . GLU B 1 175 ? -3.077 -8.331 90.723 1.00 25.20 209 GLU B N 1
ATOM 3430 C CA . GLU B 1 175 ? -3.825 -7.453 91.609 1.00 26.92 209 GLU B CA 1
ATOM 3431 C C . GLU B 1 175 ? -3.281 -7.567 93.023 1.00 28.89 209 GLU B C 1
ATOM 3432 O O . GLU B 1 175 ? -3.018 -8.673 93.505 1.00 29.78 209 GLU B O 1
ATOM 3438 N N . PHE B 1 176 ? -3.098 -6.421 93.670 1.00 29.87 210 PHE B N 1
ATOM 3439 C CA . PHE B 1 176 ? -2.751 -6.338 95.085 1.00 31.96 210 PHE B CA 1
ATOM 3440 C C . PHE B 1 176 ? -3.960 -5.711 95.772 1.00 34.43 210 PHE B C 1
ATOM 3441 O O . PHE B 1 176 ? -4.091 -4.487 95.814 1.00 34.73 210 PHE B O 1
ATOM 3449 N N . ASN B 1 177 ? -4.849 -6.568 96.289 1.00 37.09 211 ASN B N 1
ATOM 3450 C CA . ASN B 1 177 ? -6.024 -6.191 97.075 1.00 38.37 211 ASN B CA 1
ATOM 3451 C C . ASN B 1 177 ? -6.640 -4.850 96.679 1.00 37.78 211 ASN B C 1
ATOM 3452 O O . ASN B 1 177 ? -6.526 -3.867 97.418 1.00 37.53 211 ASN B O 1
ATOM 3457 N N . GLY B 1 178 ? -7.277 -4.790 95.509 1.00 37.47 212 GLY B N 1
ATOM 3458 C CA . GLY B 1 178 ? -7.883 -3.565 95.034 1.00 36.68 212 GLY B CA 1
ATOM 3459 C C . GLY B 1 178 ? -7.006 -2.703 94.149 1.00 35.71 212 GLY B C 1
ATOM 3460 O O . GLY B 1 178 ? -7.512 -1.745 93.550 1.00 36.90 212 GLY B O 1
ATOM 3461 N N . SER B 1 179 ? -5.712 -3.001 94.049 1.00 32.78 213 SER B N 1
ATOM 3462 C CA . SER B 1 179 ? -4.803 -2.305 93.143 1.00 30.68 213 SER B CA 1
ATOM 3463 C C . SER B 1 179 ? -4.495 -3.252 91.992 1.00 28.22 213 SER B C 1
ATOM 3464 O O . SER B 1 179 ? -3.847 -4.285 92.191 1.00 29.68 213 SER B O 1
ATOM 3467 N N . LYS B 1 180 ? -4.946 -2.900 90.791 1.00 23.67 214 LYS B N 1
ATOM 3468 C CA . LYS B 1 180 ? -4.771 -3.747 89.620 1.00 21.58 214 LYS B CA 1
ATOM 3469 C C . LYS B 1 180 ? -3.587 -3.273 88.791 1.00 20.66 214 LYS B C 1
ATOM 3470 O O . LYS B 1 180 ? -3.354 -2.068 88.647 1.00 21.83 214 LYS B O 1
ATOM 3476 N N . ILE B 1 181 ? -2.835 -4.229 88.254 1.00 18.58 215 ILE B N 1
ATOM 3477 C CA . ILE B 1 181 ? -1.680 -3.949 87.407 1.00 17.54 215 ILE B CA 1
ATOM 3478 C C . ILE B 1 181 ? -2.069 -4.272 85.973 1.00 15.68 215 ILE B C 1
ATOM 3479 O O . ILE B 1 181 ? -2.333 -5.435 85.642 1.00 16.57 215 ILE B O 1
ATOM 3484 N N . TYR B 1 182 ? -2.098 -3.250 85.123 1.00 14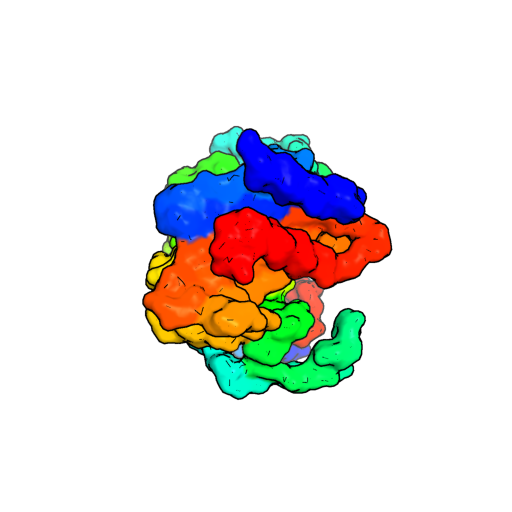.28 216 TYR B N 1
ATOM 3485 C CA . TYR B 1 182 ? -2.280 -3.410 83.685 1.00 13.47 216 TYR B CA 1
ATOM 3486 C C . TYR B 1 182 ? -0.925 -3.149 83.052 1.00 13.21 216 TYR B C 1
ATOM 3487 O O . TYR B 1 182 ? -0.417 -2.029 83.125 1.00 13.88 216 TYR B O 1
ATOM 3496 N N . ALA B 1 183 ? -0.338 -4.164 82.427 1.00 11.43 217 ALA B N 1
ATOM 3497 C CA . ALA B 1 183 ? 1.019 -3.985 81.927 1.00 11.19 217 ALA B CA 1
ATOM 3498 C C . ALA B 1 183 ? 1.350 -5.056 80.902 1.00 10.78 217 ALA B C 1
ATOM 3499 O O . ALA B 1 183 ? 0.688 -6.094 80.824 1.00 12.00 217 ALA B O 1
ATOM 3501 N N . LYS B 1 184 ? 2.393 -4.789 80.116 1.00 10.36 218 LYS B N 1
ATOM 3502 C CA . LYS B 1 184 ? 2.908 -5.735 79.133 1.00 9.79 218 LYS B CA 1
ATOM 3503 C C . LYS B 1 184 ? 4.416 -5.869 79.284 1.00 10.13 218 LYS B C 1
ATOM 3504 O O . LYS B 1 184 ? 5.137 -4.865 79.343 1.00 10.61 218 LYS B O 1
ATOM 3510 N N . SER B 1 185 ? 4.889 -7.109 79.318 1.00 9.64 219 SER B N 1
ATOM 3511 C CA . SER B 1 185 ? 6.313 -7.389 79.379 1.00 10.06 219 SER B CA 1
ATOM 3512 C C . SER B 1 185 ? 6.932 -7.359 77.984 1.00 10.31 219 SER B C 1
ATOM 3513 O O . SER B 1 185 ? 6.258 -7.518 76.960 1.00 10.47 219 SER B O 1
ATOM 3516 N N . GLY B 1 186 ? 8.238 -7.166 77.958 1.00 10.01 220 GLY B N 1
ATOM 3517 C CA . GLY B 1 186 ? 9.000 -7.285 76.731 1.00 10.92 220 GLY B CA 1
ATOM 3518 C C . GLY B 1 186 ? 10.362 -7.870 77.026 1.00 11.71 220 GLY B C 1
ATOM 3519 O O . GLY B 1 186 ? 10.942 -7.645 78.092 1.00 11.29 220 GLY B O 1
ATOM 3520 N N . TRP B 1 187 ? 10.873 -8.636 76.065 1.00 11.90 221 TRP B N 1
ATOM 3521 C CA . TRP B 1 187 ? 12.213 -9.209 76.185 1.00 13.21 221 TRP B CA 1
ATOM 3522 C C . TRP B 1 187 ? 12.809 -9.251 74.782 1.00 13.11 221 TRP B C 1
ATOM 3523 O O . TRP B 1 187 ? 12.451 -10.115 73.974 1.00 15.05 221 TRP B O 1
ATOM 3534 N N . GLY B 1 188 ? 13.707 -8.310 74.501 1.00 13.15 222 GLY B N 1
ATOM 3535 C CA . GLY B 1 188 ? 14.392 -8.284 73.227 1.00 14.35 222 GLY B CA 1
ATOM 3536 C C . GLY B 1 188 ? 15.555 -9.247 73.237 1.00 15.41 222 GLY B C 1
ATOM 3537 O O . GLY B 1 188 ? 16.629 -8.927 73.756 1.00 17.01 222 GLY B O 1
ATOM 3538 N N . MET B 1 189 ? 15.348 -10.441 72.687 1.00 17.63 223 MET B N 1
ATOM 3539 C CA . MET B 1 189 ? 16.373 -11.477 72.695 1.00 20.46 223 MET B CA 1
ATOM 3540 C C . MET B 1 189 ? 17.246 -11.464 71.451 1.00 21.84 223 MET B C 1
ATOM 3541 O O . MET B 1 189 ? 18.296 -12.117 71.444 1.00 23.71 223 MET B O 1
ATOM 3546 N N . ASP B 1 190 ? 16.840 -10.750 70.404 1.00 22.79 224 ASP B N 1
ATOM 3547 C CA . ASP B 1 190 ? 17.585 -10.709 69.155 1.00 25.48 224 ASP B CA 1
ATOM 3548 C C . ASP B 1 190 ? 18.416 -9.442 69.013 1.00 25.22 224 ASP B C 1
ATOM 3549 O O . ASP B 1 190 ? 18.923 -9.163 67.923 1.00 27.38 224 ASP B O 1
ATOM 3554 N N . VAL B 1 191 ? 18.566 -8.679 70.093 1.00 23.54 225 VAL B N 1
ATOM 3555 C CA . VAL B 1 191 ? 19.458 -7.531 70.153 1.00 22.98 225 VAL B CA 1
ATOM 3556 C C . VAL B 1 191 ? 20.474 -7.781 71.260 1.00 24.38 225 VAL B C 1
ATOM 3557 O O . VAL B 1 191 ? 20.275 -8.627 72.135 1.00 24.66 225 VAL B O 1
ATOM 3561 N N . THR B 1 192 ? 21.579 -7.041 71.206 1.00 24.95 226 THR B N 1
ATOM 3562 C CA . THR B 1 192 ? 22.640 -7.177 72.207 1.00 27.15 226 THR B CA 1
ATOM 3563 C C . THR B 1 192 ? 23.137 -5.830 72.731 1.00 26.67 226 THR B C 1
ATOM 3564 O O . THR B 1 192 ? 23.497 -4.957 71.942 1.00 28.45 226 THR B O 1
ATOM 3568 N N . PRO B 1 193 ? 23.146 -5.652 74.065 1.00 24.38 227 PRO B N 1
ATOM 3569 C CA . PRO B 1 193 ? 22.651 -6.598 75.075 1.00 23.38 227 PRO B CA 1
ATOM 3570 C C . PRO B 1 193 ? 21.139 -6.802 74.974 1.00 20.52 227 PRO B C 1
ATOM 3571 O O . PRO B 1 193 ? 20.448 -6.010 74.328 1.00 20.74 227 PRO B O 1
ATOM 3575 N N . GLN B 1 194 ? 20.636 -7.867 75.585 1.00 18.82 228 GLN B N 1
ATOM 3576 C CA . GLN B 1 194 ? 19.199 -8.092 75.598 1.00 17.81 228 GLN B CA 1
ATOM 3577 C C . GLN B 1 194 ? 18.520 -7.082 76.518 1.00 16.83 228 GLN B C 1
ATOM 3578 O O . GLN B 1 194 ? 19.087 -6.646 77.527 1.00 17.12 228 GLN B O 1
ATOM 3584 N N . VAL B 1 195 ? 17.297 -6.697 76.157 1.00 15.08 229 VAL B N 1
ATOM 3585 C CA . VAL B 1 195 ? 16.543 -5.681 76.885 1.00 13.76 229 VAL B CA 1
ATOM 3586 C C . VAL B 1 195 ? 15.285 -6.309 77.469 1.00 12.70 229 VAL B C 1
ATOM 3587 O O . VAL B 1 195 ? 14.572 -7.048 76.779 1.00 13.88 229 VAL B O 1
ATOM 3591 N N . GLY B 1 196 ? 15.026 -6.026 78.741 1.00 11.91 230 GLY B N 1
ATOM 3592 C CA . GLY B 1 196 ? 13.806 -6.456 79.410 1.00 11.83 230 GLY B CA 1
ATOM 3593 C C . GLY B 1 196 ? 12.951 -5.256 79.774 1.00 11.22 230 GLY B C 1
ATOM 3594 O O . GLY B 1 196 ? 13.464 -4.227 80.230 1.00 11.87 230 GLY B O 1
ATOM 3595 N N . TRP B 1 197 ? 11.645 -5.404 79.585 1.00 9.95 231 TRP B N 1
ATOM 3596 C CA . TRP B 1 197 ? 10.690 -4.343 79.849 1.00 9.64 231 TRP B CA 1
ATOM 3597 C C . TRP B 1 197 ? 9.526 -4.863 80.680 1.00 9.70 231 TRP B C 1
ATOM 3598 O O . TRP B 1 197 ? 9.096 -6.011 80.530 1.00 9.87 231 TRP B O 1
ATOM 3609 N N . LEU B 1 198 ? 8.968 -3.979 81.504 1.00 9.35 232 LEU B N 1
ATOM 3610 C CA . LEU B 1 198 ? 7.599 -4.130 82.000 1.00 9.77 232 LEU B CA 1
ATOM 3611 C C . LEU B 1 198 ? 6.994 -2.736 82.062 1.00 9.62 232 LEU B C 1
ATOM 3612 O O . LEU B 1 198 ? 7.443 -1.903 82.855 1.00 10.65 232 LEU B O 1
ATOM 3617 N N . THR B 1 199 ? 5.979 -2.486 81.233 1.00 9.69 233 THR B N 1
ATOM 3618 C CA . THR B 1 199 ? 5.416 -1.154 81.066 1.00 9.76 233 THR B CA 1
ATOM 3619 C C . THR B 1 199 ? 3.911 -1.221 81.252 1.00 10.24 233 THR B C 1
ATOM 3620 O O . THR B 1 199 ? 3.247 -2.075 80.658 1.00 11.21 233 THR B O 1
ATOM 3624 N N . GLY B 1 200 ? 3.369 -0.319 82.061 1.00 10.65 234 GLY B N 1
ATOM 3625 C CA . GLY B 1 200 ? 1.936 -0.272 82.251 1.00 11.12 234 GLY B CA 1
ATOM 3626 C C . GLY B 1 200 ? 1.548 0.711 83.332 1.00 12.03 234 GLY B C 1
ATOM 3627 O O . GLY B 1 200 ? 2.175 1.768 83.469 1.00 12.35 234 GLY B O 1
ATOM 3628 N N . TRP B 1 201 ? 0.521 0.382 84.112 1.00 12.30 235 TRP B N 1
ATOM 3629 C CA . TRP B 1 201 ? 0.113 1.281 85.179 1.00 14.30 235 TRP B CA 1
ATOM 3630 C C . TRP B 1 201 ? -0.548 0.504 86.305 1.00 14.85 235 TRP B C 1
ATOM 3631 O O . TRP B 1 201 ? -1.002 -0.631 86.131 1.00 15.10 235 TRP B O 1
ATOM 3642 N N . VAL B 1 202 ? -0.562 1.139 87.474 1.00 15.48 236 VAL B N 1
ATOM 3643 C CA . VAL B 1 202 ? -1.338 0.691 88.623 1.00 17.21 236 VAL B CA 1
ATOM 3644 C C . VAL B 1 202 ? -2.657 1.444 88.616 1.00 18.66 236 VAL B C 1
ATOM 3645 O O . VAL B 1 202 ? -2.680 2.675 88.496 1.00 18.90 236 VAL B O 1
ATOM 3649 N N . GLU B 1 203 ? -3.756 0.707 88.750 1.00 18.72 237 GLU B N 1
ATOM 3650 C CA . GLU B 1 203 ? -5.092 1.286 88.821 1.00 21.54 237 GLU B CA 1
ATOM 3651 C C . GLU B 1 203 ? -5.667 0.973 90.195 1.00 23.40 237 GLU B C 1
ATOM 3652 O O . GLU B 1 203 ? -5.952 -0.188 90.508 1.00 22.83 237 GLU B O 1
ATOM 3658 N N . LYS B 1 204 ? -5.836 2.005 91.013 1.00 25.86 238 LYS B N 1
ATOM 3659 C CA . LYS B 1 204 ? -6.403 1.808 92.335 1.00 29.43 238 LYS B CA 1
ATOM 3660 C C . LYS B 1 204 ? -7.926 1.779 92.255 1.00 31.14 238 LYS B C 1
ATOM 3661 O O . LYS B 1 204 ? -8.538 2.271 91.303 1.00 29.60 238 LYS B O 1
ATOM 3667 N N . SER B 1 205 ? -8.540 1.185 93.281 1.00 33.85 239 SER B N 1
ATOM 3668 C CA . SER B 1 205 ? -9.984 0.977 93.266 1.00 36.81 239 SER B CA 1
ATOM 3669 C C . SER B 1 205 ? -10.769 2.281 93.174 1.00 37.68 239 SER B C 1
ATOM 3670 O O . SER B 1 205 ? -11.941 2.259 92.782 1.00 37.91 239 SER B O 1
ATOM 3673 N N . ASN B 1 206 ? -10.153 3.412 93.511 1.00 37.75 240 ASN B N 1
ATOM 3674 C CA . ASN B 1 206 ? -10.809 4.711 93.441 1.00 38.29 240 ASN B CA 1
ATOM 3675 C C . ASN B 1 206 ? -10.610 5.415 92.104 1.00 37.77 240 ASN B C 1
ATOM 3676 O O . ASN B 1 206 ? -11.171 6.496 91.901 1.00 38.51 240 ASN B O 1
ATOM 3681 N N . GLY B 1 207 ? -9.821 4.846 91.198 1.00 36.32 241 GLY B N 1
ATOM 3682 C CA . GLY B 1 207 ? -9.567 5.457 89.913 1.00 35.34 241 GLY B CA 1
ATOM 3683 C C . GLY B 1 207 ? -8.211 6.116 89.771 1.00 34.51 241 GLY B C 1
ATOM 3684 O O . GLY B 1 207 ? -7.846 6.492 88.650 1.00 35.58 241 GLY B O 1
ATOM 3685 N N . GLU B 1 208 ? -7.463 6.276 90.863 1.00 33.22 242 GLU B N 1
ATOM 3686 C CA . GLU B 1 208 ? -6.102 6.791 90.764 1.00 31.95 242 GLU B CA 1
ATOM 3687 C C . GLU B 1 208 ? -5.255 5.862 89.901 1.00 29.85 242 GLU B C 1
ATOM 3688 O O . GLU B 1 208 ? -5.323 4.636 90.026 1.00 29.73 242 GLU B O 1
ATOM 3694 N N . LYS B 1 209 ? -4.453 6.455 89.018 1.00 27.02 243 LYS B N 1
ATOM 3695 C CA . LYS B 1 209 ? -3.614 5.707 88.091 1.00 24.70 243 LYS B CA 1
ATOM 3696 C C . LYS B 1 209 ? -2.194 6.238 88.166 1.00 22.62 243 LYS B C 1
ATOM 3697 O O . LYS B 1 209 ? -1.977 7.453 88.116 1.00 23.63 243 LYS B O 1
ATOM 3703 N N . VAL B 1 210 ? -1.232 5.329 88.289 1.00 20.09 244 VAL B N 1
ATOM 3704 C CA . VAL B 1 210 ? 0.184 5.673 88.318 1.00 18.82 244 VAL B CA 1
ATOM 3705 C C . VAL B 1 210 ? 0.882 4.796 87.289 1.00 17.06 244 VAL B C 1
ATOM 3706 O O . VAL B 1 210 ? 0.852 3.565 87.403 1.00 17.36 244 VAL B O 1
ATOM 3710 N N . ALA B 1 211 ? 1.506 5.422 86.294 1.00 15.23 245 ALA B N 1
ATOM 3711 C CA . ALA B 1 211 ? 2.149 4.685 85.213 1.00 14.20 245 ALA B CA 1
ATOM 3712 C C . ALA B 1 211 ? 3.596 4.365 85.565 1.00 13.63 245 ALA B C 1
ATOM 3713 O O . ALA B 1 211 ? 4.232 5.066 86.359 1.00 14.90 245 ALA B O 1
ATOM 3715 N N . PHE B 1 212 ? 4.115 3.295 84.964 1.00 12.75 246 PHE B N 1
ATOM 3716 C CA . PHE B 1 212 ? 5.496 2.893 85.205 1.00 12.17 246 PHE B CA 1
ATOM 3717 C C . PHE B 1 212 ? 6.077 2.235 83.962 1.00 11.57 246 PHE B C 1
ATOM 3718 O O . PHE B 1 212 ? 5.356 1.667 83.138 1.00 11.27 246 PHE B O 1
ATOM 3726 N N . SER B 1 213 ? 7.403 2.298 83.847 1.00 11.04 247 SER B N 1
ATOM 3727 C CA . SER B 1 213 ? 8.127 1.528 82.839 1.00 11.48 247 SER B CA 1
ATOM 3728 C C . SER B 1 213 ? 9.450 1.079 83.440 1.00 11.62 247 SER B C 1
ATOM 3729 O O . SER B 1 213 ? 10.313 1.910 83.748 1.00 12.28 247 SER B O 1
ATOM 3732 N N . LEU B 1 214 ? 9.596 -0.228 83.627 1.00 10.79 248 LEU B N 1
ATOM 3733 C CA . LEU B 1 214 ? 10.863 -0.816 84.019 1.00 11.54 248 LEU B CA 1
ATOM 3734 C C . LEU B 1 214 ? 11.623 -1.251 82.775 1.00 10.43 248 LEU B C 1
ATOM 3735 O O . LEU B 1 214 ? 11.046 -1.838 81.854 1.00 10.89 248 LEU B O 1
ATOM 3740 N N . ASN B 1 215 ? 12.921 -0.957 82.760 1.00 10.84 249 ASN B N 1
ATOM 3741 C CA . ASN B 1 215 ? 13.800 -1.292 81.648 1.00 10.84 249 ASN B CA 1
ATOM 3742 C C . ASN B 1 215 ? 15.106 -1.803 82.236 1.00 12.17 249 ASN B C 1
ATOM 3743 O O . ASN B 1 215 ? 15.749 -1.101 83.023 1.00 13.02 249 ASN B O 1
ATOM 3748 N N . ILE B 1 216 ? 15.491 -3.029 81.878 1.00 11.57 250 ILE B N 1
ATOM 3749 C CA . ILE B 1 216 ? 16.661 -3.668 82.465 1.00 13.52 250 ILE B CA 1
ATOM 3750 C C . ILE B 1 216 ? 17.438 -4.422 81.399 1.00 13.78 250 ILE B C 1
ATOM 3751 O O . ILE B 1 216 ? 16.897 -4.832 80.372 1.00 14.53 250 ILE B O 1
ATOM 3756 N N . GLU B 1 217 ? 18.722 -4.629 81.670 1.00 15.22 251 GLU B N 1
ATOM 3757 C CA . GLU B 1 217 ? 19.520 -5.525 80.847 1.00 16.64 251 GLU B CA 1
ATOM 3758 C C . GLU B 1 217 ? 19.251 -6.957 81.292 1.00 17.72 251 GLU B C 1
ATOM 3759 O O . GLU B 1 217 ? 19.416 -7.285 82.471 1.00 18.26 251 GLU B O 1
ATOM 3765 N N . MET B 1 218 ? 18.817 -7.804 80.363 1.00 18.78 252 MET B N 1
ATOM 3766 C CA . MET B 1 218 ? 18.585 -9.211 80.664 1.00 20.74 252 MET B CA 1
ATOM 3767 C C . MET B 1 218 ? 19.873 -9.980 80.400 1.00 23.95 252 MET B C 1
ATOM 3768 O O . MET B 1 218 ? 20.334 -10.062 79.256 1.00 24.62 252 MET B O 1
ATOM 3773 N N . LYS B 1 219 ? 20.457 -10.532 81.453 1.00 27.28 253 LYS B N 1
ATOM 3774 C CA . LYS B 1 219 ? 21.687 -11.297 81.324 1.00 29.91 253 LYS B CA 1
ATOM 3775 C C . LYS B 1 219 ? 21.389 -12.790 81.380 1.00 32.40 253 LYS B C 1
ATOM 3776 O O . LYS B 1 219 ? 20.299 -13.218 81.766 1.00 33.02 253 LYS B O 1
ATOM 3782 N N . GLN B 1 220 ? 22.383 -13.581 80.976 1.00 34.88 254 GLN B N 1
ATOM 3783 C CA . GLN B 1 220 ? 22.261 -15.034 80.986 1.00 37.41 254 GLN B CA 1
ATOM 3784 C C . GLN B 1 220 ? 21.815 -15.527 82.357 1.00 37.62 254 GLN B C 1
ATOM 3785 O O . GLN B 1 220 ? 22.295 -15.054 83.392 1.00 37.07 254 GLN B O 1
ATOM 3791 N N . GLY B 1 221 ? 20.865 -16.462 82.358 1.00 38.63 255 GLY B N 1
ATOM 3792 C CA . GLY B 1 221 ? 20.356 -17.040 83.583 1.00 38.76 255 GLY B CA 1
ATOM 3793 C C . GLY B 1 221 ? 19.310 -16.222 84.309 1.00 38.75 255 GLY B C 1
ATOM 3794 O O . GLY B 1 221 ? 18.796 -16.682 85.337 1.00 39.57 255 GLY B O 1
ATOM 3795 N N . MET B 1 222 ? 18.978 -15.032 83.821 1.00 37.80 256 MET B N 1
ATOM 3796 C CA . MET B 1 222 ? 17.972 -14.203 84.475 1.00 36.97 256 MET B CA 1
ATOM 3797 C C . MET B 1 222 ? 16.584 -14.619 84.002 1.00 35.18 256 MET B C 1
ATOM 3798 O O . MET B 1 222 ? 16.328 -14.632 82.794 1.00 35.26 256 MET B O 1
ATOM 3803 N N . PRO B 1 223 ? 15.671 -14.960 84.907 1.00 33.04 257 PRO B N 1
ATOM 3804 C CA . PRO B 1 223 ? 14.310 -15.310 84.493 1.00 31.61 257 PRO B CA 1
ATOM 3805 C C . PRO B 1 223 ? 13.496 -14.064 84.176 1.00 29.05 257 PRO B C 1
ATOM 3806 O O . PRO B 1 223 ? 13.800 -12.958 84.625 1.00 29.29 257 PRO B O 1
ATOM 3810 N N . GLY B 1 224 ? 12.437 -14.264 83.386 1.00 27.58 258 GLY B N 1
ATOM 3811 C CA . GLY B 1 224 ? 11.569 -13.151 83.037 1.00 26.25 258 GLY B CA 1
ATOM 3812 C C . GLY B 1 224 ? 10.883 -12.529 84.236 1.00 25.55 258 GLY B C 1
ATOM 3813 O O . GLY B 1 224 ? 10.584 -11.332 84.234 1.00 24.72 258 GLY B O 1
ATOM 3814 N N . SER B 1 225 ? 10.643 -13.323 85.282 1.00 26.07 259 SER B N 1
ATOM 3815 C CA . SER B 1 225 ? 9.953 -12.835 86.472 1.00 26.28 259 SER B CA 1
ATOM 3816 C C . SER B 1 225 ? 10.723 -11.739 87.200 1.00 24.85 259 SER B C 1
ATOM 3817 O O . SER B 1 225 ? 10.118 -11.001 87.985 1.00 24.66 259 SER B O 1
ATOM 3820 N N . ILE B 1 226 ? 12.033 -11.610 86.961 1.00 23.64 260 ILE B N 1
ATOM 3821 C CA . ILE B 1 226 ? 12.798 -10.542 87.604 1.00 22.85 260 ILE B CA 1
ATOM 3822 C C . ILE B 1 226 ? 12.240 -9.173 87.239 1.00 20.37 260 ILE B C 1
ATOM 3823 O O . ILE B 1 226 ? 12.303 -8.231 88.041 1.00 21.02 260 ILE B O 1
ATOM 3828 N N . ARG B 1 227 ? 11.687 -9.036 86.030 1.00 18.68 261 ARG B N 1
ATOM 3829 C CA . ARG B 1 227 ? 11.078 -7.774 85.631 1.00 17.54 261 ARG B CA 1
ATOM 3830 C C . ARG B 1 227 ? 9.919 -7.415 86.553 1.00 17.62 261 ARG B C 1
ATOM 3831 O O . ARG B 1 227 ? 9.844 -6.293 87.069 1.00 17.75 261 ARG B O 1
ATOM 3839 N N . ASN B 1 228 ? 9.007 -8.364 86.776 1.00 18.31 262 ASN B N 1
ATOM 3840 C CA . ASN B 1 228 ? 7.874 -8.121 87.663 1.00 19.48 262 ASN B CA 1
ATOM 3841 C C . ASN B 1 228 ? 8.332 -7.938 89.104 1.00 20.43 262 ASN B C 1
ATOM 3842 O O . ASN B 1 228 ? 7.814 -7.076 89.824 1.00 20.41 262 ASN B O 1
ATOM 3847 N N . GLU B 1 229 ? 9.319 -8.729 89.529 1.00 22.16 263 GLU B N 1
ATOM 3848 C CA A GLU B 1 229 ? 9.785 -8.683 90.912 0.47 22.97 263 GLU B CA 1
ATOM 3849 C CA B GLU B 1 229 ? 9.773 -8.677 90.916 0.53 23.18 263 GLU B CA 1
ATOM 3850 C C . GLU B 1 229 ? 10.329 -7.302 91.267 1.00 21.77 263 GLU B C 1
ATOM 3851 O O . GLU B 1 229 ? 9.964 -6.719 92.297 1.00 21.52 263 GLU B O 1
ATOM 3862 N N . ILE B 1 230 ? 11.214 -6.764 90.427 1.00 20.15 264 ILE B N 1
ATOM 3863 C CA . ILE B 1 230 ? 11.781 -5.449 90.710 1.00 18.78 264 ILE B CA 1
ATOM 3864 C C . ILE B 1 230 ? 10.712 -4.368 90.619 1.00 17.75 264 ILE B C 1
ATOM 3865 O O . ILE B 1 230 ? 10.690 -3.431 91.429 1.00 17.97 264 ILE B O 1
ATOM 3870 N N . THR B 1 231 ? 9.805 -4.482 89.642 1.00 16.55 265 THR B N 1
ATOM 3871 C CA . THR B 1 231 ? 8.725 -3.507 89.516 1.00 16.27 265 THR B CA 1
ATOM 3872 C C . THR B 1 231 ? 7.898 -3.451 90.795 1.00 17.14 265 THR B C 1
ATOM 3873 O O . THR B 1 231 ? 7.655 -2.372 91.346 1.00 17.92 265 THR B O 1
ATOM 3877 N N . TYR B 1 232 ? 7.475 -4.613 91.292 1.00 18.08 266 TYR B N 1
ATOM 3878 C CA . TYR B 1 232 ? 6.583 -4.631 92.448 1.00 19.75 266 TYR B CA 1
ATOM 3879 C C . TYR B 1 232 ? 7.292 -4.150 93.713 1.00 20.67 266 TYR B C 1
ATOM 3880 O O . TYR B 1 232 ? 6.685 -3.461 94.542 1.00 20.89 266 TYR B O 1
ATOM 3889 N N . LYS B 1 233 ? 8.578 -4.483 93.870 1.00 19.90 267 LYS B N 1
ATOM 3890 C CA . LYS B 1 233 ? 9.341 -3.963 95.005 1.00 19.94 267 LYS B CA 1
ATOM 3891 C C . LYS B 1 233 ? 9.432 -2.444 94.957 1.00 19.18 267 LYS B C 1
ATOM 3892 O O . LYS B 1 233 ? 9.358 -1.774 95.997 1.00 19.62 267 LYS B O 1
ATOM 3898 N N . SER B 1 234 ? 9.612 -1.886 93.757 1.00 18.12 268 SER B N 1
ATOM 3899 C CA . SER B 1 234 ? 9.746 -0.441 93.607 1.00 17.74 268 SER B CA 1
ATOM 3900 C C . SER B 1 234 ? 8.423 0.263 93.881 1.00 17.85 268 SER B C 1
ATOM 3901 O O . SER B 1 234 ? 8.381 1.267 94.605 1.00 18.22 268 SER B O 1
ATOM 3904 N N . LEU B 1 235 ? 7.330 -0.250 93.306 1.00 18.45 269 LEU B N 1
ATOM 3905 C CA . LEU B 1 235 ? 6.008 0.310 93.577 1.00 19.05 269 LEU B CA 1
ATOM 3906 C C . LEU B 1 235 ? 5.667 0.247 95.063 1.00 20.24 269 LEU B C 1
ATOM 3907 O O . LEU B 1 235 ? 5.072 1.183 95.613 1.00 20.77 269 LEU B O 1
ATOM 3912 N N . GLU B 1 236 ? 6.030 -0.853 95.728 1.00 20.11 270 GLU B N 1
ATOM 3913 C CA . GLU B 1 236 ? 5.785 -0.964 97.162 1.00 22.63 270 GLU B CA 1
ATOM 3914 C C . GLU B 1 236 ? 6.613 0.049 97.942 1.00 22.45 270 GLU B C 1
ATOM 3915 O O . GLU B 1 236 ? 6.108 0.683 98.876 1.00 23.54 270 GLU B O 1
ATOM 3921 N N . ASN B 1 237 ? 7.884 0.221 97.572 1.00 21.60 271 ASN B N 1
ATOM 3922 C CA . ASN B 1 237 ? 8.734 1.166 98.287 1.00 21.91 271 ASN B CA 1
ATOM 3923 C C . ASN B 1 237 ? 8.195 2.584 98.177 1.00 22.04 271 ASN B C 1
ATOM 3924 O O . ASN B 1 237 ? 8.306 3.376 99.120 1.00 22.26 271 ASN B O 1
ATOM 3929 N N . LEU B 1 238 ? 7.613 2.923 97.032 1.00 21.51 272 LEU B N 1
ATOM 3930 C CA . LEU B 1 238 ? 7.047 4.246 96.828 1.00 22.97 272 LEU B CA 1
ATOM 3931 C C . LEU B 1 238 ? 5.673 4.403 97.464 1.00 24.22 272 LEU B C 1
ATOM 3932 O O . LEU B 1 238 ? 5.096 5.493 97.389 1.00 26.28 272 LEU B O 1
ATOM 3937 N N . GLY B 1 239 ? 5.144 3.354 98.089 1.00 24.63 273 GLY B N 1
ATOM 3938 C CA . GLY B 1 239 ? 3.837 3.417 98.711 1.00 26.55 273 GLY B CA 1
ATOM 3939 C C . GLY B 1 239 ? 2.675 3.294 97.756 1.00 28.37 273 GLY B C 1
ATOM 3940 O O . GLY B 1 239 ? 1.526 3.468 98.178 1.00 29.08 273 GLY B O 1
ATOM 3941 N N . ILE B 1 240 ? 2.942 2.997 96.482 1.00 28.35 274 ILE B N 1
ATOM 3942 C CA . ILE B 1 240 ? 1.885 2.905 95.480 1.00 29.10 274 ILE B CA 1
ATOM 3943 C C . ILE B 1 240 ? 1.059 1.640 95.683 1.00 30.40 274 ILE B C 1
ATOM 3944 O O . ILE B 1 240 ? -0.165 1.643 95.502 1.00 31.46 274 ILE B O 1
ATOM 3949 N N . ILE B 1 241 ? 1.713 0.542 96.051 1.00 31.68 275 ILE B N 1
ATOM 3950 C CA . ILE B 1 241 ? 1.027 -0.695 96.400 1.00 33.04 275 ILE B CA 1
ATOM 3951 C C . ILE B 1 241 ? 1.523 -1.181 97.757 1.00 34.96 275 ILE B C 1
ATOM 3952 O O . ILE B 1 241 ? 1.049 -2.188 98.288 1.00 36.76 275 ILE B O 1
#

B-factor: mean 17.18, std 9.27, range [6.2, 58.18]

Secondary structure (DSSP, 8-state):
-HHHHHHHHHHHHHTTS-EEEEEEETTEEEEEES-GGGGG--B--GGG--HHHHHHHHTTS--SS--B---S---SSGGGSS-B-HHHHHHHT-HHHHHHHHHHH-HHHHHHHHHHHT-TT---TT-TTTHHHHSS--B-HHHHHHHHHHHHTT-SSS-HHHHHHHHHTTEEEEETTEEEEEEEEEE-SSSSEEEEEEEEEE-TTS-EEEEEEEEEEPTT--TTHHHHHHHHHHHHTT--/-HHHHHHHHHHHHTTS-EEEEEEETTEEEEEES-GGGGG--B--GGG--HHHHHHHHTTS--SS--B---S---SSGGGSS-B-HHHHHHHT-HHHHHHHHHHH-HHHHHHHHHHHT-TT---TT-TTTHHHHSS--B-HHHHHHHHHHHHTT-SSS-HHHHHHHHTT-EEEEETTEEEEEEEEEE-SSSSEEEEEEEEEEETTS-EEEEEEEEEE-TT--THHHHHHHHHHHHHTT--

Radius of gyration: 26.84 Å; Cα contacts (8 Å, |Δi|>4): 984; chains: 2; bounding box: 45×45×86 Å

Foldseek 3Di:
DVVLQVQLQVLQVVLVFWWWKWKDFPPDIDIHYVDRVLQPDWDQQALQPLVLQLLLVQVVVFDQPDWAAAPPDDAPDPVLRGIDGPLVCQVVVRLVVSLVSQVSCNDVNVLVSLVVQVAAPSDQPDRRRCCSQEHPGIHGQNSLQVVQVCLLVVNGPGDSVSSVSSQVSFFDDDDPQKTWGWGWGWRPPDPQIKIKIWHWIQHNVGGIMTMMMIIRDDVPRDNCSNVVSVVSSCVSVVVD/DVLQVQLQVLQVVLVWWKKKWKDFPPDIDIHYNHRVLQPDKDQQALLPLVLQLLLVLVVVDDQPDWDAAPQDDDPDPCLRGIDGPLRCQVVVVLVSSLVSQVSCNDVNQLVSLVVQVQAPSDQDHRSRDCSQQHPGIHGQNSLQVVQVCLLVVNGPGDSVSSVSSQVSQFDDDDPQKTWGWGWGWRPPDPQIKIKIWHWIAGNVGRIMTMMMIIRDDPPDDNCSRVVSVVSSCVSVVND

Solvent-accessible surface area: 21317 Å² total

Sequence (479 aa):
NQQHEKKAIKSYFDEAQQTQGVIIIKKGKKNIISTYGNNLTRAHTEEYVPASTFMLNALIGLENNHKATTTEIFKWDGKKRSYPMWEKDMTLGDAMALSSAVVPVYQEELARRTGLDLMQKEVKRVGFGNMNIGTQVDNFWLVGPLKKITPIQEVNFADDFANNRRLPFKLLETQEEVKKMLLIKEFNGSKIYAKSGWGMDVTTPQVGWLTGWVEKSNGEKVAFSLNIIEMKQGMPGSIRNEITYKSLENLGIIQQHEKKAIKSYFDEAQTQGVVIIIKKGKKNISTYGNNLTRAHHTEYVPASTFMLNALIGLENHKATTTEIFKWDGKKRSYPMWEKDMTLGDAMALSAVVPVYQEELARRTGLDLMQKEVKRVGFGNMNIGTQVDNFWLVGPLKITPIQEVNFADDFANNRLPFKLETQEEVKKMLLIKEFNGSKIYAKSGWGMDVTPQVGWLTGWVEKSNGEKVAFSLNIEMKQGMPGSIRNEEITYKSLENLGII